Protein AF-0000000079572305 (afdb_homodimer)

Nearest PDB structures (foldseek):
  5vl9-assembly2_C  TM=5.908E-01  e=3.667E-05  [Enterobacter] lignolyticus
  3vib-assembly1_A  TM=6.394E-01  e=1.995E-04  Neisseria gonorrhoeae
  5f27-assembly1_A-2  TM=6.251E-01  e=5.250E-04  Mycobacterium tuberculosis CDC1551
  6ho0-assembly1_A-2  TM=5.437E-01  e=3.565E-04  Mycobacterium tuberculosis H37Rv
  3cwr-assembly3_B  TM=6.077E-01  e=1.254E-03  Rhodospirillum rubrum ATCC 11170

Secondary structure (DSSP, 8-state):
--------HHHHHHHHHHHHHHHHHHHHHHHH-GGG--HHHHHHHHT--HHHHHHH-SSHHHHHHHHHHTS----GGGSPPP-SHHHHHHHHHHHHHHHHHHHHHH-HHHHHHH--TT-GGG-TTT--S---HHHHHHHHHHHHHHTTSEEESS-HHHHHHHHHHHHHHHHHHHHHTTT-S-HHHHHHHHHHHHHHHHEEE-/--------HHHHHHHHHHHHHHHHHHHHHHHH-GGG--HHHHHHHHT--HHHHHHH-SSHHHHHHHHHHTS----GGGSPPP-SHHHHHHHHHHHHHHHHHHHHHH-HHHHHHH--TT-GGG-TTT--S---HHHHHHHHHHHHHHTTSEEESS-HHHHHHHHHHHHHHHHHHHHHTTT-S-HHHHHHHHHHHHHHHHEEE-

Structure (mmCIF, N/CA/C/O backbone):
data_AF-0000000079572305-model_v1
#
loop_
_entity.id
_entity.type
_entity.pdbx_description
1 polymer 'TetR family transcriptional regulator'
#
loop_
_atom_site.group_PDB
_atom_site.id
_atom_site.type_symbol
_atom_site.label_atom_id
_atom_site.label_alt_id
_atom_site.label_comp_id
_atom_site.label_asym_id
_atom_site.label_entity_id
_atom_site.label_seq_id
_atom_site.pdbx_PDB_ins_code
_atom_site.Cartn_x
_atom_site.Cartn_y
_atom_site.Cartn_z
_atom_site.occupancy
_atom_site.B_iso_or_equiv
_atom_site.auth_seq_id
_atom_site.auth_comp_id
_atom_site.auth_asym_id
_atom_site.auth_atom_id
_atom_site.pdbx_PDB_model_num
ATOM 1 N N . MET A 1 1 ? 7.75 41.25 11.867 1 34.12 1 MET A N 1
ATOM 2 C CA . MET A 1 1 ? 6.516 41.312 12.648 1 34.12 1 MET A CA 1
ATOM 3 C C . MET A 1 1 ? 5.484 40.344 12.07 1 34.12 1 MET A C 1
ATOM 5 O O . MET A 1 1 ? 5.008 40.531 10.953 1 34.12 1 MET A O 1
ATOM 9 N N . SER A 1 2 ? 5.598 38.969 12.195 1 39.78 2 SER A N 1
ATOM 10 C CA . SER A 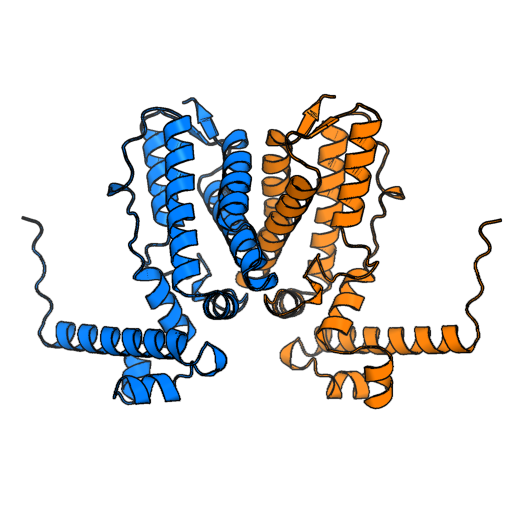1 2 ? 4.68 37.969 11.68 1 39.78 2 SER A CA 1
ATOM 11 C C . SER A 1 2 ? 3.242 38.281 12.086 1 39.78 2 SER A C 1
ATOM 13 O O . SER A 1 2 ? 2.914 38.281 13.273 1 39.78 2 SER A O 1
ATOM 15 N N . THR A 1 3 ? 2.549 39.281 11.523 1 35.22 3 THR A N 1
ATOM 16 C CA . THR A 1 3 ? 1.2 39.781 11.773 1 35.22 3 THR A CA 1
ATOM 17 C C . THR A 1 3 ? 0.208 38.625 11.867 1 35.22 3 THR A C 1
ATOM 19 O O . THR A 1 3 ? -0.036 37.938 10.875 1 35.22 3 THR A O 1
ATOM 22 N N . LYS A 1 4 ? 0.161 38.031 12.922 1 47.88 4 LYS A N 1
ATOM 23 C CA . LYS A 1 4 ? -0.902 37.094 13.289 1 47.88 4 LYS A CA 1
ATOM 24 C C . LYS A 1 4 ? -2.268 37.625 12.844 1 47.88 4 LYS A C 1
ATOM 26 O O . LYS A 1 4 ? -2.742 38.656 13.352 1 47.88 4 LYS A O 1
ATOM 31 N N . ILE A 1 5 ? -2.514 37.625 11.633 1 54.34 5 ILE A N 1
ATOM 32 C CA . ILE A 1 5 ? -3.848 38.062 11.219 1 54.34 5 ILE A CA 1
ATOM 33 C C . ILE A 1 5 ? -4.887 37.5 12.195 1 54.34 5 ILE A C 1
ATOM 35 O O . ILE A 1 5 ? -4.965 36.281 12.406 1 54.34 5 ILE A O 1
ATOM 39 N N . GLU A 1 6 ? -5.324 38.188 13.039 1 66.38 6 GLU A N 1
ATOM 40 C CA . GLU A 1 6 ? -6.379 37.906 14 1 66.38 6 GLU A CA 1
ATOM 41 C C . GLU A 1 6 ? -7.656 37.469 13.297 1 66.38 6 GLU A C 1
ATOM 43 O O . GLU A 1 6 ? -8.117 38.094 12.359 1 66.38 6 GLU A O 1
ATOM 48 N N . LEU A 1 7 ? -7.969 36.188 13.422 1 69.06 7 LEU A N 1
ATOM 49 C CA . LEU A 1 7 ? -9.18 35.656 12.805 1 69.06 7 LEU A CA 1
ATOM 50 C C . LEU A 1 7 ? -10.398 36.469 13.188 1 69.06 7 LEU A C 1
ATOM 52 O O . LEU A 1 7 ? -10.516 36.906 14.336 1 69.06 7 LEU A O 1
ATOM 56 N N . SER A 1 8 ? -11.172 36.938 12.297 1 77.19 8 SER A N 1
ATOM 57 C CA . SER A 1 8 ? -12.461 37.594 12.555 1 77.19 8 SER A CA 1
ATOM 58 C C . SER A 1 8 ? -13.344 36.719 13.445 1 77.19 8 SER A C 1
ATOM 60 O O . SER A 1 8 ? -13.062 35.531 13.641 1 77.19 8 SER A O 1
ATOM 62 N N . LYS A 1 9 ? -14.266 37.406 14.109 1 80.19 9 LYS A N 1
ATOM 63 C CA . LYS A 1 9 ? -15.195 36.656 14.969 1 80.19 9 LYS A CA 1
ATOM 64 C C . LYS A 1 9 ? -15.836 35.5 14.227 1 80.19 9 LYS A C 1
ATOM 66 O O . LYS A 1 9 ? -15.977 34.406 14.781 1 80.19 9 LYS A O 1
ATOM 71 N N . GLN A 1 10 ? -16.203 35.75 12.93 1 80 10 GLN A N 1
ATOM 72 C CA . GLN A 1 10 ? -16.844 34.719 12.109 1 80 10 GLN A CA 1
ATOM 73 C C . GLN A 1 10 ? -15.883 33.562 11.812 1 80 10 GLN A C 1
ATOM 75 O O . GLN A 1 10 ? -16.281 32.406 11.836 1 80 10 GLN A O 1
ATOM 80 N N . GLN A 1 11 ? -14.648 33.969 11.586 1 77 11 GLN A N 1
ATOM 81 C CA . GLN A 1 11 ? -13.633 32.938 11.297 1 77 11 GLN A CA 1
ATOM 82 C C . GLN A 1 11 ? -13.344 32.094 12.531 1 77 11 GLN A C 1
ATOM 84 O O . GLN A 1 11 ? -13.133 30.875 12.414 1 77 11 GLN A O 1
ATOM 89 N N . LYS A 1 12 ? -13.375 32.75 13.602 1 84.31 12 LYS A N 1
ATOM 90 C CA . LYS A 1 12 ? -13.133 32.031 14.852 1 84.31 12 LYS A CA 1
ATOM 91 C C . LYS A 1 12 ? -14.258 31.031 15.141 1 84.31 12 LYS A C 1
ATOM 93 O O . LYS A 1 12 ? -14 29.906 15.547 1 84.31 12 LYS A O 1
ATOM 98 N N . LYS A 1 13 ? -15.492 31.5 14.984 1 84.81 13 LYS A N 1
ATOM 99 C CA . LYS A 1 13 ? -16.641 30.625 15.203 1 84.81 13 LYS A CA 1
ATOM 100 C C . LYS A 1 13 ? -16.609 29.438 14.258 1 84.81 13 LYS A C 1
ATOM 102 O O . LYS A 1 13 ? -16.938 28.312 14.648 1 84.81 13 LYS A O 1
ATOM 107 N N . SER A 1 14 ? -16.25 29.656 13.031 1 85.44 14 SER A N 1
ATOM 108 C CA . SER A 1 14 ? -16.141 28.594 12.031 1 85.44 14 SER A CA 1
ATOM 109 C C . SER A 1 14 ? -15.094 27.562 12.445 1 85.44 14 SER A C 1
ATOM 111 O O . SER A 1 14 ? -15.336 26.359 12.352 1 85.44 14 SER A O 1
ATOM 113 N N . GLN A 1 15 ? -14.039 28.094 12.93 1 82.56 15 GLN A N 1
ATOM 114 C CA . GLN A 1 15 ? -12.977 27.203 13.367 1 82.56 15 GLN A CA 1
ATOM 115 C C . GLN A 1 15 ? -13.406 26.375 14.578 1 82.56 15 GLN A C 1
ATOM 117 O O . GLN A 1 15 ? -13.062 25.203 14.695 1 82.56 15 GLN A O 1
ATOM 122 N N . GLU A 1 16 ? -14.078 27.031 15.398 1 86.44 16 GLU A N 1
ATOM 123 C CA . GLU A 1 16 ? -14.562 26.344 16.594 1 86.44 16 GLU A CA 1
ATOM 124 C C . GLU A 1 16 ? -15.531 25.219 16.219 1 86.44 16 GLU A C 1
ATOM 126 O O . GLU A 1 16 ? -15.469 24.141 16.797 1 86.44 16 GLU A O 1
ATOM 131 N N . THR A 1 17 ? -16.406 25.562 15.312 1 88.75 17 THR A N 1
ATOM 132 C CA . THR A 1 17 ? -17.359 24.547 14.875 1 88.75 17 THR A CA 1
ATOM 133 C C . THR A 1 17 ? -16.641 23.375 14.211 1 88.75 17 THR A C 1
ATOM 135 O O . THR A 1 17 ? -16.984 22.219 14.453 1 88.75 17 THR A O 1
ATOM 138 N N . LYS A 1 18 ? -15.711 23.703 13.43 1 85.44 18 LYS A N 1
ATOM 139 C CA . LYS A 1 18 ? -14.914 22.672 12.758 1 85.44 18 LYS A CA 1
ATOM 140 C C . LYS A 1 18 ? -14.219 21.766 13.773 1 85.44 18 LYS A C 1
ATOM 142 O O . LYS A 1 18 ? -14.211 20.547 13.617 1 85.44 18 LYS A O 1
ATOM 147 N N . GLU A 1 19 ? -13.734 22.375 14.758 1 83.12 19 GLU A N 1
ATOM 148 C CA . GLU A 1 19 ? -13.055 21.625 15.812 1 83.12 19 GLU A CA 1
ATOM 149 C C . GLU A 1 19 ? -14.039 20.75 16.578 1 83.12 19 GLU A C 1
ATOM 151 O O . GLU A 1 19 ? -13.703 19.625 16.969 1 83.12 19 GLU A O 1
ATOM 156 N N . LYS A 1 20 ? -15.133 21.297 16.797 1 88.25 20 LYS A N 1
ATOM 157 C CA . LYS A 1 20 ? -16.156 20.531 17.5 1 88.25 20 LYS A CA 1
ATOM 158 C C . LYS A 1 20 ? -16.531 19.281 16.703 1 88.25 20 LYS A C 1
ATOM 160 O O . LYS A 1 20 ? -16.688 18.203 17.281 1 88.25 20 LYS A O 1
ATOM 165 N N . ILE A 1 21 ? -16.688 19.453 15.469 1 89.38 21 ILE A N 1
ATOM 166 C CA . ILE A 1 21 ? -17.031 18.344 14.594 1 89.38 21 ILE A CA 1
ATOM 167 C C . ILE A 1 21 ? -15.914 17.297 14.617 1 89.38 21 ILE A C 1
ATOM 169 O O . ILE A 1 21 ? -16.172 16.094 14.734 1 89.38 21 ILE A O 1
ATOM 173 N N . PHE A 1 22 ? -14.797 17.812 14.625 1 81.75 22 PHE A N 1
ATOM 174 C CA . PHE A 1 22 ? -13.625 16.953 14.641 1 81.75 22 PHE A CA 1
ATOM 175 C C . PHE A 1 22 ? -13.562 16.141 15.938 1 81.75 22 PHE A C 1
ATOM 177 O O . PHE A 1 22 ? -13.344 14.93 15.914 1 81.75 22 PHE A O 1
ATOM 184 N N . GLN A 1 23 ? -13.734 16.797 16.984 1 82.81 23 GLN A N 1
ATOM 185 C CA . GLN A 1 23 ? -13.664 16.141 18.297 1 82.81 23 GLN A CA 1
ATOM 186 C C . GLN A 1 23 ? -14.781 15.125 18.453 1 82.81 23 GLN A C 1
ATOM 188 O O . GLN A 1 23 ? -14.586 14.078 19.078 1 82.81 23 GLN A O 1
ATOM 193 N N . ALA A 1 24 ? -15.859 15.453 17.938 1 88.88 24 ALA A N 1
ATOM 194 C CA . ALA A 1 24 ? -16.969 14.516 17.984 1 88.88 24 ALA A CA 1
ATOM 195 C C . ALA A 1 24 ? -16.641 13.234 17.219 1 88.88 24 ALA A C 1
ATOM 197 O O . ALA A 1 24 ? -16.906 12.133 17.703 1 88.88 24 ALA A O 1
ATOM 198 N N . ALA A 1 25 ? -16.078 13.422 16 1 84 25 ALA A N 1
ATOM 199 C CA . ALA A 1 25 ? -15.68 12.273 15.195 1 84 25 ALA A CA 1
ATOM 200 C C . ALA A 1 25 ? -14.656 11.414 15.93 1 84 25 ALA A C 1
ATOM 202 O O . ALA A 1 25 ? -14.781 10.188 15.969 1 84 25 ALA A O 1
ATOM 203 N N . LYS A 1 26 ? -13.727 12.078 16.516 1 77.25 26 LYS A N 1
ATOM 204 C CA . LYS A 1 26 ? -12.695 11.391 17.281 1 77.25 26 LYS A CA 1
ATOM 205 C C . LYS A 1 26 ? -13.305 10.586 18.438 1 77.25 26 LYS A C 1
ATOM 207 O O . LYS A 1 26 ? -12.93 9.43 18.656 1 77.25 26 LYS A O 1
ATOM 212 N N . LYS A 1 27 ? -14.172 11.211 19.109 1 83.69 27 LYS A N 1
ATOM 213 C CA . LYS A 1 27 ? -14.852 10.57 20.234 1 83.69 27 LYS A CA 1
ATOM 214 C C . LYS A 1 27 ? -15.617 9.336 19.781 1 83.69 27 LYS A C 1
ATOM 216 O O . LYS A 1 27 ? -15.555 8.289 20.422 1 83.69 27 LYS A O 1
ATOM 221 N N . ILE A 1 28 ? -16.312 9.453 18.719 1 85.38 28 ILE A N 1
ATOM 222 C CA . ILE A 1 28 ? -17.094 8.336 18.203 1 85.38 28 ILE A CA 1
ATOM 223 C C . ILE A 1 28 ? -16.156 7.199 17.797 1 85.38 28 ILE A C 1
ATOM 225 O O . ILE A 1 28 ? -16.422 6.035 18.125 1 85.38 28 ILE A O 1
ATOM 229 N N . LEU A 1 29 ? -15.125 7.523 17.109 1 76.38 29 LEU A N 1
ATOM 230 C CA . LEU A 1 29 ? -14.156 6.527 16.656 1 76.38 29 LEU A CA 1
ATOM 231 C C . LEU A 1 29 ? -13.562 5.773 17.844 1 76.38 29 LEU A C 1
ATOM 233 O O . LEU A 1 29 ? -13.406 4.555 17.797 1 76.38 29 LEU A O 1
ATOM 237 N N . GLN A 1 30 ? -13.273 6.539 18.906 1 74.5 30 GLN A N 1
ATOM 238 C CA . GLN A 1 30 ? -12.625 5.969 20.094 1 74.5 30 GLN A CA 1
ATOM 239 C C . GLN A 1 30 ? -13.602 5.117 20.891 1 74.5 30 GLN A C 1
ATOM 241 O O . GLN A 1 30 ? -13.234 4.055 21.406 1 74.5 30 GLN A O 1
ATOM 246 N N . LYS A 1 31 ? -14.797 5.562 20.938 1 80.31 31 LYS A N 1
ATOM 247 C CA . LYS A 1 31 ? -15.758 4.922 21.828 1 80.31 31 LYS A CA 1
ATOM 248 C C . LYS A 1 31 ? -16.531 3.832 21.109 1 80.31 31 LYS A C 1
ATOM 250 O O . LYS A 1 31 ? -16.828 2.781 21.688 1 80.31 31 LYS A O 1
ATOM 255 N N . SER A 1 32 ? -16.938 4.098 19.828 1 79.31 32 SER A N 1
ATOM 256 C CA . SER A 1 32 ? -17.906 3.232 19.172 1 79.31 32 SER A CA 1
ATOM 257 C C . SER A 1 32 ? -17.328 2.594 17.922 1 79.31 32 SER A C 1
ATOM 259 O O . SER A 1 32 ? -17.938 1.704 17.328 1 79.31 32 SER A O 1
ATOM 261 N N . GLY A 1 33 ? -16.172 3.051 17.578 1 74 33 GLY A N 1
ATOM 262 C CA . GLY A 1 33 ? -15.523 2.439 16.422 1 74 33 GLY A CA 1
ATOM 263 C C . GLY A 1 33 ? -15.953 3.045 15.102 1 74 33 GLY A C 1
ATOM 264 O O . GLY A 1 33 ? -16.766 3.965 15.07 1 74 33 GLY A O 1
ATOM 265 N N . TYR A 1 34 ? -15.375 2.619 14.008 1 73.69 34 TYR A N 1
ATOM 266 C CA . TYR A 1 34 ? -15.531 3.199 12.68 1 73.69 34 TYR A CA 1
ATOM 267 C C . TYR A 1 34 ? -16.938 2.936 12.133 1 73.69 34 TYR A C 1
ATOM 269 O O . TYR A 1 34 ? -17.484 3.764 11.406 1 73.69 34 TYR A O 1
ATOM 277 N N . GLU A 1 35 ? -17.438 1.848 12.453 1 73.5 35 GLU A N 1
ATOM 278 C CA . GLU A 1 35 ? -18.75 1.459 11.938 1 73.5 35 GLU A CA 1
ATOM 279 C C . GLU A 1 35 ? -19.828 2.447 12.367 1 73.5 35 GLU A C 1
ATOM 281 O O . GLU A 1 35 ? -20.812 2.646 11.648 1 73.5 35 GLU A O 1
ATOM 286 N N . LYS A 1 36 ? -19.594 3.096 13.414 1 81.12 36 LYS A N 1
ATOM 287 C CA . LYS A 1 36 ? -20.594 4.023 13.945 1 81.12 36 LYS A CA 1
ATOM 288 C C . LYS A 1 36 ? -20.281 5.461 13.531 1 81.12 36 LYS A C 1
ATOM 290 O O . LYS A 1 36 ? -21.031 6.379 13.844 1 81.12 36 LYS A O 1
ATOM 295 N N . LEU A 1 37 ? -19.141 5.559 12.875 1 83.44 37 LEU A N 1
ATOM 296 C CA . LEU A 1 37 ? -18.766 6.891 12.414 1 83.44 37 LEU A CA 1
ATOM 297 C C . LEU A 1 37 ? -19.578 7.293 11.188 1 83.44 37 LEU A C 1
ATOM 299 O O . LEU A 1 37 ? -19.203 6.973 10.055 1 83.44 37 LEU A O 1
ATOM 303 N N . SER A 1 38 ? -20.688 7.918 11.406 1 86.25 38 SER A N 1
ATOM 304 C CA . SER A 1 38 ? -21.547 8.453 10.359 1 86.25 38 SER A CA 1
ATOM 305 C C . SER A 1 38 ? -21.781 9.945 10.539 1 86.25 38 SER A C 1
ATOM 307 O O . SER A 1 38 ? -21.609 10.484 11.633 1 86.25 38 SER A O 1
ATOM 309 N N . ILE A 1 39 ? -22.125 10.578 9.469 1 89.31 39 ILE A N 1
ATOM 310 C CA . ILE A 1 39 ? -22.375 12.008 9.523 1 89.31 39 ILE A CA 1
ATOM 311 C C . ILE A 1 39 ? -23.484 12.305 10.531 1 89.31 39 ILE A C 1
ATOM 313 O O . ILE A 1 39 ? -23.391 13.242 11.32 1 89.31 39 ILE A O 1
ATOM 317 N N . LYS A 1 40 ? -24.438 11.453 10.453 1 92.31 40 LYS A N 1
ATOM 318 C CA . LYS A 1 40 ? -25.547 11.602 11.391 1 92.31 40 LYS A CA 1
ATOM 319 C C . LYS A 1 40 ? -25.062 11.547 12.836 1 92.31 40 LYS A C 1
ATOM 321 O O . LYS A 1 40 ? -25.359 12.43 13.633 1 92.31 40 LYS A O 1
ATOM 326 N N . ASN A 1 41 ? -24.344 10.578 13.219 1 93.5 41 ASN A N 1
ATOM 327 C CA . ASN A 1 41 ? -23.844 10.398 14.578 1 93.5 41 ASN A CA 1
ATOM 328 C C . ASN A 1 41 ? -22.875 11.508 14.969 1 93.5 41 ASN A C 1
ATOM 330 O O . ASN A 1 41 ? -22.859 11.945 16.125 1 93.5 41 ASN A O 1
ATOM 334 N N . ILE A 1 42 ? -22.047 11.898 14.031 1 92.31 42 ILE A N 1
ATOM 335 C CA . ILE A 1 42 ? -21.078 12.977 14.281 1 92.31 42 ILE A CA 1
ATOM 336 C C . ILE A 1 42 ? -21.828 14.266 14.602 1 92.31 42 ILE A C 1
ATOM 338 O O . ILE A 1 42 ? -21.5 14.953 15.57 1 92.31 42 ILE A O 1
ATOM 342 N N . CYS A 1 43 ? -22.844 14.562 13.781 1 94.31 43 CYS A N 1
ATOM 343 C CA . CYS A 1 43 ? -23.625 15.773 13.992 1 94.31 43 CYS A CA 1
ATOM 344 C C . CYS A 1 43 ? -24.312 15.742 15.344 1 94.31 43 CYS A C 1
ATOM 346 O O . CYS A 1 43 ? -24.328 16.734 16.062 1 94.31 43 CYS A O 1
ATOM 348 N N . GLU A 1 44 ? -24.844 14.648 15.68 1 94.94 44 GLU A N 1
ATOM 349 C CA . GLU A 1 44 ? -25.5 14.484 16.969 1 94.94 44 GLU A CA 1
ATOM 350 C C . GLU A 1 44 ? -24.531 14.688 18.125 1 94.94 44 GLU A C 1
ATOM 352 O O . GLU A 1 44 ? -24.828 15.391 19.094 1 94.94 44 GLU A O 1
ATOM 357 N N . GLU A 1 45 ? -23.453 14.102 18.047 1 94 45 GLU A N 1
ATOM 358 C CA . GLU A 1 45 ? -22.438 14.195 19.094 1 94 45 GLU A CA 1
ATOM 359 C C . GLU A 1 45 ? -21.875 15.617 19.188 1 94 45 GLU A C 1
ATOM 361 O O . GLU A 1 45 ? -21.609 16.094 20.297 1 94 45 GLU A O 1
ATOM 366 N N . ALA A 1 46 ? -21.672 16.25 18.078 1 93.88 46 ALA A N 1
ATOM 367 C CA . ALA A 1 46 ? -21.094 17.594 18.016 1 93.88 46 ALA A CA 1
ATOM 368 C C . ALA A 1 46 ? -22.125 18.656 18.359 1 93.88 46 ALA A C 1
ATOM 370 O O . ALA A 1 46 ? -21.766 19.812 18.641 1 93.88 46 ALA A O 1
ATOM 371 N N . GLY A 1 47 ? -23.375 18.328 18.219 1 94.44 47 GLY A N 1
ATOM 372 C CA . GLY A 1 47 ? -24.438 19.281 18.453 1 94.44 47 GLY A CA 1
ATOM 373 C C . GLY A 1 47 ? -24.594 20.297 17.328 1 94.44 47 GLY A C 1
ATOM 374 O O . GLY A 1 47 ? -24.812 21.484 17.562 1 94.44 47 GLY A O 1
ATOM 375 N N . VAL A 1 48 ? -24.328 19.781 16.172 1 94.31 48 VAL A N 1
ATOM 376 C CA . VAL A 1 48 ? -24.453 20.656 15.008 1 94.31 48 VAL A CA 1
ATOM 377 C C . VAL A 1 48 ? -25.438 20.047 14.008 1 94.31 48 VAL A C 1
ATOM 379 O O . VAL A 1 48 ? -25.734 18.859 14.086 1 94.31 48 VAL A O 1
ATOM 382 N N . SER A 1 49 ? -25.969 20.922 13.102 1 92.69 49 SER A N 1
ATOM 383 C CA . SER A 1 49 ? -26.875 20.438 12.062 1 92.69 49 SER A CA 1
ATOM 384 C C . SER A 1 49 ? -26.109 19.797 10.914 1 92.69 49 SER A C 1
ATOM 386 O O . SER A 1 49 ? -24.906 20.031 10.758 1 92.69 49 SER A O 1
ATOM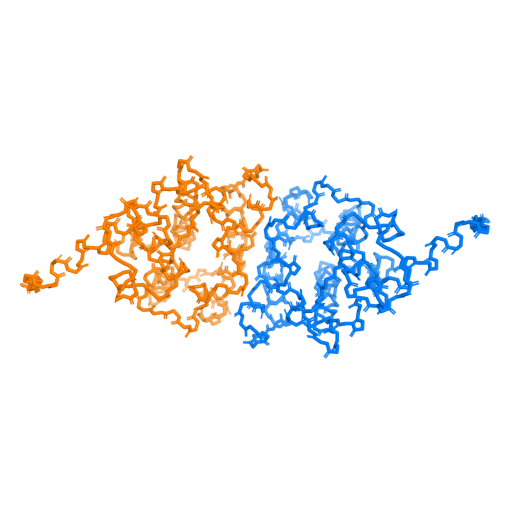 388 N N . ASN A 1 50 ? -26.828 19 10.078 1 91.12 50 ASN A N 1
ATOM 389 C CA . ASN A 1 50 ? -26.234 18.422 8.875 1 91.12 50 ASN A CA 1
ATOM 390 C C . ASN A 1 50 ? -25.734 19.516 7.93 1 91.12 50 ASN A C 1
ATOM 392 O O . ASN A 1 50 ? -24.672 19.359 7.328 1 91.12 50 ASN A O 1
ATOM 396 N N . GLY A 1 51 ? -26.547 20.562 7.863 1 91.06 51 GLY A N 1
ATOM 397 C CA . GLY A 1 51 ? -26.125 21.688 7.031 1 91.06 51 GLY A CA 1
ATOM 398 C C . GLY A 1 51 ? -24.812 22.297 7.473 1 91.06 51 GLY A C 1
ATOM 399 O O . GLY A 1 51 ? -23.969 22.609 6.645 1 91.06 51 GLY A O 1
ATOM 400 N N . SER A 1 52 ? -24.734 22.469 8.773 1 90.5 52 SER A N 1
ATOM 401 C CA . SER A 1 52 ? -23.484 23 9.336 1 90.5 52 SER A CA 1
ATOM 402 C C . SER A 1 52 ? -22.312 22.078 9.039 1 90.5 52 SER A C 1
ATOM 404 O O . SER A 1 52 ? -21.203 22.562 8.75 1 90.5 52 SER A O 1
ATOM 406 N N . PHE A 1 53 ? -22.453 20.75 9.156 1 91.88 53 PHE A N 1
ATOM 407 C CA . PHE A 1 53 ? -21.406 19.812 8.828 1 91.88 53 PHE A CA 1
ATOM 408 C C . PHE A 1 53 ? -20.891 20.031 7.406 1 91.88 53 PHE A C 1
ATOM 410 O O . PHE A 1 53 ? -19.688 20.172 7.191 1 91.88 53 PHE A O 1
ATOM 417 N N . TYR A 1 54 ? -21.828 20.203 6.453 1 89.25 54 TYR A N 1
ATOM 418 C CA . TYR A 1 54 ? -21.484 20.281 5.035 1 89.25 54 TYR A CA 1
ATOM 419 C C . TYR A 1 54 ? -20.875 21.625 4.691 1 89.25 54 TYR A C 1
ATOM 421 O O . TYR A 1 54 ? -20.25 21.781 3.639 1 89.25 54 TYR A O 1
ATOM 429 N N . HIS A 1 55 ? -21.141 22.531 5.527 1 88.56 55 HIS A N 1
ATOM 430 C CA . HIS A 1 55 ? -20.469 23.812 5.379 1 88.56 55 HIS A CA 1
ATOM 431 C C . HIS A 1 55 ? -18.969 23.672 5.621 1 88.56 55 HIS A C 1
ATOM 433 O O . HIS A 1 55 ? -18.156 24.375 5.004 1 88.56 55 HIS A O 1
ATOM 439 N N . HIS A 1 56 ? -18.594 22.75 6.5 1 86.5 56 HIS A N 1
ATOM 440 C CA . HIS A 1 56 ? -17.203 22.609 6.914 1 86.5 56 HIS A CA 1
ATOM 441 C C . HIS A 1 56 ? -16.547 21.422 6.215 1 86.5 56 HIS A C 1
ATOM 443 O O . HIS A 1 56 ? -15.352 21.469 5.914 1 86.5 56 HIS A O 1
ATOM 449 N N . PHE A 1 57 ? -17.328 20.344 6.082 1 86 57 PHE A N 1
ATOM 450 C CA . PHE A 1 57 ? -16.797 19.125 5.477 1 86 57 PHE A CA 1
ATOM 451 C C . PHE A 1 57 ? -17.734 18.609 4.395 1 86 57 PHE A C 1
ATOM 453 O O . PHE A 1 57 ? -18.953 18.547 4.59 1 86 57 PHE A O 1
ATOM 460 N N . LYS A 1 58 ? -17.094 18.234 3.32 1 79.25 58 LYS A N 1
ATOM 461 C CA . LYS A 1 58 ? -17.891 17.734 2.213 1 79.25 58 LYS A CA 1
ATOM 462 C C . LYS A 1 58 ? -18.281 16.266 2.428 1 79.25 58 LYS A C 1
ATOM 464 O O . LYS A 1 58 ? -19.375 15.844 2.057 1 79.25 58 LYS A O 1
ATOM 469 N N . THR A 1 59 ? -17.312 15.508 2.928 1 77 59 THR A N 1
ATOM 470 C CA . THR A 1 59 ? -17.531 14.086 3.158 1 77 59 THR A CA 1
ATOM 471 C C . THR A 1 59 ? -16.891 13.648 4.469 1 77 59 THR A C 1
ATOM 473 O O . THR A 1 59 ? -16.141 14.406 5.086 1 77 59 THR A O 1
ATOM 476 N N . LYS A 1 60 ? -17.25 12.453 4.871 1 75.56 60 LYS A N 1
ATOM 477 C CA . LYS A 1 60 ? -16.594 11.859 6.039 1 75.56 60 LYS A CA 1
ATOM 478 C C . LYS A 1 60 ? -15.094 11.734 5.82 1 75.56 60 LYS A C 1
ATOM 480 O O . LYS A 1 60 ? -14.305 11.891 6.758 1 75.56 60 LYS A O 1
ATOM 485 N N . ASP A 1 61 ? -14.773 11.594 4.578 1 73.94 61 ASP A N 1
ATOM 486 C CA . ASP A 1 61 ? -13.367 11.445 4.223 1 73.94 61 ASP A CA 1
ATOM 487 C C . ASP A 1 61 ? -12.617 12.766 4.402 1 73.94 61 ASP A C 1
ATOM 489 O O . ASP A 1 61 ? -11.469 12.781 4.852 1 73.94 61 ASP A O 1
ATOM 493 N N . ASP A 1 62 ? -13.344 13.758 4.082 1 75.31 62 ASP A N 1
ATOM 494 C CA . ASP A 1 62 ? -12.766 15.078 4.281 1 75.31 62 ASP A CA 1
ATOM 495 C C . ASP A 1 62 ? -12.492 15.352 5.758 1 75.31 62 ASP A C 1
ATOM 497 O O . ASP A 1 62 ? -11.453 15.914 6.113 1 75.31 62 ASP A O 1
ATOM 501 N N . LEU A 1 63 ? -13.469 15.023 6.48 1 77.44 63 LEU A N 1
ATOM 502 C CA . LEU A 1 63 ? -13.336 15.188 7.926 1 77.44 63 LEU A CA 1
ATOM 503 C C . LEU A 1 63 ? -12.156 14.375 8.453 1 77.44 63 LEU A C 1
ATOM 505 O O . LEU A 1 63 ? -11.375 14.867 9.266 1 77.44 63 LEU A O 1
ATOM 509 N N . LEU A 1 64 ? -12 13.133 7.934 1 73.75 64 LEU A N 1
ATOM 510 C CA . LEU A 1 64 ? -10.938 12.242 8.398 1 73.75 64 LEU A CA 1
ATOM 511 C C . LEU A 1 64 ? -9.57 12.758 7.977 1 73.75 64 LEU A C 1
ATOM 513 O O . LEU A 1 64 ? -8.594 12.633 8.727 1 73.75 64 LEU A O 1
ATOM 517 N N . SER A 1 65 ? -9.609 13.305 6.855 1 72.12 65 SER A N 1
ATOM 518 C CA . SER A 1 65 ? -8.375 13.914 6.383 1 72.12 65 SER A CA 1
ATOM 519 C C . SER A 1 65 ? -7.957 15.086 7.27 1 72.12 65 SER A C 1
ATOM 521 O O . SER A 1 65 ? -6.77 15.273 7.539 1 72.12 65 SER A O 1
ATOM 523 N N . TYR A 1 66 ? -9 15.828 7.57 1 69.38 66 TYR A N 1
ATOM 524 C CA . TYR A 1 66 ? -8.734 16.922 8.5 1 69.38 66 TYR A CA 1
ATOM 525 C C . TYR A 1 66 ? -8.133 16.391 9.797 1 69.38 66 TYR A C 1
ATOM 527 O O . TYR A 1 66 ? -7.223 17 10.359 1 69.38 66 TYR A O 1
ATOM 535 N N . TYR A 1 67 ? -8.586 15.297 10.18 1 66.12 67 TYR A N 1
ATOM 536 C CA . TYR A 1 67 ? -8.117 14.633 11.391 1 66.12 67 TYR A CA 1
ATOM 537 C C . TYR A 1 67 ? -6.652 14.234 11.258 1 66.12 67 TYR A C 1
ATOM 539 O O . TYR A 1 67 ? -5.863 14.422 12.188 1 66.12 67 TYR A O 1
ATOM 547 N N . ILE A 1 68 ? -6.305 13.742 10.219 1 64.69 68 ILE A N 1
ATOM 548 C CA . ILE A 1 68 ? -4.949 13.25 10.008 1 64.69 68 ILE A CA 1
ATOM 549 C C . ILE A 1 68 ? -3.99 14.43 9.859 1 64.69 68 ILE A C 1
ATOM 551 O O . ILE A 1 68 ? -2.832 14.352 10.273 1 64.69 68 ILE A O 1
ATOM 555 N N . GLU A 1 69 ? -4.547 15.438 9.383 1 60.38 69 GLU A N 1
ATOM 556 C CA . GLU A 1 69 ? -3.738 16.641 9.188 1 60.38 69 GLU A CA 1
ATOM 557 C C . GLU A 1 69 ? -3.436 17.328 10.516 1 60.38 69 GLU A C 1
ATOM 559 O O . GLU A 1 69 ? -2.441 18.047 10.633 1 60.38 69 GLU A O 1
ATOM 564 N N . ASP A 1 70 ? -4.434 17.297 11.352 1 56.22 70 ASP A N 1
ATOM 565 C CA . ASP A 1 70 ? -4.188 17.891 12.664 1 56.22 70 ASP A CA 1
ATOM 566 C C . ASP A 1 70 ? -3.127 17.094 13.43 1 56.22 70 ASP A C 1
ATOM 568 O O . ASP A 1 70 ? -3.031 17.203 14.648 1 56.22 70 ASP A O 1
ATOM 572 N N . GLN A 1 71 ? -2.416 16.312 12.656 1 55.75 71 GLN A N 1
ATOM 573 C CA . GLN A 1 71 ? -1.332 15.531 13.25 1 55.75 71 GLN A CA 1
ATOM 574 C C . GLN A 1 71 ? -0.176 16.438 13.672 1 55.75 71 GLN A C 1
ATOM 576 O O . GLN A 1 71 ? 0.048 17.484 13.07 1 55.75 71 GLN A O 1
ATOM 581 N N . PRO A 1 72 ? 0.238 16.25 14.906 1 52.25 72 PRO A N 1
ATOM 582 C CA . PRO A 1 72 ? 1.48 16.969 15.195 1 52.25 72 PRO A CA 1
ATOM 583 C C . PRO A 1 72 ? 2.486 16.906 14.047 1 52.25 72 PRO A C 1
ATOM 585 O O . PRO A 1 72 ? 2.908 15.805 13.656 1 52.25 72 PRO A O 1
ATOM 588 N N . THR A 1 73 ? 2.25 17.641 13.086 1 53.94 73 THR A N 1
ATOM 589 C CA . THR A 1 73 ? 3.123 17.75 11.922 1 53.94 73 THR A CA 1
ATOM 590 C C . THR A 1 73 ? 4.578 17.906 12.352 1 53.94 73 THR A C 1
ATOM 592 O O . THR A 1 73 ? 4.871 18.609 13.32 1 53.94 73 THR A O 1
ATOM 595 N N . MET A 1 74 ? 5.391 16.891 12.344 1 61.78 74 MET A N 1
ATOM 596 C CA . MET A 1 74 ? 6.801 17.25 12.383 1 61.78 74 MET A CA 1
ATOM 597 C C . MET A 1 74 ? 7.184 18.078 11.156 1 61.78 74 MET A C 1
ATOM 599 O O . MET A 1 74 ? 7.48 17.516 10.094 1 61.78 74 MET A O 1
ATOM 603 N N . GLY A 1 75 ? 6.898 19.359 11.266 1 64.62 75 GLY A N 1
ATOM 604 C CA . GLY A 1 75 ? 7.383 20.219 10.203 1 64.62 75 GLY A CA 1
ATOM 605 C C . GLY A 1 75 ? 8.883 20.109 9.984 1 64.62 75 GLY A C 1
ATOM 606 O O . GLY A 1 75 ? 9.609 19.609 10.844 1 64.62 75 GLY A O 1
ATOM 607 N N . PRO A 1 76 ? 9.297 20.328 8.727 1 67.69 76 PRO A N 1
ATOM 608 C CA . PRO A 1 76 ? 10.734 20.297 8.453 1 67.69 76 PRO A CA 1
ATOM 609 C C . PRO A 1 76 ? 11.547 21.062 9.492 1 67.69 76 PRO A C 1
ATOM 611 O O . PRO A 1 76 ? 12.703 20.719 9.758 1 67.69 76 PRO A O 1
ATOM 614 N N . ASP A 1 77 ? 10.805 22.016 10.016 1 71.25 77 ASP A N 1
ATOM 615 C CA . ASP A 1 77 ? 11.5 22.875 10.984 1 71.25 77 ASP A CA 1
ATOM 616 C C . ASP A 1 77 ? 11.742 22.125 12.289 1 71.25 77 ASP A C 1
ATOM 618 O O . ASP A 1 77 ? 12.594 22.516 13.094 1 71.25 77 ASP A O 1
ATOM 622 N N . LEU A 1 78 ? 11.055 21.047 12.359 1 75.56 78 LEU A N 1
ATOM 623 C CA . LEU A 1 78 ? 11.211 20.266 13.578 1 75.56 78 LEU A CA 1
ATOM 624 C C . LEU A 1 78 ? 12.281 19.188 13.406 1 75.56 78 LEU A C 1
ATOM 626 O O . LEU A 1 78 ? 12.742 18.594 14.391 1 75.56 78 LEU A O 1
ATOM 630 N N . LEU A 1 79 ? 12.695 19.047 12.18 1 86.44 79 LEU A N 1
ATOM 631 C CA . LEU A 1 79 ? 13.781 18.109 11.914 1 86.44 79 LEU A CA 1
ATOM 632 C C . LEU A 1 79 ? 15.141 18.797 12.086 1 86.44 79 LEU A C 1
ATOM 634 O O . LEU A 1 79 ? 15.305 19.969 11.703 1 86.44 79 LEU A O 1
ATOM 638 N N . GLU A 1 80 ? 16.016 18.203 12.742 1 86.88 80 GLU A N 1
ATOM 639 C CA . GLU A 1 80 ? 17.375 18.734 12.859 1 86.88 80 GLU A CA 1
ATOM 640 C C . GLU A 1 80 ? 18.031 18.891 11.492 1 86.88 80 GLU A C 1
ATOM 642 O O . GLU A 1 80 ? 17.781 18.094 10.586 1 86.88 80 GLU A O 1
ATOM 647 N N . THR A 1 81 ? 18.859 19.953 11.43 1 89.06 81 THR A N 1
ATOM 648 C CA . THR A 1 81 ? 19.625 20.141 10.203 1 89.06 81 THR A CA 1
ATOM 649 C C . THR A 1 81 ? 20.578 18.969 9.992 1 89.06 81 THR A C 1
ATOM 651 O O . THR A 1 81 ? 21.422 18.688 10.844 1 89.06 81 THR A O 1
ATOM 654 N N . PRO A 1 82 ? 20.344 18.328 8.883 1 92.88 82 PRO A N 1
ATOM 655 C CA . PRO A 1 82 ? 21.203 17.172 8.68 1 92.88 82 PRO A CA 1
ATOM 656 C C . PRO A 1 82 ? 22.656 17.562 8.375 1 92.88 82 PRO A C 1
ATOM 658 O O . PRO A 1 82 ? 22.891 18.578 7.707 1 92.88 82 PRO A O 1
ATOM 661 N N . LYS A 1 83 ? 23.547 16.812 8.922 1 93.94 83 LYS A N 1
ATOM 662 C CA . LYS A 1 83 ? 24.969 17.062 8.695 1 93.94 83 LYS A CA 1
ATOM 663 C C . LYS A 1 83 ? 25.594 15.93 7.879 1 93.94 83 LYS A C 1
ATOM 665 O O . LYS A 1 83 ? 26.766 16.016 7.488 1 93.94 83 LYS A O 1
ATOM 670 N N . SER A 1 84 ? 24.859 14.875 7.641 1 96.62 84 SER A N 1
ATOM 671 C CA . SER A 1 84 ? 25.344 13.711 6.906 1 96.62 84 SER A CA 1
ATOM 672 C C . SER A 1 84 ? 24.188 12.984 6.211 1 96.62 84 SER A C 1
ATOM 674 O O . SER A 1 84 ? 23.016 13.25 6.484 1 96.62 84 SER A O 1
ATOM 676 N N . LEU A 1 85 ? 24.562 12.109 5.297 1 97.44 85 LEU A N 1
ATOM 677 C CA . LEU A 1 85 ? 23.609 11.234 4.633 1 97.44 85 LEU A CA 1
ATOM 678 C C . LEU A 1 85 ? 22.797 10.445 5.652 1 97.44 85 LEU A C 1
ATOM 680 O O . LEU A 1 85 ? 21.578 10.32 5.523 1 97.44 85 LEU A O 1
ATOM 684 N N . GLU A 1 86 ? 23.469 9.984 6.656 1 97.25 86 GLU A N 1
ATOM 685 C CA . GLU A 1 86 ? 22.797 9.18 7.676 1 97.25 86 GLU A CA 1
ATOM 686 C C . GLU A 1 86 ? 21.797 10.023 8.461 1 97.25 86 GLU A C 1
ATOM 688 O O . GLU A 1 86 ? 20.734 9.539 8.836 1 97.25 86 GLU A O 1
ATOM 693 N N . ASP A 1 87 ? 22.156 11.258 8.672 1 96.75 87 ASP A N 1
ATOM 694 C CA . ASP A 1 87 ? 21.219 12.172 9.344 1 96.75 87 ASP A CA 1
ATOM 695 C C . ASP A 1 87 ? 19.953 12.344 8.531 1 96.75 87 ASP A C 1
ATOM 697 O O . ASP A 1 87 ? 18.844 12.414 9.086 1 96.75 87 ASP A O 1
ATOM 701 N N . VAL A 1 88 ? 20.125 12.445 7.23 1 97.19 88 VAL A N 1
ATOM 702 C CA . VAL A 1 88 ? 18.984 12.641 6.348 1 97.19 88 VAL A CA 1
ATOM 703 C C . VAL A 1 88 ? 18.078 11.414 6.406 1 97.19 88 VAL A C 1
ATOM 705 O O . VAL A 1 88 ? 16.859 11.539 6.578 1 97.19 88 VAL A O 1
ATOM 708 N N . LYS A 1 89 ? 18.641 10.266 6.301 1 97.94 89 LYS A N 1
ATOM 709 C CA . LYS A 1 89 ? 17.875 9.023 6.355 1 97.94 89 LYS A CA 1
ATOM 710 C C . LYS A 1 89 ? 17.141 8.891 7.688 1 97.94 89 LYS A C 1
ATOM 712 O O . LYS A 1 89 ? 15.945 8.57 7.715 1 97.94 89 LYS A O 1
ATOM 717 N N . ASP A 1 90 ? 17.859 9.211 8.781 1 96.94 90 ASP A N 1
ATOM 718 C CA . ASP A 1 90 ? 17.266 9.133 10.117 1 96.94 90 ASP A CA 1
ATOM 719 C C . ASP A 1 90 ? 16.094 10.094 10.25 1 96.94 90 ASP A C 1
ATOM 721 O O . ASP A 1 90 ? 15.078 9.766 10.875 1 96.94 90 ASP A O 1
ATOM 725 N N . GLY A 1 91 ? 16.297 11.266 9.75 1 95.5 91 GLY A N 1
ATOM 726 C CA . GLY A 1 91 ? 15.219 12.25 9.789 1 95.5 91 GLY A CA 1
ATOM 727 C C . GLY A 1 91 ? 13.961 11.789 9.086 1 95.5 91 GLY A C 1
ATOM 728 O O . GLY A 1 91 ? 12.859 11.938 9.617 1 95.5 91 GLY A O 1
ATOM 729 N N . ILE A 1 92 ? 14.086 11.234 7.906 1 96.56 92 ILE A N 1
ATOM 730 C CA . ILE A 1 92 ? 12.945 10.758 7.133 1 96.56 92 ILE A CA 1
ATOM 731 C C . ILE A 1 92 ? 12.242 9.633 7.891 1 96.56 92 ILE A C 1
ATOM 733 O O . ILE A 1 92 ? 11.016 9.641 8.031 1 96.56 92 ILE A O 1
ATOM 737 N N . VAL A 1 93 ? 13.008 8.703 8.398 1 97.12 93 VAL A N 1
ATOM 738 C CA . VAL A 1 93 ? 12.453 7.578 9.141 1 97.12 93 VAL A CA 1
ATOM 739 C C . VAL A 1 93 ? 11.719 8.086 10.383 1 97.12 93 VAL A C 1
ATOM 741 O O . VAL A 1 93 ? 10.641 7.598 10.719 1 97.12 93 VAL A O 1
ATOM 744 N N . ARG A 1 94 ? 12.281 9.07 11.023 1 94.88 94 ARG A N 1
ATOM 745 C CA . ARG A 1 94 ? 11.672 9.641 12.219 1 94.88 94 ARG A CA 1
ATOM 746 C C . ARG A 1 94 ? 10.305 10.234 11.898 1 94.88 94 ARG A C 1
ATOM 748 O O . ARG A 1 94 ? 9.359 10.078 12.672 1 94.88 94 ARG A O 1
ATOM 755 N N . VAL A 1 95 ? 10.188 10.945 10.812 1 92.94 95 VAL A N 1
ATOM 756 C CA . VAL A 1 95 ? 8.922 11.539 10.391 1 92.94 95 VAL A CA 1
ATOM 757 C C . VAL A 1 95 ? 7.855 10.445 10.289 1 92.94 95 VAL A C 1
ATOM 759 O O . VAL A 1 95 ? 6.746 10.602 10.805 1 92.94 95 VAL A O 1
ATOM 762 N N . TYR A 1 96 ? 8.156 9.336 9.734 1 94.81 96 TYR A N 1
ATOM 763 C CA . TYR A 1 96 ? 7.133 8.336 9.453 1 94.81 96 TYR A CA 1
ATOM 764 C C . TYR A 1 96 ? 6.93 7.418 10.656 1 94.81 96 TYR A C 1
ATOM 766 O O . TYR A 1 96 ? 5.883 6.781 10.781 1 94.81 96 TYR A O 1
ATOM 774 N N . LEU A 1 97 ? 7.949 7.324 11.539 1 94.81 97 LEU A N 1
ATOM 775 C CA . LEU A 1 97 ? 7.684 6.633 12.797 1 94.81 97 LEU A CA 1
ATOM 776 C C . LEU A 1 97 ? 6.715 7.434 13.664 1 94.81 97 LEU A C 1
ATOM 778 O O . LEU A 1 97 ? 5.906 6.859 14.391 1 94.81 97 LEU A O 1
ATOM 782 N N . ASN A 1 98 ? 6.848 8.703 13.57 1 91 98 ASN A N 1
ATOM 783 C CA . ASN A 1 98 ? 5.828 9.531 14.203 1 91 98 ASN A CA 1
ATOM 784 C C . ASN A 1 98 ? 4.453 9.305 13.586 1 91 98 ASN A C 1
ATOM 786 O O . ASN A 1 98 ? 3.443 9.281 14.297 1 91 98 ASN A O 1
ATOM 790 N N . TYR A 1 99 ? 4.43 9.203 12.312 1 90.06 99 TYR A N 1
ATOM 791 C CA . TYR A 1 99 ? 3.176 8.906 11.625 1 90.06 99 TYR A CA 1
ATOM 792 C C . TYR A 1 99 ? 2.621 7.555 12.062 1 90.06 99 TYR A C 1
ATOM 794 O O . TYR A 1 99 ? 1.409 7.398 12.234 1 90.06 99 TYR A O 1
ATOM 802 N N . VAL A 1 100 ? 3.465 6.582 12.227 1 93.88 100 VAL A N 1
ATOM 803 C CA . VAL A 1 100 ? 3.068 5.27 12.719 1 93.88 100 VAL A CA 1
ATOM 804 C C . VAL A 1 100 ? 2.416 5.406 14.094 1 93.88 100 VAL A C 1
ATOM 806 O O . VAL A 1 100 ? 1.355 4.828 14.344 1 93.88 100 VAL A O 1
ATOM 809 N N . ALA A 1 101 ? 3.086 6.125 14.938 1 90.44 101 ALA A N 1
ATOM 810 C CA . ALA A 1 101 ? 2.541 6.352 16.266 1 90.44 101 ALA A CA 1
ATOM 811 C C . ALA A 1 101 ? 1.163 7.004 16.203 1 90.44 101 ALA A C 1
ATOM 813 O O . ALA A 1 101 ? 0.261 6.648 16.969 1 90.44 101 ALA A O 1
ATOM 814 N N . TYR A 1 102 ? 1.085 7.848 15.359 1 85.19 102 TYR A N 1
ATOM 815 C CA . TYR A 1 102 ? -0.191 8.531 15.164 1 85.19 102 TYR A CA 1
ATOM 816 C C . TYR A 1 102 ? -1.261 7.559 14.68 1 85.19 102 TYR A C 1
ATOM 818 O O . TYR A 1 102 ? -2.4 7.594 15.156 1 85.19 102 TYR A O 1
ATOM 826 N N . CYS A 1 103 ? -0.988 6.816 13.656 1 87.69 103 CYS A N 1
ATOM 827 C CA . CYS A 1 103 ? -1.912 5.801 13.164 1 87.69 103 CYS A CA 1
ATOM 828 C C . CYS A 1 103 ? -2.381 4.895 14.297 1 87.69 103 CYS A C 1
ATOM 830 O O . CYS A 1 103 ? -3.566 4.57 14.383 1 87.69 103 CYS A O 1
ATOM 832 N N . ARG A 1 104 ? -1.479 4.531 15.125 1 89.19 104 ARG A N 1
ATOM 833 C CA . ARG A 1 104 ? -1.814 3.668 16.25 1 89.19 104 ARG A CA 1
ATOM 834 C C . ARG A 1 104 ? -2.779 4.363 17.203 1 89.19 104 ARG A C 1
ATOM 836 O O . ARG A 1 104 ? -3.688 3.732 17.75 1 89.19 104 ARG A O 1
ATOM 843 N N . GLU A 1 105 ? -2.447 5.555 17.438 1 82.56 105 GLU A N 1
ATOM 844 C CA . GLU A 1 105 ? -3.324 6.328 18.297 1 82.56 105 GLU A CA 1
ATOM 845 C C . GLU A 1 105 ? -4.746 6.383 17.75 1 82.56 105 GLU A C 1
ATOM 847 O O . GLU A 1 105 ? -5.715 6.27 18.5 1 82.56 105 GLU A O 1
ATOM 852 N N . LEU A 1 106 ? -4.859 6.613 16.469 1 79.62 106 LEU A N 1
ATOM 853 C CA . LEU A 1 106 ? -6.168 6.695 15.836 1 79.62 106 LEU A CA 1
ATOM 854 C C . LEU A 1 106 ? -6.852 5.332 15.828 1 79.62 106 LEU A C 1
ATOM 856 O O . LEU A 1 106 ? -8.078 5.246 15.883 1 79.62 106 LEU A O 1
ATOM 860 N N . GLY A 1 107 ? -6.023 4.285 15.734 1 84.19 107 GLY A N 1
ATOM 861 C CA . GLY A 1 107 ? -6.559 2.934 15.797 1 84.19 107 GLY A CA 1
ATOM 862 C C . GLY A 1 107 ? -6.66 2.268 14.438 1 84.19 107 GLY A C 1
ATOM 863 O O . GLY A 1 107 ? -6.879 2.939 13.43 1 84.19 107 GLY A O 1
ATOM 864 N N . VAL A 1 108 ? -6.617 0.979 14.43 1 89.94 108 VAL A N 1
ATOM 865 C CA . VAL A 1 108 ? -6.531 0.177 13.211 1 89.94 108 VAL A CA 1
ATOM 866 C C . VAL A 1 108 ? -7.844 0.264 12.438 1 89.94 108 VAL A C 1
ATOM 868 O O . VAL A 1 108 ? -7.848 0.342 11.211 1 89.94 108 VAL A O 1
ATOM 871 N N . GLU A 1 109 ? -8.93 0.253 13.125 1 84.44 109 GLU A N 1
ATOM 872 C CA . GLU A 1 109 ? -10.234 0.308 12.461 1 84.44 109 GLU A CA 1
ATOM 873 C C . GLU A 1 109 ? -10.422 1.628 11.719 1 84.44 109 GLU A C 1
ATOM 875 O O . GLU A 1 109 ? -10.938 1.649 10.602 1 84.44 109 GLU A O 1
ATOM 880 N N . PHE A 1 110 ? -9.992 2.592 12.391 1 82.44 110 PHE A N 1
ATOM 881 C CA . PHE A 1 110 ? -10.07 3.904 11.758 1 82.44 110 PHE A CA 1
ATOM 882 C C . PHE A 1 110 ? -9.219 3.951 10.492 1 82.44 110 PHE A C 1
ATOM 884 O O . PHE A 1 110 ? -9.695 4.352 9.43 1 82.44 110 PHE A O 1
ATOM 891 N N . MET A 1 111 ? -8.008 3.584 10.656 1 89 111 MET A N 1
ATOM 892 C CA . MET A 1 111 ? -7.074 3.654 9.531 1 89 111 MET A CA 1
ATOM 893 C C . MET A 1 111 ? -7.527 2.752 8.391 1 89 111 MET A C 1
ATOM 895 O O . MET A 1 111 ? -7.336 3.084 7.219 1 89 111 MET A O 1
ATOM 899 N N . ALA A 1 112 ? -8.109 1.623 8.742 1 88.5 112 ALA A N 1
ATOM 900 C CA . ALA A 1 112 ? -8.633 0.707 7.73 1 88.5 112 ALA A CA 1
ATOM 901 C C . ALA A 1 112 ? -9.719 1.375 6.891 1 88.5 112 ALA A C 1
ATOM 903 O O . ALA A 1 112 ? -9.828 1.123 5.688 1 88.5 112 ALA A O 1
ATOM 904 N N . GLY A 1 113 ? -10.492 2.184 7.523 1 82.56 113 GLY A N 1
ATOM 905 C CA . GLY A 1 113 ? -11.531 2.916 6.812 1 82.56 113 GLY A CA 1
ATOM 906 C C . GLY A 1 113 ? -10.992 4.09 6.016 1 82.56 113 GLY A C 1
ATOM 907 O O . GLY A 1 113 ? -11.555 4.457 4.984 1 82.56 113 GLY A O 1
ATOM 908 N N . TYR A 1 114 ? -9.938 4.617 6.516 1 85.25 114 TYR A N 1
ATOM 909 C CA . TYR A 1 114 ? -9.344 5.793 5.895 1 85.25 114 TYR A CA 1
ATOM 910 C C . TYR A 1 114 ? -8.555 5.41 4.648 1 85.25 114 TYR A C 1
ATOM 912 O O . TYR A 1 114 ? -8.594 6.117 3.639 1 85.25 114 TYR A O 1
ATOM 920 N N . TYR A 1 115 ? -7.812 4.328 4.77 1 90.38 115 TYR A N 1
ATOM 921 C CA . TYR A 1 115 ? -6.996 3.871 3.652 1 90.38 115 TYR A CA 1
ATOM 922 C C . TYR A 1 115 ? -7.824 3.055 2.668 1 90.38 115 TYR A C 1
ATOM 924 O O . TYR A 1 115 ? -7.691 1.83 2.604 1 90.38 115 TYR A O 1
ATOM 932 N N . ASP A 1 116 ? -8.555 3.795 2.023 1 87.25 116 ASP A N 1
ATOM 933 C CA . ASP A 1 116 ? -9.461 3.338 0.974 1 87.25 116 ASP A CA 1
ATOM 934 C C . ASP A 1 116 ? -9.078 3.932 -0.379 1 87.25 116 ASP A C 1
ATOM 936 O O . ASP A 1 116 ? -8.758 5.117 -0.474 1 87.25 116 ASP A O 1
ATOM 940 N N . THR A 1 117 ? -9 3.062 -1.398 1 89.88 117 THR A N 1
ATOM 941 C CA . THR A 1 117 ? -8.547 3.502 -2.713 1 89.88 117 THR A CA 1
ATOM 942 C C . THR A 1 117 ? -9.5 4.543 -3.295 1 89.88 117 THR A C 1
ATOM 944 O O . THR A 1 117 ? -9.164 5.227 -4.262 1 89.88 117 THR A O 1
ATOM 947 N N . LYS A 1 118 ? -10.617 4.684 -2.734 1 83.25 118 LYS A N 1
ATOM 948 C CA . LYS A 1 118 ? -11.602 5.648 -3.215 1 83.25 118 LYS A CA 1
ATOM 949 C C . LYS A 1 118 ? -11.562 6.934 -2.393 1 83.25 118 LYS A C 1
ATOM 951 O O . LYS A 1 118 ? -12.242 7.91 -2.723 1 83.25 118 LYS A O 1
ATOM 956 N N . ASN A 1 119 ? -10.844 6.93 -1.353 1 84 119 ASN A N 1
ATOM 957 C CA . ASN A 1 119 ? -10.695 8.125 -0.532 1 84 119 ASN A CA 1
ATOM 958 C C . ASN A 1 119 ? -9.758 9.141 -1.177 1 84 119 ASN A C 1
ATOM 960 O O . ASN A 1 119 ? -8.539 9.039 -1.031 1 84 119 ASN A O 1
ATOM 964 N N . GLN A 1 120 ? -10.25 10.141 -1.695 1 81.56 120 GLN A N 1
ATOM 965 C CA . GLN A 1 120 ? -9.461 11.078 -2.482 1 81.56 120 GLN A CA 1
ATOM 966 C C . GLN A 1 120 ? -8.656 12.008 -1.58 1 81.56 120 GLN A C 1
ATOM 968 O O . GLN A 1 120 ? -7.75 12.711 -2.049 1 81.56 120 GLN A O 1
ATOM 973 N N . ALA A 1 121 ? -8.953 11.992 -0.345 1 78.44 121 ALA A N 1
ATOM 974 C CA . ALA A 1 121 ? -8.109 12.734 0.585 1 78.44 121 ALA A CA 1
ATOM 975 C C . ALA A 1 121 ? -6.676 12.211 0.571 1 78.44 121 ALA A C 1
ATOM 977 O O . ALA A 1 121 ? -5.738 12.93 0.919 1 78.44 121 ALA A O 1
ATOM 978 N N . LEU A 1 122 ? -6.473 10.984 0.12 1 84.31 122 LEU A N 1
ATOM 979 C CA . LEU A 1 122 ? -5.16 10.359 0.043 1 84.31 122 LEU A CA 1
ATOM 980 C C . LEU A 1 122 ? -4.484 10.672 -1.288 1 84.31 122 LEU A C 1
ATOM 982 O O . LEU A 1 122 ? -3.291 10.414 -1.459 1 84.31 122 LEU A O 1
ATOM 986 N N . ASN A 1 123 ? -5.254 11.273 -2.174 1 83.62 123 ASN A N 1
ATOM 987 C CA . ASN A 1 123 ? -4.738 11.57 -3.506 1 83.62 123 ASN A CA 1
ATOM 988 C C . ASN A 1 123 ? -3.838 12.805 -3.496 1 83.62 123 ASN A C 1
ATOM 990 O O . ASN A 1 123 ? -4.301 13.914 -3.232 1 83.62 123 ASN A O 1
ATOM 994 N N . PRO A 1 124 ? -2.582 12.602 -3.77 1 75.75 124 PRO A N 1
ATOM 995 C CA . PRO A 1 124 ? -1.654 13.734 -3.699 1 75.75 124 PRO A CA 1
ATOM 996 C C . PRO A 1 124 ? -1.959 14.812 -4.734 1 75.75 124 PRO A C 1
ATOM 998 O O . PRO A 1 124 ? -1.542 15.961 -4.578 1 75.75 124 PRO A O 1
ATOM 1001 N N . ALA A 1 125 ? -2.564 14.445 -5.77 1 74.94 125 ALA A N 1
ATOM 1002 C CA . ALA A 1 125 ? -2.846 15.406 -6.84 1 74.94 125 ALA A CA 1
ATOM 1003 C C . ALA A 1 125 ? -3.914 16.406 -6.414 1 74.94 125 ALA A C 1
ATOM 1005 O O . ALA A 1 125 ? -4.055 17.469 -7.023 1 74.94 125 ALA A O 1
ATOM 1006 N N . ILE A 1 126 ? -4.758 15.992 -5.594 1 69.25 126 ILE A N 1
ATOM 1007 C CA . ILE A 1 126 ? -5.871 16.859 -5.203 1 69.25 126 ILE A CA 1
ATOM 1008 C C . ILE A 1 126 ? -5.586 17.469 -3.84 1 69.25 126 ILE A C 1
ATOM 1010 O O . ILE A 1 126 ? -6.148 18.516 -3.498 1 69.25 126 ILE A O 1
ATOM 1014 N N . ARG A 1 127 ? -4.547 16.953 -3.303 1 54.53 127 ARG A N 1
ATOM 1015 C CA . ARG A 1 127 ? -4.348 17.344 -1.908 1 54.53 127 ARG A CA 1
ATOM 1016 C C . ARG A 1 127 ? -4.109 18.844 -1.779 1 54.53 127 ARG A C 1
ATOM 1018 O O . ARG A 1 127 ? -3.383 19.438 -2.58 1 54.53 127 ARG A O 1
ATOM 1025 N N . THR A 1 128 ? -4.973 19.328 -1.146 1 53.34 128 THR A N 1
ATOM 1026 C CA . THR A 1 128 ? -4.977 20.703 -0.654 1 53.34 128 THR A CA 1
ATOM 1027 C C . THR A 1 128 ? -3.689 21.016 0.104 1 53.34 128 THR A C 1
ATOM 1029 O O . THR A 1 128 ? -2.859 20.125 0.315 1 53.34 128 THR A O 1
ATOM 1032 N N . GLU A 1 129 ? -3.395 22.234 0.564 1 51.97 129 GLU A N 1
ATOM 1033 C CA . GLU A 1 129 ? -2.318 22.828 1.35 1 51.97 129 GLU A CA 1
ATOM 1034 C C . GLU A 1 129 ? -1.996 21.984 2.576 1 51.97 129 GLU A C 1
ATOM 1036 O O . GLU A 1 129 ? -1.255 22.422 3.461 1 51.97 129 GLU A O 1
ATOM 1041 N N . ARG A 1 130 ? -2.328 20.672 2.525 1 53.22 130 ARG A N 1
ATOM 1042 C CA . ARG A 1 130 ? -2.307 19.938 3.789 1 53.22 130 ARG A CA 1
ATOM 1043 C C . ARG A 1 130 ? -0.911 19.406 4.086 1 53.22 130 ARG A C 1
ATOM 1045 O O . ARG A 1 130 ? -0.215 18.938 3.182 1 53.22 130 ARG A O 1
ATOM 1052 N N . PRO A 1 131 ? -0.574 19.625 5.297 1 60 131 PRO A N 1
ATOM 1053 C CA . PRO A 1 131 ? 0.782 19.203 5.648 1 60 131 PRO A CA 1
ATOM 1054 C C . PRO A 1 131 ? 0.917 17.688 5.746 1 60 131 PRO A C 1
ATOM 1056 O O . PRO A 1 131 ? 0.859 17.125 6.844 1 60 131 PRO A O 1
ATOM 1059 N N . TYR A 1 132 ? 1.068 16.984 4.754 1 74 132 TYR A N 1
ATOM 1060 C CA . TYR A 1 132 ? 1.353 15.555 4.727 1 74 132 TYR A CA 1
ATOM 1061 C C . TYR A 1 132 ? 2.826 15.281 5.012 1 74 132 TYR A C 1
ATOM 1063 O O . TYR A 1 132 ? 3.686 16.109 4.699 1 74 132 TYR A O 1
ATOM 1071 N N . PRO A 1 133 ? 3.004 14.172 5.82 1 85.19 133 PRO A N 1
ATOM 1072 C CA . PRO A 1 133 ? 4.398 13.836 6.113 1 85.19 133 PRO A CA 1
ATOM 1073 C C . PRO A 1 133 ? 5.297 13.922 4.879 1 85.19 133 PRO A C 1
ATOM 1075 O O . PRO A 1 133 ? 6.465 14.305 4.984 1 85.19 133 PRO A O 1
ATOM 1078 N N . ILE A 1 134 ? 4.742 13.727 3.775 1 89.19 134 ILE A N 1
ATOM 1079 C CA . ILE A 1 134 ? 5.547 13.68 2.561 1 89.19 134 ILE A CA 1
ATOM 1080 C C . ILE A 1 134 ? 6.02 15.086 2.199 1 89.19 134 ILE A C 1
ATOM 1082 O O . ILE A 1 134 ? 7.102 15.258 1.63 1 89.19 134 ILE A O 1
ATOM 1086 N N . VAL A 1 135 ? 5.23 16.094 2.545 1 85.69 135 VAL A N 1
ATOM 1087 C CA . VAL A 1 135 ? 5.621 17.484 2.285 1 85.69 135 VAL A CA 1
ATOM 1088 C C . VAL A 1 135 ? 6.836 17.844 3.139 1 85.69 135 VAL A C 1
ATOM 1090 O O . VAL A 1 135 ? 7.773 18.484 2.656 1 85.69 135 VAL A O 1
ATOM 1093 N N . THR A 1 136 ? 6.754 17.406 4.355 1 87.25 136 THR A N 1
ATOM 1094 C CA . THR A 1 136 ? 7.875 17.625 5.262 1 87.25 136 THR A CA 1
ATOM 1095 C C . THR A 1 136 ? 9.125 16.922 4.742 1 87.25 136 THR A C 1
ATOM 1097 O O . THR A 1 136 ? 10.211 17.5 4.723 1 87.25 136 THR A O 1
ATOM 1100 N N . VAL A 1 137 ? 8.977 15.711 4.34 1 93 137 VAL A N 1
ATOM 1101 C CA . VAL A 1 137 ? 10.102 14.914 3.84 1 93 137 VAL A CA 1
ATOM 1102 C C . VAL A 1 137 ? 10.648 15.547 2.564 1 93 137 VAL A C 1
ATOM 1104 O O . VAL A 1 137 ? 11.867 15.648 2.393 1 93 137 VAL A O 1
ATOM 1107 N N . GLN A 1 138 ? 9.75 15.953 1.702 1 92.62 138 GLN A N 1
ATOM 1108 C CA . GLN A 1 138 ? 10.18 16.578 0.453 1 92.62 138 GLN A CA 1
ATOM 1109 C C . GLN A 1 138 ? 11.016 17.828 0.719 1 92.62 138 GLN A C 1
ATOM 1111 O O . GLN A 1 138 ? 12.102 17.984 0.156 1 92.62 138 GLN A O 1
ATOM 1116 N N . ALA A 1 139 ? 10.531 18.688 1.561 1 90.56 139 ALA A N 1
ATOM 1117 C CA . ALA A 1 139 ? 11.25 19.922 1.895 1 90.56 139 ALA A CA 1
ATOM 1118 C C . ALA A 1 139 ? 12.594 19.609 2.543 1 90.56 139 ALA A C 1
ATOM 1120 O O . ALA A 1 139 ? 13.602 20.25 2.236 1 90.56 139 ALA A O 1
ATOM 1121 N N . TYR A 1 140 ? 12.562 18.656 3.371 1 93.69 140 TYR A N 1
ATOM 1122 C CA . TYR A 1 140 ? 13.75 18.234 4.113 1 93.69 140 TYR A CA 1
ATOM 1123 C C . TYR A 1 140 ? 14.828 17.719 3.17 1 93.69 140 TYR A C 1
ATOM 1125 O O . TYR A 1 140 ? 15.992 18.125 3.271 1 93.69 140 TYR A O 1
ATOM 1133 N N . VAL A 1 141 ? 14.477 16.906 2.215 1 96 141 VAL A N 1
ATOM 1134 C CA . VAL A 1 141 ? 15.438 16.297 1.31 1 96 141 VAL A CA 1
ATOM 1135 C C . VAL A 1 141 ? 15.906 17.312 0.274 1 96 141 VAL A C 1
ATOM 1137 O O . VAL A 1 141 ? 17.078 17.297 -0.129 1 96 141 VAL A O 1
ATOM 1140 N N . GLU A 1 142 ? 15.008 18.156 -0.172 1 95.12 142 GLU A N 1
ATOM 1141 C CA . GLU A 1 142 ? 15.383 19.203 -1.117 1 95.12 142 GLU A CA 1
ATOM 1142 C C . GLU A 1 142 ? 16.406 20.141 -0.507 1 95.12 142 GLU A C 1
ATOM 1144 O O . GLU A 1 142 ? 17.375 20.547 -1.172 1 95.12 142 GLU A O 1
ATOM 1149 N N . GLN A 1 143 ? 16.188 20.516 0.746 1 94.38 143 GLN A N 1
ATOM 1150 C CA . GLN A 1 143 ? 17.141 21.375 1.437 1 94.38 143 GLN A CA 1
ATOM 1151 C C . GLN A 1 143 ? 18.484 20.688 1.6 1 94.38 143 GLN A C 1
ATOM 1153 O O . GLN A 1 143 ? 19.531 21.297 1.378 1 94.38 143 GLN A O 1
ATOM 1158 N N . ALA A 1 144 ? 18.469 19.422 1.986 1 96.56 144 ALA A N 1
ATOM 1159 C CA . ALA A 1 144 ? 19.703 18.656 2.152 1 96.56 144 ALA A CA 1
ATOM 1160 C C . ALA A 1 144 ? 20.469 18.562 0.836 1 96.56 144 ALA A C 1
ATOM 1162 O O . ALA A 1 144 ? 21.703 18.625 0.824 1 96.56 144 ALA A O 1
ATOM 1163 N N . ALA A 1 145 ? 19.75 18.406 -0.247 1 96.69 145 ALA A N 1
ATOM 1164 C CA . ALA A 1 145 ? 20.375 18.359 -1.57 1 96.69 145 ALA A CA 1
ATOM 1165 C C . ALA A 1 145 ? 20.969 19.719 -1.948 1 96.69 145 ALA A C 1
ATOM 1167 O O . ALA A 1 145 ? 22.094 19.781 -2.457 1 96.69 145 ALA A O 1
ATOM 1168 N N . LYS A 1 146 ? 20.219 20.719 -1.7 1 95.81 146 LYS A N 1
ATOM 1169 C CA . LYS A 1 146 ? 20.688 22.078 -1.982 1 95.81 146 LYS A CA 1
ATOM 1170 C C . LYS A 1 146 ? 21.953 22.406 -1.208 1 95.81 146 LYS A C 1
ATOM 1172 O O . LYS A 1 146 ? 22.859 23.078 -1.728 1 95.81 146 LYS A O 1
ATOM 1177 N N . ASP A 1 147 ? 22.047 21.953 0.018 1 96.06 147 ASP A N 1
ATOM 1178 C CA . ASP A 1 147 ? 23.188 22.188 0.895 1 96.06 147 ASP A CA 1
ATOM 1179 C C . ASP A 1 147 ? 24.359 21.281 0.535 1 96.06 147 ASP A C 1
ATOM 1181 O O . ASP A 1 147 ? 25.422 21.359 1.149 1 96.06 147 ASP A O 1
ATOM 1185 N N . GLY A 1 148 ? 24.141 20.344 -0.357 1 96.44 148 GLY A N 1
ATOM 1186 C CA . GLY A 1 148 ? 25.203 19.469 -0.834 1 96.44 148 GLY A CA 1
ATOM 1187 C C . GLY A 1 148 ? 25.484 18.297 0.085 1 96.44 148 GLY A C 1
ATOM 1188 O O . GLY A 1 148 ? 26.547 17.672 0.01 1 96.44 148 GLY A O 1
ATOM 1189 N N . ILE A 1 149 ? 24.594 18.047 0.919 1 97.19 149 ILE A N 1
ATOM 1190 C CA . ILE A 1 149 ? 24.766 16.953 1.871 1 97.19 149 ILE A CA 1
ATOM 1191 C C . ILE A 1 149 ? 24.469 15.625 1.185 1 97.19 149 ILE A C 1
ATOM 1193 O O . ILE A 1 149 ? 25.156 14.625 1.433 1 97.19 149 ILE A O 1
ATOM 1197 N N . ILE A 1 150 ? 23.453 15.633 0.33 1 97.88 150 ILE A N 1
ATOM 1198 C CA . ILE A 1 150 ? 23.078 14.391 -0.343 1 97.88 150 ILE A CA 1
ATOM 1199 C C . ILE A 1 150 ? 22.828 14.664 -1.823 1 97.88 150 ILE A C 1
ATOM 1201 O O . ILE A 1 150 ? 22.672 15.82 -2.23 1 97.88 150 ILE A O 1
ATOM 1205 N N . ASN A 1 151 ? 22.859 13.664 -2.59 1 97.5 151 ASN A N 1
ATOM 1206 C CA . ASN A 1 151 ? 22.312 13.578 -3.943 1 97.5 151 ASN A CA 1
ATOM 1207 C C . ASN A 1 151 ? 21.219 12.516 -4.043 1 97.5 151 ASN A C 1
ATOM 1209 O O . ASN A 1 151 ? 21.328 11.453 -3.43 1 97.5 151 ASN A O 1
ATOM 1213 N N . ILE A 1 152 ? 20.234 12.836 -4.773 1 95.94 152 ILE A N 1
ATOM 1214 C CA . ILE A 1 152 ? 19.141 11.891 -4.988 1 95.94 152 ILE A CA 1
ATOM 1215 C C . ILE A 1 152 ? 19.266 11.273 -6.383 1 95.94 152 ILE A C 1
ATOM 1217 O O . ILE A 1 152 ? 19.375 11.992 -7.375 1 95.94 152 ILE A O 1
ATOM 1221 N N . ARG A 1 153 ? 19.141 9.992 -6.445 1 93 153 ARG A N 1
ATOM 1222 C CA . ARG A 1 153 ? 19.328 9.273 -7.703 1 93 153 ARG A CA 1
ATOM 1223 C C . ARG A 1 153 ? 18.141 9.477 -8.641 1 93 153 ARG A C 1
ATOM 1225 O O . ARG A 1 153 ? 18.266 9.328 -9.852 1 93 153 ARG A O 1
ATOM 1232 N N . GLU A 1 154 ? 17.031 9.812 -8.094 1 93.81 154 GLU A N 1
ATOM 1233 C CA . GLU A 1 154 ? 15.805 9.984 -8.867 1 93.81 154 GLU A CA 1
ATOM 1234 C C . GLU A 1 154 ? 15.289 11.414 -8.766 1 93.81 154 GLU A C 1
ATOM 1236 O O . GLU A 1 154 ? 15.828 12.227 -8.008 1 93.81 154 GLU A O 1
ATOM 1241 N N . SER A 1 155 ? 14.336 11.75 -9.648 1 96.19 155 SER A N 1
ATOM 1242 C CA . SER A 1 155 ? 13.672 13.047 -9.492 1 96.19 155 SER A CA 1
ATOM 1243 C C . SER A 1 155 ? 12.961 13.141 -8.148 1 96.19 155 SER A C 1
ATOM 1245 O O . SER A 1 155 ? 12.594 12.125 -7.559 1 96.19 155 SER A O 1
ATOM 1247 N N . ILE A 1 156 ? 12.812 14.328 -7.691 1 95.81 156 ILE A N 1
ATOM 1248 C CA . ILE A 1 156 ? 12.133 14.555 -6.414 1 95.81 156 ILE A CA 1
ATOM 1249 C C . ILE A 1 156 ? 10.719 14 -6.477 1 95.81 156 ILE A C 1
ATOM 1251 O O . ILE A 1 156 ? 10.219 13.445 -5.492 1 95.81 156 ILE A O 1
ATOM 1255 N N . ASP A 1 157 ? 10.07 14.047 -7.621 1 94.62 157 ASP A N 1
ATOM 1256 C CA . ASP A 1 157 ? 8.719 13.531 -7.801 1 94.62 157 ASP A CA 1
ATOM 1257 C C . ASP A 1 157 ? 8.695 12.008 -7.676 1 94.62 157 ASP A C 1
ATOM 1259 O O . ASP A 1 157 ? 7.82 11.453 -7.008 1 94.62 157 ASP A O 1
ATOM 1263 N N . GLU A 1 158 ? 9.617 11.375 -8.312 1 96.31 158 GLU A N 1
ATOM 1264 C CA . GLU A 1 158 ? 9.727 9.922 -8.211 1 96.31 158 GLU A CA 1
ATOM 1265 C C . GLU A 1 158 ? 10.039 9.492 -6.785 1 96.31 158 GLU A C 1
ATOM 1267 O O . GLU A 1 158 ? 9.461 8.523 -6.281 1 96.31 158 GLU A O 1
ATOM 1272 N N . PHE A 1 159 ? 10.938 10.273 -6.203 1 96.94 159 PHE A N 1
ATOM 1273 C CA . PHE A 1 159 ? 11.352 9.984 -4.836 1 96.94 159 PHE A CA 1
ATOM 1274 C C . PHE A 1 159 ? 10.172 10.07 -3.877 1 96.94 159 PHE A C 1
ATOM 1276 O O . PHE A 1 159 ? 9.922 9.148 -3.102 1 96.94 159 PHE A O 1
ATOM 1283 N N . THR A 1 160 ? 9.398 11.102 -3.924 1 94.31 160 THR A N 1
ATOM 1284 C CA . THR A 1 160 ? 8.281 11.312 -3.012 1 94.31 160 THR A CA 1
ATOM 1285 C C . THR A 1 160 ? 7.16 10.32 -3.299 1 94.31 160 THR A C 1
ATOM 1287 O O . THR A 1 160 ? 6.492 9.844 -2.377 1 94.31 160 THR A O 1
ATOM 1290 N N . THR A 1 161 ? 6.949 10.023 -4.551 1 95.31 161 THR A N 1
ATOM 1291 C CA . THR A 1 161 ? 5.945 9.023 -4.926 1 95.31 161 THR A CA 1
ATOM 1292 C C . THR A 1 161 ? 6.297 7.66 -4.348 1 95.31 161 THR A C 1
ATOM 1294 O O . THR A 1 161 ? 5.445 6.988 -3.764 1 95.31 161 THR A O 1
ATOM 1297 N N . ASP A 1 162 ? 7.551 7.281 -4.504 1 97.75 162 ASP A N 1
ATOM 1298 C CA . ASP A 1 162 ? 7.992 5.992 -3.977 1 97.75 162 ASP A CA 1
ATOM 1299 C C . ASP A 1 162 ? 7.82 5.93 -2.461 1 97.75 162 ASP A C 1
ATOM 1301 O O . ASP A 1 162 ? 7.34 4.926 -1.927 1 97.75 162 ASP A O 1
ATOM 1305 N N . ILE A 1 163 ? 8.242 6.988 -1.77 1 97.25 163 ILE A N 1
ATOM 1306 C CA . ILE A 1 163 ? 8.102 7.039 -0.318 1 97.25 163 ILE A CA 1
ATOM 1307 C C . ILE A 1 163 ? 6.633 6.898 0.07 1 97.25 163 ILE A C 1
ATOM 1309 O O . ILE A 1 163 ? 6.297 6.125 0.967 1 97.25 163 ILE A O 1
ATOM 1313 N N . ARG A 1 164 ? 5.797 7.602 -0.573 1 94.5 164 ARG A N 1
ATOM 1314 C CA . ARG A 1 164 ? 4.367 7.531 -0.287 1 94.5 164 ARG A CA 1
ATOM 1315 C C . ARG A 1 164 ? 3.834 6.117 -0.5 1 94.5 164 ARG A C 1
ATOM 1317 O O . ARG A 1 164 ? 3.072 5.605 0.323 1 94.5 164 ARG A O 1
ATOM 1324 N N . MET A 1 165 ? 4.227 5.492 -1.584 1 97.06 165 MET A N 1
ATOM 1325 C CA . MET A 1 165 ? 3.758 4.145 -1.894 1 97.06 165 MET A CA 1
ATOM 1326 C C . MET A 1 165 ? 4.246 3.146 -0.849 1 97.06 165 MET A C 1
ATOM 1328 O O . MET A 1 165 ? 3.504 2.246 -0.452 1 97.06 165 MET A O 1
ATOM 1332 N N . ILE A 1 166 ? 5.453 3.301 -0.43 1 98.38 166 ILE A N 1
ATOM 1333 C CA . ILE A 1 166 ? 5.992 2.434 0.612 1 98.38 166 ILE A CA 1
ATOM 1334 C C . ILE A 1 166 ? 5.184 2.604 1.895 1 98.38 166 ILE A C 1
ATOM 1336 O O . ILE A 1 166 ? 4.797 1.616 2.525 1 98.38 166 ILE A O 1
ATOM 1340 N N . VAL A 1 167 ? 4.93 3.818 2.256 1 96.81 167 VAL A N 1
ATOM 1341 C CA . VAL A 1 167 ? 4.188 4.113 3.479 1 96.81 167 VAL A CA 1
ATOM 1342 C C . VAL A 1 167 ? 2.775 3.549 3.375 1 96.81 167 VAL A C 1
ATOM 1344 O O . VAL A 1 167 ? 2.279 2.92 4.312 1 96.81 167 VAL A O 1
ATOM 1347 N N . ILE A 1 168 ? 2.215 3.771 2.24 1 96.62 168 ILE A N 1
ATOM 1348 C CA . ILE A 1 168 ? 0.875 3.246 2.008 1 96.62 168 ILE A CA 1
ATOM 1349 C C . ILE A 1 168 ? 0.869 1.733 2.215 1 96.62 168 ILE A C 1
ATOM 1351 O O . ILE A 1 168 ? 0.001 1.198 2.908 1 96.62 168 ILE A O 1
ATOM 1355 N N . GLY A 1 169 ? 1.777 1.05 1.63 1 97.88 169 GLY A N 1
ATOM 1356 C CA . GLY A 1 169 ? 1.857 -0.393 1.788 1 97.88 169 GLY A CA 1
ATOM 1357 C C . GLY A 1 169 ? 1.994 -0.828 3.234 1 97.88 169 GLY A C 1
ATOM 1358 O O . GLY A 1 169 ? 1.426 -1.844 3.639 1 97.88 169 GLY A O 1
ATOM 1359 N N . ASN A 1 170 ? 2.73 -0.094 4.035 1 98.38 170 ASN A N 1
ATOM 1360 C CA . ASN A 1 170 ? 2.922 -0.401 5.449 1 98.38 170 ASN A CA 1
ATOM 1361 C C . ASN A 1 170 ? 1.629 -0.232 6.238 1 98.38 170 ASN A C 1
ATOM 1363 O O . ASN A 1 170 ? 1.272 -1.093 7.047 1 98.38 170 ASN A O 1
ATOM 1367 N N . VAL A 1 171 ? 0.959 0.883 5.988 1 96.69 171 VAL A N 1
ATOM 1368 C CA . VAL A 1 171 ? -0.287 1.129 6.707 1 96.69 171 VAL A CA 1
ATOM 1369 C C . VAL A 1 171 ? -1.329 0.087 6.305 1 96.69 171 VAL A C 1
ATOM 1371 O O . VAL A 1 171 ? -2.031 -0.458 7.16 1 96.69 171 VAL A O 1
ATOM 1374 N N . PHE A 1 172 ? -1.377 -0.167 5.031 1 96.94 172 PHE A N 1
ATOM 1375 C CA . PHE A 1 172 ? -2.32 -1.152 4.52 1 96.94 172 PHE A CA 1
ATOM 1376 C C . PHE A 1 172 ? -2.086 -2.514 5.164 1 96.94 172 PHE A C 1
ATOM 1378 O O . PHE A 1 172 ? -3.027 -3.148 5.645 1 96.94 172 PHE A O 1
ATOM 1385 N N . GLU A 1 173 ? -0.865 -2.941 5.188 1 96.38 173 GLU A N 1
ATOM 1386 C CA . GLU A 1 173 ? -0.503 -4.215 5.801 1 96.38 173 GLU A CA 1
ATOM 1387 C C . GLU A 1 173 ? -0.908 -4.254 7.273 1 96.38 173 GLU A C 1
ATOM 1389 O O . GLU A 1 173 ? -1.43 -5.262 7.754 1 96.38 173 GLU A O 1
ATOM 1394 N N . TRP A 1 174 ? -0.623 -3.219 7.938 1 96.94 174 TRP A N 1
ATOM 1395 C CA . TRP A 1 174 ? -0.975 -3.115 9.352 1 96.94 174 TRP A CA 1
ATOM 1396 C C . TRP A 1 174 ? -2.48 -3.252 9.547 1 96.94 174 TRP A C 1
ATOM 1398 O O . TRP A 1 174 ? -2.934 -3.947 10.461 1 96.94 174 TRP A O 1
ATOM 1408 N N . CYS A 1 175 ? -3.223 -2.633 8.703 1 94.75 175 CYS A N 1
ATOM 1409 C CA . CYS A 1 175 ? -4.68 -2.713 8.766 1 94.75 175 CYS A CA 1
ATOM 1410 C C . CYS A 1 175 ? -5.164 -4.109 8.391 1 94.75 175 CYS A C 1
ATOM 1412 O O . CYS A 1 175 ? -6.059 -4.656 9.039 1 94.75 175 CYS A O 1
ATOM 1414 N N . LEU A 1 176 ? -4.602 -4.613 7.332 1 92.5 176 LEU A N 1
ATOM 1415 C CA . LEU A 1 176 ? -4.965 -5.945 6.859 1 92.5 176 LEU A CA 1
ATOM 1416 C C . LEU A 1 176 ? -4.797 -6.98 7.969 1 92.5 176 LEU A C 1
ATOM 1418 O O . LEU A 1 176 ? -5.605 -7.902 8.094 1 92.5 176 LEU A O 1
ATOM 1422 N N . ARG A 1 177 ? -3.764 -6.758 8.742 1 94.5 177 ARG A N 1
ATOM 1423 C CA . ARG A 1 177 ? -3.447 -7.688 9.82 1 94.5 177 ARG A CA 1
ATOM 1424 C C . ARG A 1 177 ? -4.16 -7.297 11.109 1 94.5 177 ARG A C 1
ATOM 1426 O O . ARG A 1 177 ? -3.807 -7.777 12.188 1 94.5 177 ARG A O 1
ATOM 1433 N N . GLU A 1 178 ? -5.004 -6.387 11.016 1 92.25 178 GLU A N 1
ATOM 1434 C CA . GLU A 1 178 ? -5.824 -5.941 12.141 1 92.25 178 GLU A CA 1
ATOM 1435 C C . GLU A 1 178 ? -4.957 -5.48 13.305 1 92.25 178 GLU A C 1
ATOM 1437 O O . GLU A 1 178 ? -5.246 -5.785 14.469 1 92.25 178 GLU A O 1
ATOM 1442 N N . GLY A 1 179 ? -3.879 -4.91 12.922 1 94.38 179 GLY A N 1
ATOM 1443 C CA . GLY A 1 179 ? -2.994 -4.332 13.93 1 94.38 179 GLY A CA 1
ATOM 1444 C C . GLY A 1 179 ? -1.937 -5.305 14.422 1 94.38 179 GLY A C 1
ATOM 1445 O O . GLY A 1 179 ? -1.063 -4.93 15.203 1 94.38 179 GLY A O 1
ATOM 1446 N N . ASN A 1 180 ? -1.998 -6.531 13.938 1 94 180 ASN A N 1
ATOM 1447 C CA . ASN A 1 180 ? -1.058 -7.559 14.375 1 94 180 ASN A CA 1
ATOM 1448 C C . ASN A 1 180 ? 0.132 -7.668 13.422 1 94 180 ASN A C 1
ATOM 1450 O O . ASN A 1 180 ? 0.367 -8.727 12.836 1 94 180 ASN A O 1
ATOM 1454 N N . ALA A 1 181 ? 0.863 -6.68 13.273 1 94.62 181 ALA A N 1
ATOM 1455 C CA . ALA A 1 181 ? 2.078 -6.598 12.469 1 94.62 181 ALA A CA 1
ATOM 1456 C C . ALA A 1 181 ? 3.131 -5.727 13.141 1 94.62 181 ALA A C 1
ATOM 1458 O O . ALA A 1 181 ? 2.805 -4.902 14 1 94.62 181 ALA A O 1
ATOM 1459 N N . ASP A 1 182 ? 4.348 -5.988 12.898 1 96.81 182 ASP A N 1
ATOM 1460 C CA . ASP A 1 182 ? 5.414 -5.102 13.344 1 96.81 182 ASP A CA 1
ATOM 1461 C C . ASP A 1 182 ? 5.434 -3.812 12.523 1 96.81 182 ASP A C 1
ATOM 1463 O O . ASP A 1 182 ? 6.32 -3.615 11.695 1 96.81 182 ASP A O 1
ATOM 1467 N N . PHE A 1 183 ? 4.512 -2.949 12.906 1 97.88 183 PHE A N 1
ATOM 1468 C CA . PHE A 1 183 ? 4.258 -1.743 12.125 1 97.88 183 PHE A CA 1
ATOM 1469 C C . PHE A 1 183 ? 5.496 -0.854 12.086 1 97.88 183 PHE A C 1
ATOM 1471 O O . PHE A 1 183 ? 5.957 -0.47 11.016 1 97.88 183 PHE A O 1
ATOM 1478 N N . GLU A 1 184 ? 6.109 -0.55 13.227 1 97.88 184 GLU A N 1
ATOM 1479 C CA . GLU A 1 184 ? 7.289 0.303 13.328 1 97.88 184 GLU A CA 1
ATOM 1480 C C . GLU A 1 184 ? 8.492 -0.329 12.633 1 97.88 184 GLU A C 1
ATOM 1482 O O . GLU A 1 184 ? 9.203 0.339 11.875 1 97.88 184 GLU A O 1
ATOM 1487 N N . GLY A 1 185 ? 8.734 -1.579 12.938 1 97.88 185 GLY A N 1
ATOM 1488 C CA . GLY A 1 185 ? 9.852 -2.287 12.336 1 97.88 185 GLY A CA 1
ATOM 1489 C C . GLY A 1 185 ? 9.766 -2.371 10.82 1 97.88 185 GLY A C 1
ATOM 1490 O O . GLY A 1 185 ? 10.758 -2.137 10.125 1 97.88 185 GLY A O 1
ATOM 1491 N N . ASN A 1 186 ? 8.594 -2.697 10.336 1 98.19 186 ASN A N 1
ATOM 1492 C CA . ASN A 1 186 ? 8.391 -2.783 8.891 1 98.19 186 ASN A CA 1
ATOM 1493 C C . ASN A 1 186 ? 8.617 -1.435 8.211 1 98.19 186 ASN A C 1
ATOM 1495 O O . ASN A 1 186 ? 9.305 -1.356 7.191 1 98.19 186 ASN A O 1
ATOM 1499 N N . MET A 1 187 ? 8.016 -0.361 8.828 1 98.31 187 MET A N 1
ATOM 1500 C CA . MET A 1 187 ? 8.141 0.984 8.273 1 98.31 187 MET A CA 1
ATOM 1501 C C . MET A 1 187 ? 9.594 1.423 8.227 1 98.31 187 MET A C 1
ATOM 1503 O O . MET A 1 187 ? 10.086 1.854 7.184 1 98.31 187 MET A O 1
ATOM 1507 N N . SER A 1 188 ? 10.258 1.253 9.289 1 98.31 188 SER A N 1
ATOM 1508 C CA . SER A 1 188 ? 11.656 1.662 9.391 1 98.31 188 SER A CA 1
ATOM 1509 C C . SER A 1 188 ? 12.523 0.885 8.406 1 98.31 188 SER A C 1
ATOM 1511 O O . SER A 1 188 ? 13.32 1.476 7.672 1 98.31 188 SER A O 1
ATOM 1513 N N . ARG A 1 189 ? 12.367 -0.398 8.406 1 97.81 189 ARG A N 1
ATOM 1514 C CA . ARG A 1 189 ? 13.195 -1.263 7.566 1 97.81 189 ARG A CA 1
ATOM 1515 C C . ARG A 1 189 ? 12.984 -0.958 6.086 1 97.81 189 ARG A C 1
ATOM 1517 O O . ARG A 1 189 ? 13.945 -0.73 5.352 1 97.81 189 ARG A O 1
ATOM 1524 N N . SER A 1 190 ? 11.742 -0.971 5.629 1 98 190 SER A N 1
ATOM 1525 C CA . SER A 1 190 ? 11.445 -0.787 4.211 1 98 190 SER A CA 1
ATOM 1526 C C . SER A 1 190 ? 11.883 0.593 3.73 1 98 190 SER A C 1
ATOM 1528 O O . SER A 1 190 ? 12.445 0.728 2.641 1 98 190 SER A O 1
ATOM 1530 N N . LEU A 1 191 ? 11.68 1.66 4.539 1 98.38 191 LEU A N 1
ATOM 1531 C CA . LEU A 1 191 ? 12.125 3 4.172 1 98.38 191 LEU A CA 1
ATOM 1532 C C . LEU A 1 191 ? 13.648 3.068 4.105 1 98.38 191 LEU A C 1
ATOM 1534 O O . LEU A 1 191 ? 14.211 3.621 3.158 1 98.38 191 LEU A O 1
ATOM 1538 N N . ARG A 1 192 ? 14.289 2.508 5.055 1 97.94 192 ARG A N 1
ATOM 1539 C CA . ARG A 1 192 ? 15.742 2.574 5.098 1 97.94 192 ARG A CA 1
ATOM 1540 C C . ARG A 1 192 ? 16.359 1.88 3.887 1 97.94 192 ARG A C 1
ATOM 1542 O O . ARG A 1 192 ? 17.312 2.385 3.293 1 97.94 192 ARG A O 1
ATOM 1549 N N . ARG A 1 193 ? 15.836 0.725 3.574 1 97.62 193 ARG A N 1
ATOM 1550 C CA . ARG A 1 193 ? 16.344 0.004 2.414 1 97.62 193 ARG A CA 1
ATOM 1551 C C . ARG A 1 193 ? 16.172 0.816 1.138 1 97.62 193 ARG A C 1
ATOM 1553 O O . ARG A 1 193 ? 17.062 0.88 0.3 1 97.62 193 ARG A O 1
ATOM 1560 N N . TYR A 1 194 ? 15.016 1.409 0.997 1 98.06 194 TYR A N 1
ATOM 1561 C CA . TYR A 1 194 ? 14.789 2.27 -0.158 1 98.06 194 TYR A CA 1
ATOM 1562 C C . TYR A 1 194 ? 15.766 3.439 -0.168 1 98.06 194 TYR A C 1
ATOM 1564 O O . TYR A 1 194 ? 16.359 3.746 -1.2 1 98.06 194 TYR A O 1
ATOM 1572 N N . LEU A 1 195 ? 15.938 4.086 0.982 1 98.38 195 LEU A N 1
ATOM 1573 C CA . LEU A 1 195 ? 16.781 5.27 1.091 1 98.38 195 LEU A CA 1
ATOM 1574 C C . LEU A 1 195 ? 18.25 4.91 0.843 1 98.38 195 LEU A C 1
ATOM 1576 O O . LEU A 1 195 ? 19 5.699 0.259 1 98.38 195 LEU A O 1
ATOM 1580 N N . ASP A 1 196 ? 18.672 3.695 1.242 1 97.12 196 ASP A N 1
ATOM 1581 C CA . ASP A 1 196 ? 20.047 3.234 1.06 1 97.12 196 ASP A CA 1
ATOM 1582 C C . ASP A 1 196 ? 20.406 3.164 -0.422 1 97.12 196 ASP A C 1
ATOM 1584 O O . ASP A 1 196 ? 21.562 3.348 -0.792 1 97.12 196 ASP A O 1
ATOM 1588 N N . SER A 1 197 ? 19.422 2.936 -1.191 1 96.69 197 SER A N 1
ATOM 1589 C CA . SER A 1 197 ? 19.688 2.754 -2.613 1 96.69 197 SER A CA 1
ATOM 1590 C C . SER A 1 197 ? 19.422 4.035 -3.396 1 96.69 197 SER A C 1
ATOM 1592 O O . SER A 1 197 ? 19.844 4.168 -4.547 1 96.69 197 SER A O 1
ATOM 1594 N N . THR A 1 198 ? 18.719 5 -2.84 1 97.38 198 THR A N 1
ATOM 1595 C CA . THR A 1 198 ? 18.25 6.145 -3.609 1 97.38 198 THR A CA 1
ATOM 1596 C C . THR A 1 198 ? 19.016 7.41 -3.232 1 97.38 198 THR A C 1
ATOM 1598 O O . THR A 1 198 ? 19.141 8.328 -4.043 1 97.38 198 THR A O 1
ATOM 1601 N N . LEU A 1 199 ? 19.516 7.461 -1.987 1 97.38 199 LEU A N 1
ATOM 1602 C CA . LEU A 1 199 ? 20.266 8.617 -1.525 1 97.38 199 LEU A CA 1
ATOM 1603 C C . LEU A 1 199 ? 21.766 8.32 -1.497 1 97.38 199 LEU A C 1
ATOM 1605 O O . LEU A 1 199 ? 22.172 7.211 -1.133 1 97.38 199 LEU A O 1
ATOM 1609 N N . GLU A 1 200 ? 22.516 9.289 -1.881 1 96.88 200 GLU A N 1
ATOM 1610 C CA . GLU A 1 200 ? 23.969 9.188 -1.868 1 96.88 200 GLU A CA 1
ATOM 1611 C C . GLU A 1 200 ? 24.609 10.414 -1.209 1 96.88 200 GLU A C 1
ATOM 1613 O O . GLU A 1 200 ? 23.984 11.469 -1.12 1 96.88 200 GLU A O 1
ATOM 1618 N N . GLU A 1 201 ? 25.812 10.195 -0.758 1 95.56 201 GLU A N 1
ATOM 1619 C CA . GLU A 1 201 ? 26.531 11.32 -0.183 1 95.56 201 GLU A CA 1
ATOM 1620 C C . GLU A 1 201 ? 26.75 12.422 -1.22 1 95.56 201 GLU A C 1
ATOM 1622 O O . GLU A 1 201 ? 27.047 12.133 -2.381 1 95.56 201 GLU A O 1
ATOM 1627 N N . GLY A 1 202 ? 26.5 13.617 -0.718 1 89.88 202 GLY A N 1
ATOM 1628 C CA . GLY A 1 202 ? 26.672 14.758 -1.6 1 89.88 202 GLY A CA 1
ATOM 1629 C C . GLY A 1 202 ? 28.125 15.039 -1.922 1 89.88 202 GLY A C 1
ATOM 1630 O O . GLY A 1 202 ? 29.031 14.578 -1.218 1 89.88 202 GLY A O 1
ATOM 1631 N N . MET B 1 1 ? 5.758 -40.688 -14.609 1 33.62 1 MET B N 1
ATOM 1632 C CA . MET B 1 1 ? 4.312 -40.75 -14.812 1 33.62 1 MET B CA 1
ATOM 1633 C C . MET B 1 1 ? 3.578 -39.812 -13.867 1 33.62 1 MET B C 1
ATOM 1635 O O . MET B 1 1 ? 3.486 -40.094 -12.664 1 33.62 1 MET B O 1
ATOM 1639 N N . SER B 1 2 ? 3.748 -38.5 -13.906 1 39.59 2 SER B N 1
ATOM 1640 C CA . SER B 1 2 ? 2.973 -37.5 -13.18 1 39.59 2 SER B CA 1
ATOM 1641 C C . SER B 1 2 ? 1.476 -37.75 -13.336 1 39.59 2 SER B C 1
ATOM 1643 O O . SER B 1 2 ? 0.938 -37.688 -14.438 1 39.59 2 SER B O 1
ATOM 1645 N N . THR B 1 3 ? 0.896 -38.812 -12.688 1 33.94 3 THR B N 1
ATOM 1646 C CA . THR B 1 3 ? -0.483 -39.281 -12.711 1 33.94 3 THR B CA 1
ATOM 1647 C C . THR B 1 3 ? -1.46 -38.125 -12.594 1 33.94 3 THR B C 1
ATOM 1649 O O . THR B 1 3 ? -1.522 -37.469 -11.562 1 33.94 3 THR B O 1
ATOM 1652 N N . LYS B 1 4 ? -1.655 -37.469 -13.578 1 48.25 4 LYS B N 1
ATOM 1653 C CA . LYS B 1 4 ? -2.76 -36.531 -13.742 1 48.25 4 LYS B CA 1
ATOM 1654 C C . LYS B 1 4 ? -4.035 -37.062 -13.094 1 48.25 4 LYS B C 1
ATOM 1656 O O . LYS B 1 4 ? -4.609 -38.062 -13.555 1 48.25 4 LYS B O 1
ATOM 1661 N N . ILE B 1 5 ? -4.066 -37.094 -11.828 1 54.09 5 ILE B N 1
ATOM 1662 C CA . ILE B 1 5 ? -5.305 -37.562 -11.203 1 54.09 5 ILE B CA 1
ATOM 1663 C C . ILE B 1 5 ? -6.504 -37 -11.977 1 54.09 5 ILE B C 1
ATOM 1665 O O . ILE B 1 5 ? -6.633 -35.781 -12.148 1 54.09 5 ILE B O 1
ATOM 1669 N N . GLU B 1 6 ? -7.066 -37.688 -12.734 1 65.88 6 GLU B N 1
ATOM 1670 C CA . GLU B 1 6 ? -8.281 -37.406 -13.492 1 65.88 6 GLU B CA 1
ATOM 1671 C C . GLU B 1 6 ? -9.43 -37 -12.57 1 65.88 6 GLU B C 1
ATOM 1673 O O . GLU B 1 6 ? -9.695 -37.688 -11.578 1 65.88 6 GLU B O 1
ATOM 1678 N N . LEU B 1 7 ? -9.766 -35.719 -12.594 1 69.06 7 LEU B N 1
ATOM 1679 C CA . LEU B 1 7 ? -10.859 -35.25 -11.758 1 69.06 7 LEU B CA 1
ATOM 1680 C C . LEU B 1 7 ? -12.109 -36.094 -11.961 1 69.06 7 LEU B C 1
ATOM 1682 O O . LEU B 1 7 ? -12.406 -36.531 -13.086 1 69.06 7 LEU B O 1
ATOM 1686 N N . SER B 1 8 ? -12.68 -36.625 -10.961 1 77.12 8 SER B N 1
ATOM 1687 C CA . SER B 1 8 ? -13.977 -37.281 -11.016 1 77.12 8 SER B CA 1
ATOM 1688 C C . SER B 1 8 ? -15.023 -36.438 -11.711 1 77.12 8 SER B C 1
ATOM 1690 O O . SER B 1 8 ? -14.805 -35.219 -11.914 1 77.12 8 SER B O 1
ATOM 1692 N N . LYS B 1 9 ? -16.031 -37.094 -12.234 1 80.38 9 LYS B N 1
ATOM 1693 C CA . LYS B 1 9 ? -17.109 -36.375 -12.891 1 80.38 9 LYS B CA 1
ATOM 1694 C C . LYS B 1 9 ? -17.641 -35.25 -12 1 80.38 9 LYS B C 1
ATOM 1696 O O . LYS B 1 9 ? -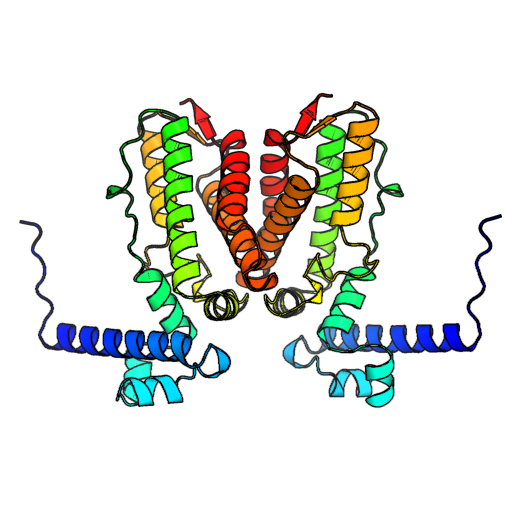17.906 -34.156 -12.477 1 80.38 9 LYS B O 1
ATOM 1701 N N . GLN B 1 10 ? -17.766 -35.531 -10.664 1 79.88 10 GLN B N 1
ATOM 1702 C CA . GLN B 1 10 ? -18.266 -34.562 -9.703 1 79.88 10 GLN B CA 1
ATOM 1703 C C . GLN B 1 10 ? -17.297 -33.406 -9.539 1 79.88 10 GLN B C 1
ATOM 1705 O O . GLN B 1 10 ? -17.719 -32.25 -9.445 1 79.88 10 GLN B O 1
ATOM 1710 N N . GLN B 1 11 ? -16.031 -33.75 -9.562 1 76.75 11 GLN B N 1
ATOM 1711 C CA . GLN B 1 11 ? -15.016 -32.719 -9.414 1 76.75 11 GLN B CA 1
ATOM 1712 C C . GLN B 1 11 ? -14.969 -31.828 -10.641 1 76.75 11 GLN B C 1
ATOM 1714 O O . GLN B 1 11 ? -14.766 -30.625 -10.523 1 76.75 11 GLN B O 1
ATOM 1719 N N . LYS B 1 12 ? -15.156 -32.469 -11.719 1 84.38 12 LYS B N 1
ATOM 1720 C CA . LYS B 1 12 ? -15.164 -31.703 -12.961 1 84.38 12 LYS B CA 1
ATOM 1721 C C . LYS B 1 12 ? -16.344 -30.734 -13.008 1 84.38 12 LYS B C 1
ATOM 1723 O O . LYS B 1 12 ? -16.188 -29.578 -13.414 1 84.38 12 LYS B O 1
ATOM 1728 N N . LYS B 1 13 ? -17.516 -31.234 -12.641 1 84.75 13 LYS B N 1
ATOM 1729 C CA . LYS B 1 13 ? -18.703 -30.391 -12.617 1 84.75 13 LYS B CA 1
ATOM 1730 C C . LYS B 1 13 ? -18.531 -29.219 -11.648 1 84.75 13 LYS B C 1
ATOM 1732 O O . LYS B 1 13 ? -18.953 -28.094 -11.938 1 84.75 13 LYS B O 1
ATOM 1737 N N . SER B 1 14 ? -17.953 -29.469 -10.516 1 85.12 14 SER B N 1
ATOM 1738 C CA . SER B 1 14 ? -17.688 -28.438 -9.523 1 85.12 14 SER B CA 1
ATOM 1739 C C . SER B 1 14 ? -16.75 -27.359 -10.07 1 85.12 14 SER B C 1
ATOM 1741 O O . SER B 1 14 ? -17 -26.172 -9.891 1 85.12 14 SER B O 1
ATOM 1743 N N . GLN B 1 15 ? -15.797 -27.859 -10.758 1 81.88 15 GLN B N 1
ATOM 1744 C CA . GLN B 1 15 ? -14.844 -26.922 -11.352 1 81.88 15 GLN B CA 1
ATOM 1745 C C . GLN B 1 15 ? -15.508 -26.078 -12.438 1 81.88 15 GLN B C 1
ATOM 1747 O O . GLN B 1 15 ? -15.219 -24.891 -12.57 1 81.88 15 GLN B O 1
ATOM 1752 N N . GLU B 1 16 ? -16.297 -26.734 -13.148 1 86 16 GLU B N 1
ATOM 1753 C CA . GLU B 1 16 ? -17.016 -26.016 -14.203 1 86 16 GLU B CA 1
A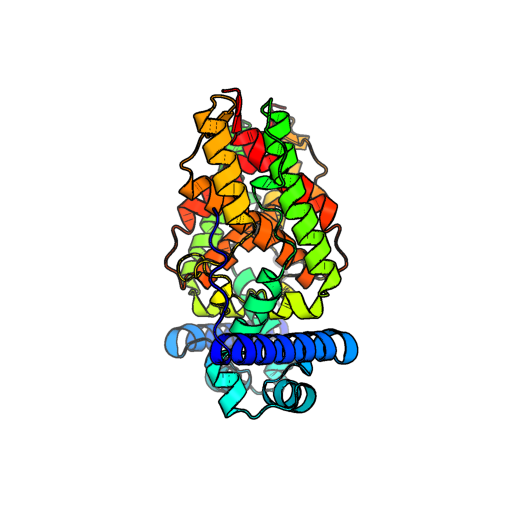TOM 1754 C C . GLU B 1 16 ? -17.922 -24.938 -13.625 1 86 16 GLU B C 1
ATOM 1756 O O . GLU B 1 16 ? -17.984 -23.828 -14.164 1 86 16 GLU B O 1
ATOM 1761 N N . THR B 1 17 ? -18.609 -25.297 -12.578 1 88.44 17 THR B N 1
ATOM 1762 C CA . THR B 1 17 ? -19.484 -24.328 -11.945 1 88.44 17 THR B CA 1
ATOM 1763 C C . THR B 1 17 ? -18.688 -23.172 -11.375 1 88.44 17 THR B C 1
ATOM 1765 O O . THR B 1 17 ? -19.078 -22 -11.508 1 88.44 17 THR B O 1
ATOM 1768 N N . LYS B 1 18 ? -17.625 -23.5 -10.789 1 84.88 18 LYS B N 1
ATOM 1769 C CA . LYS B 1 18 ? -16.734 -22.469 -10.234 1 84.88 18 LYS B CA 1
ATOM 1770 C C . LYS B 1 18 ? -16.266 -21.516 -11.328 1 84.88 18 LYS B C 1
ATOM 1772 O O . LYS B 1 18 ? -16.25 -20.297 -11.133 1 84.88 18 LYS B O 1
ATOM 1777 N N . GLU B 1 19 ? -15.938 -22.094 -12.398 1 82.38 19 GLU B N 1
ATOM 1778 C CA . GLU B 1 19 ? -15.477 -21.281 -13.531 1 82.38 19 GLU B CA 1
ATOM 1779 C C . GLU B 1 19 ? -16.594 -20.406 -14.078 1 82.38 19 GLU B C 1
ATOM 1781 O O . GLU B 1 19 ? -16.359 -19.266 -14.477 1 82.38 19 GLU B O 1
ATOM 1786 N N . LYS B 1 20 ? -17.703 -20.984 -14.125 1 87.56 20 LYS B N 1
ATOM 1787 C CA . LYS B 1 20 ? -18.859 -20.219 -14.594 1 87.56 20 LYS B CA 1
ATOM 1788 C C . LYS B 1 20 ? -19.109 -19 -13.711 1 87.56 20 LYS B C 1
ATOM 1790 O O . LYS B 1 20 ? -19.391 -17.906 -14.219 1 87.56 20 LYS B O 1
ATOM 1795 N N . ILE B 1 21 ? -19.031 -19.219 -12.477 1 88.69 21 ILE B N 1
ATOM 1796 C CA . ILE B 1 21 ? -19.234 -18.141 -11.516 1 88.69 21 ILE B CA 1
ATOM 1797 C C . ILE B 1 21 ? -18.156 -17.062 -11.703 1 88.69 21 ILE B C 1
ATOM 1799 O O . ILE B 1 21 ? -18.469 -15.875 -11.727 1 88.69 21 ILE B O 1
ATOM 1803 N N . PHE B 1 22 ? -17.062 -17.547 -11.945 1 81.19 22 PHE B N 1
ATOM 1804 C CA . PHE B 1 22 ? -15.93 -16.656 -12.141 1 81.19 22 PHE B CA 1
ATOM 1805 C C . PHE B 1 22 ? -16.109 -15.812 -13.398 1 81.19 22 PHE B C 1
ATOM 1807 O O . PHE B 1 22 ? -15.922 -14.594 -13.375 1 81.19 22 PHE B O 1
ATOM 1814 N N . GLN B 1 23 ? -16.453 -16.453 -14.43 1 81.94 23 GLN B N 1
ATOM 1815 C CA . GLN B 1 23 ? -16.641 -15.758 -15.703 1 81.94 23 GLN B CA 1
ATOM 1816 C C . GLN B 1 23 ? -17.781 -14.758 -15.625 1 81.94 23 GLN B C 1
ATOM 1818 O O . GLN B 1 23 ? -17.734 -13.688 -16.234 1 81.94 23 GLN B O 1
ATOM 1823 N N . ALA B 1 24 ? -18.75 -15.141 -14.93 1 88.06 24 ALA B N 1
ATOM 1824 C CA . ALA B 1 24 ? -19.875 -14.227 -14.734 1 88.06 24 ALA B CA 1
ATOM 1825 C C . ALA B 1 24 ? -19.438 -12.961 -14 1 88.06 24 ALA B C 1
ATOM 1827 O O . ALA B 1 24 ? -19.797 -11.852 -14.383 1 88.06 24 ALA B O 1
ATOM 1828 N N . ALA B 1 25 ? -18.656 -13.156 -12.906 1 83.06 25 ALA B N 1
ATOM 1829 C CA . ALA B 1 25 ? -18.141 -12.023 -12.141 1 83.06 25 ALA B CA 1
ATOM 1830 C C . ALA B 1 25 ? -17.281 -11.109 -13.023 1 83.06 25 ALA B C 1
ATOM 1832 O O . ALA B 1 25 ? -17.438 -9.891 -12.992 1 83.06 25 ALA B O 1
ATOM 1833 N N . LYS B 1 26 ? -16.469 -11.727 -13.789 1 76.44 26 LYS B N 1
ATOM 1834 C CA . LYS B 1 26 ? -15.602 -10.984 -14.703 1 76.44 26 LYS B CA 1
ATOM 1835 C C . LYS B 1 26 ? -16.422 -10.164 -15.688 1 76.44 26 LYS B C 1
ATOM 1837 O O . LYS B 1 26 ? -16.141 -8.992 -15.938 1 76.44 26 LYS B O 1
ATOM 1842 N N . LYS B 1 27 ? -17.391 -10.82 -16.219 1 82.5 27 LYS B N 1
ATOM 1843 C CA . LYS B 1 27 ? -18.281 -10.172 -17.188 1 82.5 27 LYS B CA 1
ATOM 1844 C C . LYS B 1 27 ? -18.984 -8.969 -16.562 1 82.5 27 LYS B C 1
ATOM 1846 O O . LYS B 1 27 ? -19.062 -7.902 -17.172 1 82.5 27 LYS B O 1
ATOM 1851 N N . ILE B 1 28 ? -19.453 -9.133 -15.406 1 84.69 28 ILE B N 1
ATOM 1852 C CA . ILE B 1 28 ? -20.156 -8.062 -14.727 1 84.69 28 ILE B CA 1
ATOM 1853 C C . ILE B 1 28 ? -19.203 -6.902 -14.453 1 84.69 28 ILE B C 1
ATOM 1855 O O . ILE B 1 28 ? -19.547 -5.738 -14.672 1 84.69 28 ILE B O 1
ATOM 1859 N N . LEU B 1 29 ? -18.062 -7.207 -13.969 1 75.44 29 LEU B N 1
ATOM 1860 C CA . LEU B 1 29 ? -17.062 -6.188 -13.664 1 75.44 29 LEU B CA 1
ATOM 1861 C C . LEU B 1 29 ? -16.703 -5.383 -14.914 1 75.44 29 LEU B C 1
ATOM 1863 O O . LEU B 1 29 ? -16.578 -4.156 -14.852 1 75.44 29 LEU B O 1
ATOM 1867 N N . GLN B 1 30 ? -16.578 -6.098 -16.031 1 73.88 30 GLN B N 1
ATOM 1868 C CA . GLN B 1 30 ? -16.156 -5.473 -17.297 1 73.88 30 GLN B CA 1
ATOM 1869 C C . GLN B 1 30 ? -17.297 -4.633 -17.875 1 73.88 30 GLN B C 1
ATOM 1871 O O . GLN B 1 30 ? -17.047 -3.545 -18.406 1 73.88 30 GLN B O 1
ATOM 1876 N N . LYS B 1 31 ? -18.453 -5.129 -17.734 1 79.88 31 LYS B N 1
ATOM 1877 C CA . LYS B 1 31 ? -19.578 -4.496 -18.422 1 79.88 31 LYS B CA 1
ATOM 1878 C C . LYS B 1 31 ? -20.25 -3.453 -17.531 1 79.88 31 LYS B C 1
ATOM 1880 O O . LYS B 1 31 ? -20.672 -2.395 -18 1 79.88 31 LYS B O 1
ATOM 1885 N N . SER B 1 32 ? -20.406 -3.775 -16.203 1 78.81 32 SER B N 1
ATOM 1886 C CA . SER B 1 32 ? -21.266 -2.957 -15.352 1 78.81 32 SER B CA 1
ATOM 1887 C C . SER B 1 32 ? -20.469 -2.334 -14.203 1 78.81 32 SER B C 1
ATOM 1889 O O . SER B 1 32 ? -21 -1.487 -13.477 1 78.81 32 SER B O 1
ATOM 1891 N N . GLY B 1 33 ? -19.25 -2.756 -14.086 1 73.19 33 GLY B N 1
ATOM 1892 C CA . GLY B 1 33 ? -18.422 -2.152 -13.062 1 73.19 33 GLY B CA 1
ATOM 1893 C C . GLY B 1 33 ? -18.578 -2.812 -11.703 1 73.19 33 GLY B C 1
ATOM 1894 O O . GLY B 1 33 ? -19.359 -3.758 -11.555 1 73.19 33 GLY B O 1
ATOM 1895 N N . TYR B 1 34 ? -17.797 -2.412 -10.727 1 72.25 34 TYR B N 1
ATOM 1896 C CA . TYR B 1 34 ? -17.688 -3.037 -9.414 1 72.25 34 TYR B CA 1
ATOM 1897 C C . TYR B 1 34 ? -18.969 -2.83 -8.602 1 72.25 34 TYR B C 1
ATOM 1899 O O . TYR B 1 34 ? -19.359 -3.699 -7.816 1 72.25 34 TYR B O 1
ATOM 1907 N N . GLU B 1 35 ? -19.547 -1.751 -8.797 1 72.62 35 GLU B N 1
ATOM 1908 C CA . GLU B 1 35 ? -20.734 -1.414 -8.023 1 72.62 35 GLU B CA 1
ATOM 1909 C C . GLU B 1 35 ? -21.859 -2.412 -8.281 1 72.62 35 GLU B C 1
ATOM 1911 O O . GLU B 1 35 ? -22.688 -2.656 -7.402 1 72.62 35 GLU B O 1
ATOM 1916 N N . LYS B 1 36 ? -21.828 -3.029 -9.375 1 80.56 36 LYS B N 1
ATOM 1917 C CA . LYS B 1 36 ? -22.875 -3.965 -9.75 1 80.56 36 LYS B CA 1
ATOM 1918 C C . LYS B 1 36 ? -22.469 -5.402 -9.438 1 80.56 36 LYS B C 1
ATOM 1920 O O . LYS B 1 36 ? -23.266 -6.332 -9.633 1 80.56 36 LYS B O 1
ATOM 1925 N N . LEU B 1 37 ? -21.234 -5.5 -9.016 1 82.5 37 LEU B N 1
ATOM 1926 C CA . LEU B 1 37 ? -20.75 -6.836 -8.68 1 82.5 37 LEU B CA 1
ATOM 1927 C C . LEU B 1 37 ? -21.312 -7.293 -7.336 1 82.5 37 LEU B C 1
ATOM 1929 O O . LEU B 1 37 ? -20.75 -6.984 -6.285 1 82.5 37 LEU B O 1
ATOM 1933 N N . SER B 1 38 ? -22.438 -7.949 -7.371 1 85.75 38 SER B N 1
ATOM 1934 C CA . SER B 1 38 ? -23.094 -8.531 -6.203 1 85.75 38 SER B CA 1
ATOM 1935 C C . SER B 1 38 ? -23.312 -10.031 -6.383 1 85.75 38 SER B C 1
ATOM 1937 O O . SER B 1 38 ? -23.328 -10.531 -7.512 1 85.75 38 SER B O 1
ATOM 1939 N N . ILE B 1 39 ? -23.453 -10.68 -5.297 1 88.81 39 ILE B N 1
ATOM 1940 C CA . ILE B 1 39 ? -23.688 -12.125 -5.352 1 88.81 39 ILE B CA 1
ATOM 1941 C C . ILE B 1 39 ? -24.953 -12.406 -6.145 1 88.81 39 ILE B C 1
ATOM 1943 O O . ILE B 1 39 ? -24.984 -13.328 -6.969 1 88.81 39 ILE B O 1
ATOM 1947 N N . LYS B 1 40 ? -25.875 -11.586 -5.871 1 91.94 40 LYS B N 1
ATOM 1948 C CA . LYS B 1 40 ? -27.141 -11.734 -6.59 1 91.94 40 LYS B CA 1
ATOM 1949 C C . LYS B 1 40 ? -26.922 -11.625 -8.102 1 91.94 40 LYS B C 1
ATOM 1951 O O . LYS B 1 40 ? -27.359 -12.492 -8.859 1 91.94 40 LYS B O 1
ATOM 1956 N N . ASN B 1 41 ? -26.312 -10.633 -8.578 1 93.31 41 ASN B N 1
ATOM 1957 C CA . ASN B 1 41 ? -26.078 -10.398 -10 1 93.31 41 ASN B CA 1
ATOM 1958 C C . ASN B 1 41 ? -25.172 -11.477 -10.602 1 93.31 41 ASN B C 1
ATOM 1960 O O . ASN B 1 41 ? -25.375 -11.883 -11.75 1 93.31 41 ASN B O 1
ATOM 1964 N N . ILE B 1 42 ? -24.156 -11.875 -9.836 1 91.88 42 ILE B N 1
ATOM 1965 C CA . ILE B 1 42 ? -23.25 -12.922 -10.297 1 91.88 42 ILE B CA 1
ATOM 1966 C C . ILE B 1 42 ? -24.016 -14.219 -10.523 1 91.88 42 ILE B C 1
ATOM 1968 O O . ILE B 1 42 ? -23.859 -14.867 -11.555 1 91.88 42 ILE B O 1
ATOM 1972 N N . CYS B 1 43 ? -24.859 -14.547 -9.539 1 94 43 CYS B N 1
ATOM 1973 C CA . CYS B 1 43 ? -25.641 -15.773 -9.641 1 94 43 CYS B CA 1
ATOM 1974 C C . CYS B 1 43 ? -26.578 -15.719 -10.844 1 94 43 CYS B C 1
ATOM 1976 O O . CYS B 1 43 ? -26.703 -16.703 -11.586 1 94 43 CYS B O 1
ATOM 1978 N N . GLU B 1 44 ? -27.172 -14.641 -11.039 1 94.75 44 GLU B N 1
ATOM 1979 C CA . GLU B 1 44 ? -28.062 -14.453 -12.18 1 94.75 44 GLU B CA 1
ATOM 1980 C C . GLU B 1 44 ? -27.312 -14.594 -13.5 1 94.75 44 GLU B C 1
ATOM 1982 O O . GLU B 1 44 ? -27.781 -15.281 -14.406 1 94.75 44 GLU B O 1
ATOM 1987 N N . GLU B 1 45 ? -26.25 -14 -13.594 1 93.75 45 GLU B N 1
ATOM 1988 C CA . GLU B 1 45 ? -25.438 -14.039 -14.805 1 93.75 45 GLU B CA 1
ATOM 1989 C C . GLU B 1 45 ? -24.891 -15.438 -15.062 1 93.75 45 GLU B C 1
ATOM 1991 O O . GLU B 1 45 ? -24.812 -15.883 -16.203 1 93.75 45 GLU B O 1
ATOM 1996 N N . ALA B 1 46 ? -24.453 -16.094 -14.031 1 93.5 46 ALA B N 1
ATOM 1997 C CA . ALA B 1 46 ? -23.844 -17.406 -14.125 1 93.5 46 ALA B CA 1
ATOM 1998 C C . ALA B 1 46 ? -24.906 -18.5 -14.305 1 93.5 46 ALA B C 1
ATOM 2000 O O . ALA B 1 46 ? -24.594 -19.625 -14.68 1 93.5 46 ALA B O 1
ATOM 2001 N N . GLY B 1 47 ? -26.125 -18.188 -13.938 1 94.38 47 GLY B N 1
ATOM 2002 C CA . GLY B 1 47 ? -27.203 -19.156 -13.992 1 94.38 47 GLY B CA 1
ATOM 2003 C C . GLY B 1 47 ? -27.125 -20.203 -12.891 1 94.38 47 GLY B C 1
ATOM 2004 O O . GLY B 1 47 ? -27.344 -21.391 -13.133 1 94.38 47 GLY B O 1
ATOM 2005 N N . VAL B 1 48 ? -26.656 -19.734 -11.789 1 94.12 48 VAL B N 1
ATOM 2006 C CA . VAL B 1 48 ? -26.547 -20.641 -10.648 1 94.12 48 VAL B CA 1
ATOM 2007 C C . VAL B 1 48 ? -27.328 -20.078 -9.461 1 94.12 48 VAL B C 1
ATOM 2009 O O . VAL B 1 48 ? -27.672 -18.891 -9.445 1 94.12 48 VAL B O 1
ATOM 2012 N N . SER B 1 49 ? -27.688 -21 -8.508 1 92.38 49 SER B N 1
ATOM 2013 C CA . SER B 1 49 ? -28.391 -20.578 -7.305 1 92.38 49 SER B CA 1
ATOM 2014 C C . SER B 1 49 ? -27.438 -19.938 -6.297 1 92.38 49 SER B C 1
ATOM 2016 O O . SER B 1 49 ? -26.234 -20.141 -6.371 1 92.38 49 SER B O 1
ATOM 2018 N N . ASN B 1 50 ? -28.016 -19.188 -5.324 1 90.62 50 ASN B N 1
ATOM 2019 C CA . ASN B 1 50 ? -27.219 -18.641 -4.23 1 90.62 50 ASN B CA 1
ATOM 2020 C C . ASN B 1 50 ? -26.531 -19.734 -3.428 1 90.62 50 ASN B C 1
ATOM 2022 O O . ASN B 1 50 ? -25.375 -19.578 -3.02 1 90.62 50 ASN B O 1
ATOM 2026 N N . GLY B 1 51 ? -27.297 -20.797 -3.25 1 90.75 51 GLY B N 1
ATOM 2027 C CA . GLY B 1 51 ? -26.703 -21.938 -2.547 1 90.75 51 GLY B CA 1
ATOM 2028 C C . GLY B 1 51 ? -25.484 -22.5 -3.24 1 90.75 51 GLY B C 1
ATOM 2029 O O . GLY B 1 51 ? -24.484 -22.828 -2.59 1 90.75 51 GLY B O 1
ATOM 2030 N N . SER B 1 52 ? -25.625 -22.625 -4.547 1 89.88 52 SER B N 1
ATOM 2031 C CA . SER B 1 52 ? -24.5 -23.109 -5.344 1 89.88 52 SER B CA 1
ATOM 2032 C C . SER B 1 52 ? -23.297 -22.188 -5.23 1 89.88 52 SER B C 1
ATOM 2034 O O . SER B 1 52 ? -22.156 -22.641 -5.164 1 89.88 52 SER B O 1
ATOM 2036 N N . PHE B 1 53 ? -23.516 -20.859 -5.27 1 91.19 53 PHE B N 1
ATOM 2037 C CA . PHE B 1 53 ? -22.438 -19.891 -5.098 1 91.19 53 PHE B CA 1
ATOM 2038 C C . PHE B 1 53 ? -21.672 -20.156 -3.807 1 91.19 53 PHE B C 1
ATOM 2040 O O . PHE B 1 53 ? -20.438 -20.266 -3.814 1 91.19 53 PHE B O 1
ATOM 2047 N N . TYR B 1 54 ? -22.422 -20.375 -2.705 1 88.88 54 TYR B N 1
ATOM 2048 C CA . TYR B 1 54 ? -21.828 -20.484 -1.376 1 88.88 54 TYR B CA 1
ATOM 2049 C C . TYR B 1 54 ? -21.141 -21.828 -1.194 1 88.88 54 TYR B C 1
ATOM 2051 O O . TYR B 1 54 ? -20.328 -22 -0.283 1 88.88 54 TYR B O 1
ATOM 2059 N N . HIS B 1 55 ? -21.531 -22.703 -2.008 1 88.12 55 HIS B N 1
ATOM 2060 C CA . HIS B 1 55 ? -20.812 -23.984 -2.027 1 88.12 55 HIS B CA 1
ATOM 2061 C C . HIS B 1 55 ? -19.391 -23.797 -2.529 1 88.12 55 HIS B C 1
ATOM 2063 O O . HIS B 1 55 ? -18.469 -24.5 -2.094 1 88.12 55 HIS B O 1
ATOM 2069 N N . HIS B 1 56 ? -19.203 -22.844 -3.434 1 86.25 56 HIS B N 1
ATOM 2070 C CA . HIS B 1 56 ? -17.922 -22.656 -4.086 1 86.25 56 HIS B CA 1
ATOM 2071 C C . HIS B 1 56 ? -17.156 -21.484 -3.475 1 86.25 56 HIS B C 1
ATOM 2073 O O . HIS B 1 56 ? -15.93 -21.5 -3.404 1 86.25 56 HIS B O 1
ATOM 2079 N N . PHE B 1 57 ? -17.922 -20.406 -3.158 1 85.56 57 PHE B N 1
ATOM 2080 C CA . PHE B 1 57 ? -17.312 -19.203 -2.625 1 85.56 57 PHE B CA 1
ATOM 2081 C C . PHE B 1 57 ? -18.047 -18.734 -1.371 1 85.56 57 PHE B C 1
ATOM 2083 O O . PHE B 1 57 ? -19.281 -18.703 -1.335 1 85.56 57 PHE B O 1
ATOM 2090 N N . LYS B 1 58 ? -17.219 -18.375 -0.409 1 78.75 58 LYS B N 1
ATOM 2091 C CA . LYS B 1 58 ? -17.812 -17.922 0.843 1 78.75 58 LYS B CA 1
ATOM 2092 C C . LYS B 1 58 ? -18.25 -16.453 0.749 1 78.75 58 LYS B C 1
ATOM 2094 O O . LYS B 1 58 ? -19.266 -16.062 1.321 1 78.75 58 LYS B O 1
ATOM 2099 N N . THR B 1 59 ? -17.406 -15.664 0.109 1 76.75 59 THR B N 1
ATOM 2100 C CA . THR B 1 59 ? -17.688 -14.242 -0.03 1 76.75 59 THR B CA 1
ATOM 2101 C C . THR B 1 59 ? -17.297 -13.75 -1.423 1 76.75 59 THR B C 1
ATOM 2103 O O . THR B 1 59 ? -16.672 -14.477 -2.191 1 76.75 59 THR B O 1
ATOM 2106 N N . LYS B 1 60 ? -17.75 -12.555 -1.72 1 75.12 60 LYS B N 1
ATOM 2107 C CA . LYS B 1 60 ? -17.344 -11.914 -2.967 1 75.12 60 LYS B CA 1
ATOM 2108 C C . LYS B 1 60 ? -15.82 -11.758 -3.029 1 75.12 60 LYS B C 1
ATOM 2110 O O . LYS B 1 60 ? -15.227 -11.867 -4.102 1 75.12 60 LYS B O 1
ATOM 2115 N N . ASP B 1 61 ? -15.273 -11.656 -1.85 1 73.75 61 ASP B N 1
ATOM 2116 C CA . ASP B 1 61 ? -13.82 -11.492 -1.763 1 73.75 61 ASP B CA 1
ATOM 2117 C C . ASP B 1 61 ? -13.109 -12.797 -2.117 1 73.75 61 ASP B C 1
ATOM 2119 O O . ASP B 1 61 ? -12.062 -12.773 -2.771 1 73.75 61 ASP B O 1
ATOM 2123 N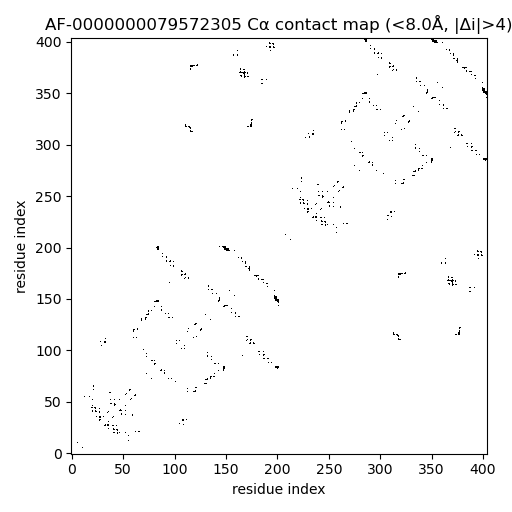 N . ASP B 1 62 ? -13.742 -13.805 -1.702 1 75.06 62 ASP B N 1
ATOM 2124 C CA . ASP B 1 62 ? -13.195 -15.109 -2.037 1 75.06 62 ASP B CA 1
ATOM 2125 C C . ASP B 1 62 ? -13.203 -15.344 -3.547 1 75.06 62 ASP B C 1
ATOM 2127 O O . ASP B 1 62 ? -12.242 -15.875 -4.105 1 75.06 62 ASP B O 1
ATOM 2131 N N . LEU B 1 63 ? -14.305 -15.008 -4.07 1 77.06 63 LEU B N 1
ATOM 2132 C CA . LEU B 1 63 ? -14.438 -15.133 -5.52 1 77.06 63 LEU B CA 1
ATOM 2133 C C . LEU B 1 63 ? -13.391 -14.289 -6.234 1 77.06 63 LEU B C 1
ATOM 2135 O O . LEU B 1 63 ? -12.758 -14.758 -7.191 1 77.06 63 LEU B O 1
ATOM 2139 N N . LEU B 1 64 ? -13.141 -13.062 -5.723 1 73.31 64 LEU B N 1
ATOM 2140 C CA . LEU B 1 64 ? -12.188 -12.148 -6.344 1 73.31 64 LEU B CA 1
ATOM 2141 C C . LEU B 1 64 ? -10.758 -12.664 -6.195 1 73.31 64 LEU B C 1
ATOM 2143 O O . LEU B 1 64 ? -9.945 -12.516 -7.105 1 73.31 64 LEU B O 1
ATOM 2147 N N . SER B 1 65 ? -10.594 -13.234 -5.102 1 72 65 SER B N 1
ATOM 2148 C CA . SER B 1 65 ? -9.281 -13.836 -4.871 1 72 65 SER B CA 1
ATOM 2149 C C . SER B 1 65 ? -9.023 -14.984 -5.84 1 72 65 SER B C 1
ATOM 2151 O O . SER B 1 65 ? -7.906 -15.148 -6.332 1 72 65 SER B O 1
ATOM 2153 N N . TYR B 1 66 ? -10.094 -15.742 -5.961 1 68.94 66 TYR B N 1
ATOM 2154 C CA . TYR B 1 66 ? -9.984 -16.828 -6.938 1 68.94 66 TYR B CA 1
ATOM 2155 C C . TYR B 1 66 ? -9.633 -16.266 -8.32 1 68.94 66 TYR B C 1
ATOM 2157 O O . TYR B 1 66 ? -8.828 -16.859 -9.039 1 68.94 66 TYR B O 1
ATOM 2165 N N . TYR B 1 67 ? -10.164 -15.188 -8.602 1 65.19 67 TYR B N 1
ATOM 2166 C CA . TYR B 1 67 ? -9.938 -14.516 -9.875 1 65.19 67 TYR B CA 1
ATOM 2167 C C . TYR B 1 67 ? -8.477 -14.086 -10.016 1 65.19 67 TYR B C 1
ATOM 2169 O O . TYR B 1 67 ? -7.875 -14.266 -11.078 1 65.19 67 TYR B O 1
ATOM 2177 N N . ILE B 1 68 ? -7.961 -13.578 -9.062 1 63.88 68 ILE B N 1
ATOM 2178 C CA . ILE B 1 68 ? -6.598 -13.062 -9.109 1 63.88 68 ILE B CA 1
ATOM 2179 C C . ILE B 1 68 ? -5.602 -14.219 -9.133 1 63.88 68 ILE B C 1
ATOM 2181 O O . ILE B 1 68 ? -4.547 -14.125 -9.766 1 63.88 68 ILE B O 1
ATOM 2185 N N . GLU B 1 69 ? -6.039 -15.195 -8.555 1 60.19 69 GLU B N 1
ATOM 2186 C CA . GLU B 1 69 ? -5.164 -16.359 -8.477 1 60.19 69 GLU B CA 1
ATOM 2187 C C . GLU B 1 69 ? -5.129 -17.109 -9.805 1 60.19 69 GLU B C 1
ATOM 2189 O O . GLU B 1 69 ? -4.164 -17.828 -10.094 1 60.19 69 GLU B O 1
ATOM 2194 N N . ASP B 1 70 ? -6.305 -17.172 -10.422 1 55.84 70 ASP B N 1
ATOM 2195 C CA . ASP B 1 70 ? -6.309 -17.812 -11.734 1 55.84 70 ASP B CA 1
ATOM 2196 C C . ASP B 1 70 ? -5.434 -17.062 -12.719 1 55.84 70 ASP B C 1
ATOM 2198 O O . ASP B 1 70 ? -5.586 -17.203 -13.938 1 55.84 70 ASP B O 1
ATOM 2202 N N . GLN B 1 71 ? -4.59 -16.25 -12.156 1 54.91 71 GLN B N 1
ATOM 2203 C CA . GLN B 1 71 ? -3.662 -15.477 -12.977 1 54.91 71 GLN B CA 1
ATOM 2204 C C . GLN B 1 71 ? -2.6 -16.375 -13.602 1 54.91 71 GLN B C 1
ATOM 2206 O O . GLN B 1 71 ? -2.248 -17.422 -13.039 1 54.91 71 GLN B O 1
ATOM 2211 N N . PRO B 1 72 ? -2.414 -16.203 -14.867 1 52.28 72 PRO B N 1
ATOM 2212 C CA . PRO B 1 72 ? -1.249 -16.906 -15.406 1 52.28 72 PRO B CA 1
ATOM 2213 C C . PRO B 1 72 ? -0.043 -16.859 -14.469 1 52.28 72 PRO B C 1
ATOM 2215 O O . PRO B 1 72 ? 0.42 -15.766 -14.109 1 52.28 72 PRO B O 1
ATOM 2218 N N . THR B 1 73 ? -0.08 -17.609 -13.5 1 53.09 73 THR B N 1
ATOM 2219 C CA . THR B 1 73 ? 0.994 -17.766 -12.523 1 53.09 73 THR B CA 1
ATOM 2220 C C . THR B 1 73 ? 2.346 -17.875 -13.227 1 53.09 73 THR B C 1
ATOM 2222 O O . THR B 1 73 ? 2.455 -18.516 -14.281 1 53.09 73 THR B O 1
ATOM 2225 N N . MET B 1 74 ? 3.158 -16.828 -13.312 1 60.28 74 MET B N 1
ATOM 2226 C CA . MET B 1 74 ? 4.547 -17.188 -13.586 1 60.28 74 MET B CA 1
ATOM 2227 C C . MET B 1 74 ? 5.137 -18.016 -12.453 1 60.28 74 MET B C 1
ATOM 2229 O O . MET B 1 74 ? 5.566 -17.453 -11.438 1 60.28 74 MET B O 1
ATOM 2233 N N . GLY B 1 75 ? 4.852 -19.312 -12.531 1 63.22 75 GLY B N 1
ATOM 2234 C CA . GLY B 1 75 ? 5.527 -20.172 -11.578 1 63.22 75 GLY B CA 1
ATOM 2235 C C . GLY B 1 75 ? 7.035 -20.031 -11.609 1 63.22 75 GLY B C 1
ATOM 2236 O O . GLY B 1 75 ? 7.598 -19.531 -12.586 1 63.22 75 GLY B O 1
ATOM 2237 N N . PRO B 1 76 ? 7.641 -20.219 -10.445 1 65.88 76 PRO B N 1
ATOM 2238 C CA . PRO B 1 76 ? 9.102 -20.156 -10.43 1 65.88 76 PRO B CA 1
ATOM 2239 C C . PRO B 1 76 ? 9.742 -20.906 -11.602 1 65.88 76 PRO B C 1
ATOM 2241 O O . PRO B 1 76 ? 10.82 -20.531 -12.062 1 65.88 76 PRO B O 1
ATOM 2244 N N . ASP B 1 77 ? 8.938 -21.875 -11.984 1 69.56 77 ASP B N 1
ATOM 2245 C CA . ASP B 1 77 ? 9.469 -22.703 -13.062 1 69.56 77 ASP B CA 1
ATOM 2246 C C . ASP B 1 77 ? 9.469 -21.953 -14.391 1 69.56 77 ASP B C 1
ATOM 2248 O O . ASP B 1 77 ? 10.164 -22.328 -15.328 1 69.56 77 ASP B O 1
ATOM 2252 N N . LEU B 1 78 ? 8.773 -20.875 -14.312 1 73.75 78 LEU B N 1
ATOM 2253 C CA . LEU B 1 78 ? 8.695 -20.094 -15.539 1 73.75 78 LEU B CA 1
ATOM 2254 C C . LEU B 1 78 ? 9.773 -19.016 -15.57 1 73.75 78 LEU B C 1
ATOM 2256 O O . LEU B 1 78 ? 10.039 -18.422 -16.609 1 73.75 78 LEU B O 1
ATOM 2260 N N . LEU B 1 79 ? 10.406 -18.859 -14.438 1 85.62 79 LEU B N 1
ATOM 2261 C CA . LEU B 1 79 ? 11.516 -17.922 -14.383 1 85.62 79 LEU B CA 1
ATOM 2262 C C . LEU B 1 79 ? 12.82 -18.594 -14.797 1 85.62 79 LEU B C 1
ATOM 2264 O O . LEU B 1 79 ? 13.062 -19.75 -14.453 1 85.62 79 LEU B O 1
ATOM 2268 N N . GLU B 1 80 ? 13.539 -17.984 -15.625 1 86.31 80 GLU B N 1
ATOM 2269 C CA . GLU B 1 80 ? 14.852 -18.516 -15.992 1 86.31 80 GLU B CA 1
ATOM 2270 C C . GLU B 1 80 ? 15.75 -18.656 -14.766 1 86.31 80 GLU B C 1
ATOM 2272 O O . GLU B 1 80 ? 15.664 -17.875 -13.828 1 86.31 80 GLU B O 1
ATOM 2277 N N . THR B 1 81 ? 16.578 -19.719 -14.859 1 88.81 81 THR B N 1
ATOM 2278 C CA . THR B 1 81 ? 17.578 -19.875 -13.805 1 88.81 81 THR B CA 1
ATOM 2279 C C . THR B 1 81 ? 18.531 -18.703 -13.773 1 88.81 81 THR B C 1
ATOM 2281 O O . THR B 1 81 ? 19.203 -18.406 -14.773 1 88.81 81 THR B O 1
ATOM 2284 N N . PRO B 1 82 ? 18.516 -18.062 -12.641 1 92.62 82 PRO B N 1
ATOM 2285 C CA . PRO B 1 82 ? 19.391 -16.891 -12.602 1 92.62 82 PRO B CA 1
ATOM 2286 C C . PRO B 1 82 ? 20.875 -17.266 -12.57 1 92.62 82 PRO B C 1
ATOM 2288 O O . PRO B 1 82 ? 21.234 -18.266 -11.953 1 92.62 82 PRO B O 1
ATOM 2291 N N . LYS B 1 83 ? 21.641 -16.516 -13.266 1 93.81 83 LYS B N 1
ATOM 2292 C CA . LYS B 1 83 ? 23.078 -16.734 -13.32 1 93.81 83 LYS B CA 1
ATOM 2293 C C . LYS B 1 83 ? 23.844 -15.609 -12.617 1 93.81 83 LYS B C 1
ATOM 2295 O O . LYS B 1 83 ? 25.062 -15.68 -12.445 1 93.81 83 LYS B O 1
ATOM 2300 N N . SER B 1 84 ? 23.141 -14.562 -12.25 1 96.62 84 SER B N 1
ATOM 2301 C CA . SER B 1 84 ? 23.734 -13.391 -11.617 1 96.62 84 SER B CA 1
ATOM 2302 C C . SER B 1 84 ? 22.734 -12.672 -10.727 1 96.62 84 SER B C 1
ATOM 2304 O O . SER B 1 84 ? 21.531 -12.953 -10.773 1 96.62 84 SER B O 1
ATOM 2306 N N . LEU B 1 85 ? 23.266 -11.789 -9.891 1 97.38 85 LEU B N 1
ATOM 2307 C CA . LEU B 1 85 ? 22.438 -10.93 -9.062 1 97.38 85 LEU B CA 1
ATOM 2308 C C . LEU B 1 85 ? 21.438 -10.141 -9.922 1 97.38 85 LEU B C 1
ATOM 2310 O O . LEU B 1 85 ? 20.266 -10.031 -9.57 1 97.38 85 LEU B O 1
ATOM 2314 N N . GLU B 1 86 ? 21.922 -9.688 -11.031 1 97.25 86 GLU B N 1
ATOM 2315 C CA . GLU B 1 86 ? 21.062 -8.898 -11.914 1 97.25 86 GLU B CA 1
ATOM 2316 C C . GLU B 1 86 ? 19.938 -9.75 -12.5 1 97.25 86 GLU B C 1
ATOM 2318 O O . GLU B 1 86 ? 18.812 -9.281 -12.672 1 97.25 86 GLU B O 1
ATOM 2323 N N . ASP B 1 87 ? 20.266 -10.984 -12.773 1 96.62 87 ASP B N 1
ATOM 2324 C CA . ASP B 1 87 ? 19.234 -11.906 -13.258 1 96.62 87 ASP B CA 1
ATOM 2325 C C . ASP B 1 87 ? 18.125 -12.094 -12.219 1 96.62 87 ASP B C 1
ATOM 2327 O O . ASP B 1 87 ? 16.953 -12.164 -12.57 1 96.62 87 ASP B O 1
ATOM 2331 N N . VAL B 1 88 ? 18.547 -12.188 -10.984 1 97.12 88 VAL B N 1
ATOM 2332 C CA . VAL B 1 88 ? 17.594 -12.391 -9.898 1 97.12 88 VAL B CA 1
ATOM 2333 C C . VAL B 1 88 ? 16.672 -11.172 -9.789 1 97.12 88 VAL B C 1
ATOM 2335 O O . VAL B 1 88 ? 15.453 -11.312 -9.734 1 97.12 88 VAL B O 1
ATOM 2338 N N . LYS B 1 89 ? 17.25 -10.016 -9.797 1 97.88 89 LYS B N 1
ATOM 2339 C CA . LYS B 1 89 ? 16.469 -8.781 -9.711 1 97.88 89 LYS B CA 1
ATOM 2340 C C . LYS B 1 89 ? 15.5 -8.656 -10.883 1 97.88 89 LYS B C 1
ATOM 2342 O O . LYS B 1 89 ? 14.32 -8.352 -10.688 1 97.88 89 LYS B O 1
ATOM 2347 N N . ASP B 1 90 ? 16 -8.977 -12.086 1 96.88 90 ASP B N 1
ATOM 2348 C CA . ASP B 1 90 ? 15.18 -8.906 -13.289 1 96.88 90 ASP B CA 1
ATOM 2349 C C . ASP B 1 90 ? 14.008 -9.883 -13.203 1 96.88 90 ASP B C 1
ATOM 2351 O O . ASP B 1 90 ? 12.898 -9.562 -13.633 1 96.88 90 ASP B O 1
ATOM 2355 N N . GLY B 1 91 ? 14.305 -11.047 -12.742 1 95.31 91 GLY B N 1
ATOM 2356 C CA . GLY B 1 91 ? 13.258 -12.039 -12.586 1 95.31 91 GLY B CA 1
ATOM 2357 C C . GLY B 1 91 ? 12.141 -11.594 -11.656 1 95.31 91 GLY B C 1
ATOM 2358 O O . GLY B 1 91 ? 10.961 -11.75 -11.977 1 95.31 91 GLY B O 1
ATOM 2359 N N . ILE B 1 92 ? 12.469 -11.031 -10.531 1 96.44 92 ILE B N 1
ATOM 2360 C CA . ILE B 1 92 ? 11.484 -10.562 -9.562 1 96.44 92 ILE B CA 1
ATOM 2361 C C . ILE B 1 92 ? 10.641 -9.445 -10.172 1 96.44 92 ILE B C 1
ATOM 2363 O O . ILE B 1 92 ? 9.414 -9.469 -10.086 1 96.44 92 ILE B O 1
ATOM 2367 N N . VAL B 1 93 ? 11.305 -8.516 -10.82 1 97.06 93 VAL B N 1
ATOM 2368 C CA . VAL B 1 93 ? 10.609 -7.395 -11.445 1 97.06 93 VAL B CA 1
ATOM 2369 C C . VAL B 1 93 ? 9.664 -7.91 -12.523 1 97.06 93 VAL B C 1
ATOM 2371 O O . VAL B 1 93 ? 8.531 -7.434 -12.656 1 97.06 93 VAL B O 1
ATOM 2374 N N . ARG B 1 94 ? 10.109 -8.891 -13.258 1 94.75 94 ARG B N 1
ATOM 2375 C CA . ARG B 1 94 ? 9.297 -9.469 -14.32 1 94.75 94 ARG B CA 1
ATOM 2376 C C . ARG B 1 94 ? 8.016 -10.086 -13.758 1 94.75 94 ARG B C 1
ATOM 2378 O O . ARG B 1 94 ? 6.941 -9.938 -14.344 1 94.75 94 ARG B O 1
ATOM 2385 N N . VAL B 1 95 ? 8.102 -10.789 -12.664 1 92.81 95 VAL B N 1
ATOM 2386 C CA . VAL B 1 95 ? 6.938 -11.391 -12.016 1 92.81 95 VAL B CA 1
ATOM 2387 C C . VAL B 1 95 ? 5.902 -10.312 -11.719 1 92.81 95 VAL B C 1
ATOM 2389 O O . VAL B 1 95 ? 4.719 -10.477 -12.023 1 92.81 95 VAL B O 1
ATOM 2392 N N . TYR B 1 96 ? 6.297 -9.195 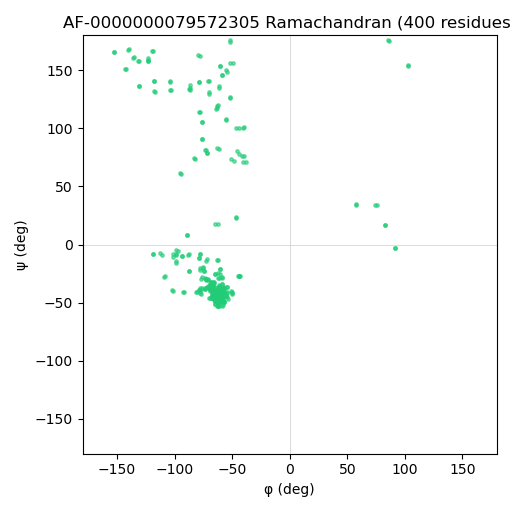-11.234 1 94.62 96 TYR B N 1
ATOM 2393 C CA . TYR B 1 96 ? 5.332 -8.203 -10.773 1 94.62 96 TYR B CA 1
ATOM 2394 C C . TYR B 1 96 ? 4.898 -7.289 -11.914 1 94.62 96 TYR B C 1
ATOM 2396 O O . TYR B 1 96 ? 3.838 -6.664 -11.844 1 94.62 96 TYR B O 1
ATOM 2404 N N . LEU B 1 97 ? 5.738 -7.18 -12.977 1 94.62 97 LEU B N 1
ATOM 2405 C CA . LEU B 1 97 ? 5.234 -6.496 -14.156 1 94.62 97 LEU B CA 1
ATOM 2406 C C . LEU B 1 97 ? 4.129 -7.305 -14.828 1 94.62 97 LEU B C 1
ATOM 2408 O O . LEU B 1 97 ? 3.193 -6.734 -15.398 1 94.62 97 LEU B O 1
ATOM 2412 N N . ASN B 1 98 ? 4.289 -8.578 -14.758 1 90.69 98 ASN B N 1
ATOM 2413 C CA . ASN B 1 98 ? 3.18 -9.422 -15.195 1 90.69 98 ASN B CA 1
ATOM 2414 C C . ASN B 1 98 ? 1.938 -9.203 -14.336 1 90.69 98 ASN B C 1
ATOM 2416 O O . ASN B 1 98 ? 0.817 -9.195 -14.844 1 90.69 98 ASN B O 1
ATOM 2420 N N . TYR B 1 99 ? 2.146 -9.086 -13.086 1 89.94 99 TYR B N 1
ATOM 2421 C CA . TYR B 1 99 ? 1.04 -8.805 -12.18 1 89.94 99 TYR B CA 1
ATOM 2422 C C . TYR B 1 99 ? 0.403 -7.457 -12.508 1 89.94 99 TYR B C 1
ATOM 2424 O O . TYR B 1 99 ? -0.821 -7.312 -12.453 1 89.94 99 TYR B O 1
ATOM 2432 N N . VAL B 1 100 ? 1.192 -6.477 -12.812 1 93.75 100 VAL B N 1
ATOM 2433 C CA . VAL B 1 100 ? 0.702 -5.168 -13.227 1 93.75 100 VAL B CA 1
ATOM 2434 C C . VAL B 1 100 ? -0.192 -5.312 -14.453 1 93.75 100 VAL B C 1
ATOM 2436 O O . VAL B 1 100 ? -1.285 -4.742 -14.508 1 93.75 100 VAL B O 1
ATOM 2439 N N . ALA B 1 101 ? 0.322 -6.023 -15.406 1 90.38 101 ALA B N 1
ATOM 2440 C CA . ALA B 1 101 ? -0.456 -6.25 -16.625 1 90.38 101 ALA B CA 1
ATOM 2441 C C . ALA B 1 101 ? -1.793 -6.914 -16.297 1 90.38 101 ALA B C 1
ATOM 2443 O O . ALA B 1 101 ? -2.822 -6.566 -16.891 1 90.38 101 ALA B O 1
ATOM 2444 N N . TYR B 1 102 ? -1.707 -7.758 -15.453 1 85.06 102 TYR B N 1
ATOM 2445 C CA . TYR B 1 102 ? -2.92 -8.453 -15.039 1 85.06 102 TYR B CA 1
ATOM 2446 C C . TYR B 1 102 ? -3.891 -7.492 -14.359 1 85.06 102 TYR B C 1
ATOM 2448 O O . TYR B 1 102 ? -5.098 -7.539 -14.609 1 85.06 102 TYR B O 1
ATOM 2456 N N . CYS B 1 103 ? -3.445 -6.75 -13.398 1 87.56 103 CYS B N 1
ATOM 2457 C CA . CYS B 1 103 ? -4.27 -5.746 -12.734 1 87.56 103 CYS B CA 1
ATOM 2458 C C . CYS B 1 103 ? -4.949 -4.84 -13.758 1 87.56 103 CYS B C 1
ATOM 2460 O O . CYS B 1 103 ? -6.133 -4.527 -13.625 1 87.56 103 CYS B O 1
ATOM 2462 N N . ARG B 1 104 ? -4.211 -4.473 -14.742 1 89.06 104 ARG B N 1
ATOM 2463 C CA . ARG B 1 104 ? -4.758 -3.609 -15.789 1 89.06 104 ARG B CA 1
ATOM 2464 C C . ARG B 1 104 ? -5.875 -4.312 -16.547 1 89.06 104 ARG B C 1
ATOM 2466 O O . ARG B 1 104 ? -6.871 -3.686 -16.922 1 89.06 104 ARG B O 1
ATOM 2473 N N . GLU B 1 105 ? -5.582 -5.5 -16.844 1 82.06 105 GLU B N 1
ATOM 2474 C CA . GLU B 1 105 ? -6.598 -6.281 -17.547 1 82.06 105 GLU B CA 1
ATOM 2475 C C . GLU B 1 105 ? -7.891 -6.348 -16.734 1 82.06 105 GLU B C 1
ATOM 2477 O O . GLU B 1 105 ? -8.984 -6.242 -17.297 1 82.06 105 GLU B O 1
ATOM 2482 N N . LEU B 1 106 ? -7.773 -6.59 -15.453 1 79.31 106 LEU B N 1
ATOM 2483 C CA . LEU B 1 106 ? -8.945 -6.688 -14.586 1 79.31 106 LEU B CA 1
ATOM 2484 C C . LEU B 1 106 ? -9.625 -5.328 -14.445 1 79.31 106 LEU B C 1
ATOM 2486 O O . LEU B 1 106 ? -10.844 -5.258 -14.273 1 79.31 106 LEU B O 1
ATOM 2490 N N . GLY B 1 107 ? -8.812 -4.273 -14.5 1 83.81 107 GLY B N 1
ATOM 2491 C CA . GLY B 1 107 ? -9.359 -2.928 -14.461 1 83.81 107 GLY B CA 1
ATOM 2492 C C . GLY B 1 107 ? -9.219 -2.262 -13.109 1 83.81 107 GLY B C 1
ATOM 2493 O O . GLY B 1 107 ? -9.242 -2.936 -12.078 1 83.81 107 GLY B O 1
ATOM 2494 N N . VAL B 1 108 ? -9.18 -0.985 -13.094 1 89.44 108 VAL B N 1
ATOM 2495 C CA . VAL B 1 108 ? -8.883 -0.181 -11.914 1 89.44 108 VAL B CA 1
ATOM 2496 C C . VAL B 1 108 ? -10.031 -0.284 -10.906 1 89.44 108 VAL B C 1
ATOM 2498 O O . VAL B 1 108 ? -9.805 -0.363 -9.703 1 89.44 108 VAL B O 1
ATOM 2501 N N . GLU B 1 109 ? -11.219 -0.273 -11.383 1 84.12 109 GLU B N 1
ATOM 2502 C CA . GLU B 1 109 ? -12.375 -0.341 -10.492 1 84.12 109 GLU B CA 1
ATOM 2503 C C . GLU B 1 109 ? -12.406 -1.662 -9.727 1 84.12 109 GLU B C 1
ATOM 2505 O O . GLU B 1 109 ? -12.703 -1.688 -8.531 1 84.12 109 GLU B O 1
ATOM 2510 N N . PHE B 1 110 ? -12.117 -2.621 -10.469 1 82 110 PHE B N 1
ATOM 2511 C CA . PHE B 1 110 ? -12.062 -3.934 -9.836 1 82 110 PHE B CA 1
ATOM 2512 C C . PHE B 1 110 ? -10.992 -3.973 -8.758 1 82 110 PHE B C 1
ATOM 2514 O O . PHE B 1 110 ? -11.258 -4.375 -7.621 1 82 110 PHE B O 1
ATOM 2521 N N . MET B 1 111 ? -9.828 -3.6 -9.133 1 88.75 111 MET B N 1
ATOM 2522 C CA . MET B 1 111 ? -8.695 -3.658 -8.211 1 88.75 111 MET B CA 1
ATOM 2523 C C . MET B 1 111 ? -8.93 -2.76 -7.004 1 88.75 111 MET B C 1
ATOM 2525 O O . MET B 1 111 ? -8.516 -3.09 -5.891 1 88.75 111 MET B O 1
ATOM 2529 N N . ALA B 1 112 ? -9.586 -1.64 -7.246 1 88.31 112 ALA B N 1
ATOM 2530 C CA . ALA B 1 112 ? -9.914 -0.729 -6.152 1 88.31 112 ALA B CA 1
ATOM 2531 C C . ALA B 1 112 ? -10.82 -1.406 -5.129 1 88.31 112 ALA B C 1
ATOM 2533 O O . ALA B 1 112 ? -10.703 -1.155 -3.928 1 88.31 112 ALA B O 1
ATOM 2534 N N . GLY B 1 113 ? -11.695 -2.215 -5.613 1 82.44 113 GLY B N 1
ATOM 2535 C CA . GLY B 1 113 ? -12.578 -2.957 -4.723 1 82.44 113 GLY B CA 1
ATOM 2536 C C . GLY B 1 113 ? -11.891 -4.129 -4.047 1 82.44 113 GLY B C 1
ATOM 2537 O O . GLY B 1 113 ? -12.25 -4.508 -2.932 1 82.44 113 GLY B O 1
ATOM 2538 N N . TYR B 1 114 ? -10.922 -4.641 -4.715 1 85.06 114 TYR B N 1
ATOM 2539 C CA . TYR B 1 114 ? -10.203 -5.805 -4.211 1 85.06 114 TYR B CA 1
ATOM 2540 C C . TYR B 1 114 ? -9.203 -5.41 -3.131 1 85.06 114 TYR B C 1
ATOM 2542 O O . TYR B 1 114 ? -9.055 -6.113 -2.129 1 85.06 114 TYR B O 1
ATOM 2550 N N . TYR B 1 115 ? -8.539 -4.324 -3.398 1 90.31 115 TYR B N 1
ATOM 2551 C CA . TYR B 1 115 ? -7.539 -3.855 -2.449 1 90.31 115 TYR B CA 1
ATOM 2552 C C . TYR B 1 115 ? -8.18 -3.049 -1.327 1 90.31 115 TYR B C 1
ATOM 2554 O O . TYR B 1 115 ? -8.055 -1.823 -1.285 1 90.31 115 TYR B O 1
ATOM 2562 N N . ASP B 1 116 ? -8.758 -3.803 -0.557 1 87.25 116 ASP B N 1
ATOM 2563 C CA . ASP B 1 116 ? -9.461 -3.359 0.642 1 87.25 116 ASP B CA 1
ATOM 2564 C C . ASP B 1 116 ? -8.828 -3.951 1.9 1 87.25 116 ASP B C 1
ATOM 2566 O O . ASP B 1 116 ? -8.492 -5.133 1.932 1 87.25 116 ASP B O 1
ATOM 2570 N N . THR B 1 117 ? -8.578 -3.088 2.898 1 89.75 117 THR B N 1
ATOM 2571 C CA . THR B 1 117 ? -7.887 -3.525 4.105 1 89.75 117 THR B CA 1
ATOM 2572 C C . THR B 1 117 ? -8.711 -4.574 4.852 1 89.75 117 THR B C 1
ATOM 2574 O O . THR B 1 117 ? -8.195 -5.254 5.738 1 89.75 117 THR B O 1
ATOM 2577 N N . LYS B 1 118 ? -9.906 -4.727 4.508 1 83.19 118 LYS B N 1
ATOM 2578 C CA . LYS B 1 118 ? -10.781 -5.699 5.156 1 83.19 118 LYS B CA 1
ATOM 2579 C C . LYS B 1 118 ? -10.883 -6.984 4.336 1 83.19 118 LYS B C 1
ATOM 2581 O O . LYS B 1 118 ? -11.469 -7.973 4.785 1 83.19 118 LYS B O 1
ATOM 2586 N N . ASN B 1 119 ? -10.375 -6.977 3.189 1 83.94 119 ASN B N 1
ATOM 2587 C CA . ASN B 1 119 ? -10.367 -8.172 2.355 1 83.94 119 ASN B CA 1
ATOM 2588 C C . ASN B 1 119 ? -9.305 -9.172 2.816 1 83.94 119 ASN B C 1
ATOM 2590 O O . ASN B 1 119 ? -8.141 -9.055 2.455 1 83.94 119 ASN B O 1
ATOM 2594 N N . GLN B 1 120 ? -9.68 -10.172 3.416 1 81.31 120 GLN B N 1
ATOM 2595 C CA . GLN B 1 120 ? -8.742 -11.102 4.047 1 81.31 120 GLN B CA 1
ATOM 2596 C C . GLN B 1 120 ? -8.109 -12.023 3.012 1 81.31 120 GLN B C 1
ATOM 2598 O O . GLN B 1 120 ? -7.125 -12.711 3.307 1 81.31 120 GLN B O 1
ATOM 2603 N N . ALA B 1 121 ? -8.633 -12.016 1.848 1 78.44 121 ALA B N 1
ATOM 2604 C CA . ALA B 1 121 ? -7.965 -12.75 0.78 1 78.44 121 ALA B CA 1
ATOM 2605 C C . ALA B 1 121 ? -6.559 -12.211 0.53 1 78.44 121 ALA B C 1
ATOM 2607 O O . ALA B 1 121 ? -5.695 -12.922 0.018 1 78.44 121 ALA B O 1
ATOM 2608 N N . LEU B 1 122 ? -6.293 -10.977 0.929 1 84.12 122 LEU B N 1
ATOM 2609 C CA . LEU B 1 122 ? -4.996 -10.336 0.763 1 84.12 122 LEU B CA 1
ATOM 2610 C C . LEU B 1 122 ? -4.082 -10.641 1.944 1 84.12 122 LEU B C 1
ATOM 2612 O O . LEU B 1 122 ? -2.879 -10.375 1.891 1 84.12 122 LEU B O 1
ATOM 2616 N N . ASN B 1 123 ? -4.664 -11.258 2.955 1 83.38 123 ASN B N 1
ATOM 2617 C CA . ASN B 1 123 ? -3.908 -11.547 4.168 1 83.38 123 ASN B CA 1
ATOM 2618 C C . ASN B 1 123 ? -3.018 -12.773 3.994 1 83.38 123 ASN B C 1
ATOM 2620 O O . ASN B 1 123 ? -3.516 -13.891 3.824 1 83.38 123 ASN B O 1
ATOM 2624 N N . PRO B 1 124 ? -1.733 -12.562 4.031 1 75.5 124 PRO B N 1
ATOM 2625 C CA . PRO B 1 124 ? -0.827 -13.688 3.791 1 75.5 124 PRO B CA 1
ATOM 2626 C C . PRO B 1 124 ? -0.929 -14.766 4.867 1 75.5 124 PRO B C 1
ATOM 2628 O O . PRO B 1 124 ? -0.547 -15.914 4.633 1 75.5 124 PRO B O 1
ATOM 2631 N N . ALA B 1 125 ? -1.331 -14.414 6.004 1 74.56 125 ALA B N 1
ATOM 2632 C CA . ALA B 1 125 ? -1.406 -15.375 7.105 1 74.56 125 ALA B CA 1
ATOM 2633 C C . ALA B 1 125 ? -2.529 -16.375 6.883 1 74.56 125 ALA B C 1
ATOM 2635 O O . ALA B 1 125 ? -2.545 -17.453 7.5 1 74.56 125 ALA B O 1
ATOM 2636 N N . ILE B 1 126 ? -3.523 -15.977 6.242 1 69.44 126 ILE B N 1
ATOM 2637 C CA . ILE B 1 126 ? -4.684 -16.844 6.066 1 69.44 126 ILE B CA 1
ATOM 2638 C C . ILE B 1 126 ? -4.668 -17.453 4.664 1 69.44 126 ILE B C 1
ATOM 2640 O O . ILE B 1 126 ? -5.258 -18.5 4.43 1 69.44 126 ILE B O 1
ATOM 2644 N N . ARG B 1 127 ? -3.791 -16.891 3.93 1 54.59 127 ARG B N 1
ATOM 2645 C CA . ARG B 1 127 ? -3.869 -17.281 2.523 1 54.59 127 ARG B CA 1
ATOM 2646 C C . ARG B 1 127 ? -3.572 -18.766 2.34 1 54.59 127 ARG B C 1
ATOM 2648 O O . ARG B 1 127 ? -2.656 -19.297 2.965 1 54.59 127 ARG B O 1
ATOM 2655 N N . THR B 1 128 ? -4.543 -19.281 1.904 1 53.06 128 THR B N 1
ATOM 2656 C CA . THR B 1 128 ? -4.562 -20.672 1.456 1 53.06 128 THR B CA 1
ATOM 2657 C C . THR B 1 128 ? -3.432 -20.938 0.468 1 53.06 128 THR B C 1
ATOM 2659 O O . THR B 1 128 ? -2.717 -20.016 0.071 1 53.06 128 THR B O 1
ATOM 2662 N N . GLU B 1 129 ? -3.186 -22.172 -0.023 1 52.06 129 GLU B N 1
ATOM 2663 C CA . GLU B 1 129 ? -2.25 -22.75 -0.986 1 52.06 129 GLU B CA 1
ATOM 2664 C C . GLU B 1 129 ? -2.188 -21.906 -2.26 1 52.06 129 GLU B C 1
ATOM 2666 O O . GLU B 1 129 ? -1.613 -22.344 -3.264 1 52.06 129 GLU B O 1
ATOM 2671 N N . ARG B 1 130 ? -2.551 -20.625 -2.158 1 53.41 130 ARG B N 1
ATOM 2672 C CA . ARG B 1 130 ? -2.773 -19.938 -3.426 1 53.41 130 ARG B CA 1
ATOM 2673 C C . ARG B 1 130 ? -1.471 -19.359 -3.973 1 53.41 130 ARG B C 1
ATOM 2675 O O . ARG B 1 130 ? -0.632 -18.875 -3.209 1 53.41 130 ARG B O 1
ATOM 2682 N N . PRO B 1 131 ? -1.36 -19.562 -5.215 1 60.03 131 PRO B N 1
ATOM 2683 C CA . PRO B 1 131 ? -0.102 -19.141 -5.824 1 60.03 131 PRO B CA 1
ATOM 2684 C C . PRO B 1 131 ? -0.004 -17.625 -5.965 1 60.03 131 PRO B C 1
ATOM 2686 O O . PRO B 1 131 ? -0.245 -17.078 -7.047 1 60.03 131 PRO B O 1
ATOM 2689 N N . TYR B 1 132 ? 0.323 -16.906 -5.016 1 73.88 132 TYR B N 1
ATOM 2690 C CA . TYR B 1 132 ? 0.593 -15.469 -5.051 1 73.88 132 TYR B CA 1
ATOM 2691 C C . TYR B 1 132 ? 1.984 -15.188 -5.609 1 73.88 132 TYR B C 1
ATOM 2693 O O . TYR B 1 132 ? 2.893 -16.016 -5.469 1 73.88 132 TYR B O 1
ATOM 2701 N N . PRO B 1 133 ? 1.997 -14.086 -6.449 1 85.06 133 PRO B N 1
ATOM 2702 C CA . PRO B 1 133 ? 3.314 -13.742 -6.992 1 85.06 133 PRO B CA 1
ATOM 2703 C C . PRO B 1 133 ? 4.422 -13.812 -5.945 1 85.06 133 PRO B C 1
ATOM 2705 O O . PRO B 1 133 ? 5.555 -14.188 -6.262 1 85.06 133 PRO B O 1
ATOM 2708 N N . ILE B 1 134 ? 4.078 -13.625 -4.754 1 89 134 ILE B N 1
ATOM 2709 C CA . ILE B 1 134 ? 5.09 -13.57 -3.705 1 89 134 ILE B CA 1
ATOM 2710 C C . ILE B 1 134 ? 5.637 -14.969 -3.436 1 89 134 ILE B C 1
ATOM 2712 O O . ILE B 1 134 ? 6.801 -15.125 -3.07 1 89 134 ILE B O 1
ATOM 2716 N N . VAL B 1 135 ? 4.809 -15.984 -3.643 1 85.5 135 VAL B N 1
ATOM 2717 C CA . VAL B 1 135 ? 5.254 -17.359 -3.457 1 85.5 135 VAL B CA 1
ATOM 2718 C C . VAL B 1 135 ? 6.293 -17.719 -4.52 1 85.5 135 VAL B C 1
ATOM 2720 O O . VAL B 1 135 ? 7.309 -18.344 -4.215 1 85.5 135 VAL B O 1
ATOM 2723 N N . THR B 1 136 ? 5.984 -17.281 -5.703 1 87.06 136 THR B N 1
ATOM 2724 C CA . THR B 1 136 ? 6.922 -17.484 -6.801 1 87.06 136 THR B CA 1
ATOM 2725 C C . THR B 1 136 ? 8.242 -16.766 -6.52 1 87.06 136 THR B C 1
ATOM 2727 O O . THR B 1 136 ? 9.32 -17.344 -6.695 1 87.06 136 THR B O 1
ATOM 2730 N N . VAL B 1 137 ? 8.164 -15.555 -6.086 1 92.75 137 VAL B N 1
ATOM 2731 C CA . VAL B 1 137 ? 9.344 -14.75 -5.797 1 92.75 137 VAL B CA 1
ATOM 2732 C C . VAL B 1 137 ? 10.125 -15.375 -4.648 1 92.75 137 VAL B C 1
ATOM 2734 O O . VAL B 1 137 ? 11.359 -15.469 -4.699 1 92.75 137 VAL B O 1
ATOM 2737 N N . GLN B 1 138 ? 9.406 -15.797 -3.631 1 92.38 138 GLN B N 1
ATOM 2738 C CA . GLN B 1 138 ? 10.062 -16.406 -2.484 1 92.38 138 GLN B CA 1
ATOM 2739 C C . GLN B 1 138 ? 10.852 -17.641 -2.902 1 92.38 138 GLN B C 1
ATOM 2741 O O . GLN B 1 138 ? 12.023 -17.797 -2.551 1 92.38 138 GLN B O 1
ATOM 2746 N N . ALA B 1 139 ? 10.234 -18.516 -3.645 1 90.25 139 ALA B N 1
ATOM 2747 C CA . ALA B 1 139 ? 10.891 -19.734 -4.105 1 90.25 139 ALA B CA 1
ATOM 2748 C C . ALA B 1 139 ? 12.094 -19.406 -4.992 1 90.25 139 ALA B C 1
ATOM 2750 O O . ALA B 1 139 ? 13.148 -20.047 -4.879 1 90.25 139 ALA B O 1
ATOM 2751 N N . TYR B 1 140 ? 11.891 -18.469 -5.801 1 93.38 140 TYR B N 1
ATOM 2752 C CA . TYR B 1 140 ? 12.914 -18.031 -6.75 1 93.38 140 TYR B CA 1
ATOM 2753 C C . TYR B 1 140 ? 14.141 -17.5 -6.023 1 93.38 140 TYR B C 1
ATOM 2755 O O . TYR B 1 140 ? 15.273 -17.891 -6.34 1 93.38 140 TYR B O 1
ATOM 2763 N N . VAL B 1 141 ? 13.969 -16.703 -5.008 1 95.88 141 VAL B N 1
ATOM 2764 C CA . VAL B 1 141 ? 15.078 -16.062 -4.297 1 95.88 141 VAL B CA 1
ATOM 2765 C C . VAL B 1 141 ? 15.734 -17.078 -3.365 1 95.88 141 VAL B C 1
ATOM 2767 O O . VAL B 1 141 ? 16.953 -17.062 -3.186 1 95.88 141 VAL B O 1
ATOM 2770 N N . GLU B 1 142 ? 14.945 -17.922 -2.762 1 95.06 142 GLU B N 1
ATOM 2771 C CA . GLU B 1 142 ? 15.508 -18.969 -1.902 1 95.06 142 GLU B CA 1
ATOM 2772 C C . GLU B 1 142 ? 16.406 -19.906 -2.691 1 95.06 142 GLU B C 1
ATOM 2774 O O . GLU B 1 142 ? 17.484 -20.281 -2.215 1 95.06 142 GLU B O 1
ATOM 2779 N N . GLN B 1 143 ? 15.953 -20.281 -3.879 1 94.31 143 GLN B N 1
ATOM 2780 C CA . GLN B 1 143 ? 16.766 -21.141 -4.734 1 94.31 143 GLN B CA 1
ATOM 2781 C C . GLN B 1 143 ? 18.062 -20.438 -5.145 1 94.31 143 GLN B C 1
ATOM 2783 O O . GLN B 1 143 ? 19.141 -21.031 -5.121 1 94.31 143 GLN B O 1
ATOM 2788 N N . ALA B 1 144 ? 17.953 -19.172 -5.523 1 96.44 144 ALA B N 1
ATOM 2789 C CA . ALA B 1 144 ? 19.125 -18.406 -5.914 1 96.44 144 ALA B CA 1
ATOM 2790 C C . ALA B 1 144 ? 20.125 -18.297 -4.766 1 96.44 144 ALA B C 1
ATOM 2792 O O . ALA B 1 144 ? 21.344 -18.344 -4.98 1 96.44 144 ALA B O 1
ATOM 2793 N N . ALA B 1 145 ? 19.625 -18.141 -3.566 1 96.69 145 ALA B N 1
ATOM 2794 C CA . ALA B 1 145 ? 20.484 -18.078 -2.381 1 96.69 145 ALA B CA 1
ATOM 2795 C C . ALA B 1 145 ? 21.156 -19.422 -2.115 1 96.69 145 ALA B C 1
ATOM 2797 O O . ALA B 1 145 ? 22.344 -19.469 -1.823 1 96.69 145 ALA B O 1
ATOM 2798 N N . LYS B 1 146 ? 20.391 -20.438 -2.229 1 95.88 146 LYS B N 1
ATOM 2799 C CA . LYS B 1 146 ? 20.906 -21.797 -2.033 1 95.88 146 LYS B CA 1
ATOM 2800 C C . LYS B 1 146 ? 22.016 -22.109 -3.033 1 95.88 146 LYS B C 1
ATOM 2802 O O . LYS B 1 146 ? 23 -22.766 -2.689 1 95.88 146 LYS B O 1
ATOM 2807 N N . ASP B 1 147 ? 21.859 -21.656 -4.242 1 96.12 147 ASP B N 1
ATOM 2808 C CA . ASP B 1 147 ? 22.812 -21.891 -5.316 1 96.12 147 ASP B CA 1
ATOM 2809 C C . ASP B 1 147 ? 24.031 -20.969 -5.184 1 96.12 147 ASP B C 1
ATOM 2811 O O . ASP B 1 147 ? 24.953 -21.031 -5.988 1 96.12 147 ASP B O 1
ATOM 2815 N N . GLY B 1 148 ? 23.984 -20.016 -4.258 1 96.38 148 GLY B N 1
ATOM 2816 C CA . GLY B 1 148 ? 25.109 -19.141 -3.988 1 96.38 148 GLY B CA 1
ATOM 2817 C C . GLY B 1 148 ? 25.203 -17.969 -4.941 1 96.38 148 GLY B C 1
ATOM 2818 O O . GLY B 1 148 ? 26.25 -17.328 -5.059 1 96.38 148 GLY B O 1
ATOM 2819 N N . ILE B 1 149 ? 24.156 -17.719 -5.602 1 97.06 149 ILE B N 1
ATOM 2820 C CA . ILE B 1 149 ? 24.141 -16.625 -6.57 1 97.06 149 ILE B CA 1
ATOM 2821 C C . ILE B 1 149 ? 23.969 -15.297 -5.84 1 97.06 149 ILE B C 1
ATOM 2823 O O . ILE B 1 149 ? 24.594 -14.297 -6.211 1 97.06 149 ILE B O 1
ATOM 2827 N N . ILE B 1 150 ? 23.125 -15.32 -4.809 1 97.81 150 ILE B N 1
ATOM 2828 C CA . ILE B 1 150 ? 22.875 -14.078 -4.078 1 97.81 150 ILE B CA 1
ATOM 2829 C C . ILE B 1 150 ? 22.891 -14.352 -2.576 1 97.81 150 ILE B C 1
ATOM 2831 O O . ILE B 1 150 ? 22.828 -15.508 -2.148 1 97.81 150 ILE B O 1
ATOM 2835 N N . ASN B 1 151 ? 23.062 -13.359 -1.83 1 97.44 151 ASN B N 1
ATOM 2836 C CA . ASN B 1 151 ? 22.781 -13.281 -0.401 1 97.44 151 ASN B CA 1
ATOM 2837 C C . ASN B 1 151 ? 21.719 -12.227 -0.099 1 97.44 151 ASN B C 1
ATOM 2839 O O . ASN B 1 151 ? 21.688 -11.164 -0.726 1 97.44 151 ASN B O 1
ATOM 2843 N N . ILE B 1 152 ? 20.875 -12.555 0.8 1 96 152 ILE B N 1
ATOM 2844 C CA . ILE B 1 152 ? 19.844 -11.617 1.21 1 96 152 ILE B CA 1
ATOM 2845 C C . ILE B 1 152 ? 20.203 -11 2.559 1 96 152 ILE B C 1
ATOM 2847 O O . ILE B 1 152 ? 20.516 -11.719 3.514 1 96 152 ILE B O 1
ATOM 2851 N N . ARG B 1 153 ? 20.078 -9.719 2.643 1 93 153 ARG B N 1
ATOM 2852 C CA . ARG B 1 153 ? 20.5 -8.992 3.838 1 93 153 ARG B CA 1
ATOM 2853 C C . ARG B 1 153 ? 19.516 -9.203 4.98 1 93 153 ARG B C 1
ATOM 2855 O O . ARG B 1 153 ? 19.859 -9.047 6.148 1 93 153 ARG B O 1
ATOM 2862 N N . GLU B 1 154 ? 18.328 -9.555 4.66 1 93.75 154 GLU B N 1
ATOM 2863 C CA . GLU B 1 154 ? 17.266 -9.734 5.652 1 93.75 154 GLU B CA 1
ATOM 2864 C C . GLU B 1 154 ? 16.734 -11.172 5.641 1 93.75 154 GLU B C 1
ATOM 2866 O O . GLU B 1 154 ? 17.125 -11.969 4.785 1 93.75 154 GLU B O 1
ATOM 2871 N N . SER B 1 155 ? 15.969 -11.516 6.68 1 96.12 155 SER B N 1
ATOM 2872 C CA . SER B 1 155 ? 15.305 -12.812 6.648 1 96.12 155 SER B CA 1
ATOM 2873 C C . SER B 1 155 ? 14.352 -12.922 5.457 1 96.12 155 SER B C 1
ATOM 2875 O O . SER B 1 155 ? 13.875 -11.906 4.949 1 96.12 155 SER B O 1
ATOM 2877 N N . ILE B 1 156 ? 14.133 -14.117 5.035 1 95.81 156 ILE B N 1
ATOM 2878 C CA . ILE B 1 156 ? 13.242 -14.359 3.906 1 95.81 156 ILE B CA 1
ATOM 2879 C C . ILE B 1 156 ? 11.852 -13.812 4.227 1 95.81 156 ILE B C 1
ATOM 2881 O O . ILE B 1 156 ? 11.172 -13.266 3.354 1 95.81 156 ILE B O 1
ATOM 2885 N N . ASP B 1 157 ? 11.43 -13.867 5.477 1 94.56 157 ASP B N 1
ATOM 2886 C CA . ASP B 1 157 ? 10.125 -13.359 5.902 1 94.56 157 ASP B CA 1
ATOM 2887 C C . ASP B 1 157 ? 10.062 -11.844 5.781 1 94.56 157 ASP B C 1
ATOM 2889 O O . ASP B 1 157 ? 9.078 -11.289 5.285 1 94.56 157 ASP B O 1
ATOM 2893 N N . GLU B 1 158 ? 11.086 -11.195 6.242 1 96.25 158 GLU B N 1
ATOM 2894 C CA . GLU B 1 158 ? 11.156 -9.742 6.125 1 96.25 158 GLU B CA 1
ATOM 2895 C C . GLU B 1 158 ? 11.203 -9.312 4.664 1 96.25 158 GLU B C 1
ATOM 2897 O O . GLU B 1 158 ? 10.531 -8.352 4.273 1 96.25 158 GLU B O 1
ATOM 2902 N N . PHE B 1 159 ? 11.977 -10.078 3.92 1 96.88 159 PHE B N 1
ATOM 2903 C CA . PHE B 1 159 ? 12.133 -9.789 2.498 1 96.88 159 PHE B CA 1
ATOM 2904 C C . PHE B 1 159 ? 10.797 -9.891 1.775 1 96.88 159 PHE B C 1
ATOM 2906 O O . PHE B 1 159 ? 10.398 -8.969 1.061 1 96.88 159 PHE B O 1
ATOM 2913 N N . THR B 1 160 ? 10.055 -10.938 1.955 1 94.31 160 THR B N 1
ATOM 2914 C CA . THR B 1 160 ? 8.789 -11.156 1.266 1 94.31 160 THR B CA 1
ATOM 2915 C C . THR B 1 160 ? 7.727 -10.18 1.758 1 94.31 160 THR B C 1
ATOM 2917 O O . THR B 1 160 ? 6.898 -9.711 0.975 1 94.31 160 THR B O 1
ATOM 2920 N N . THR B 1 161 ? 7.742 -9.875 3.035 1 95.25 161 THR B N 1
ATOM 2921 C CA . THR B 1 161 ? 6.816 -8.891 3.586 1 95.25 161 THR B CA 1
ATOM 2922 C C . THR B 1 161 ? 7.043 -7.523 2.955 1 95.25 161 THR B C 1
ATOM 2924 O O . THR B 1 161 ? 6.09 -6.859 2.539 1 95.25 161 THR B O 1
ATOM 2927 N N . ASP B 1 162 ? 8.305 -7.129 2.873 1 97.75 162 ASP B N 1
ATOM 2928 C CA . ASP B 1 162 ? 8.625 -5.836 2.277 1 97.75 162 ASP B CA 1
ATOM 2929 C C . ASP B 1 162 ? 8.18 -5.777 0.819 1 97.75 162 ASP B C 1
ATOM 2931 O O . ASP B 1 162 ? 7.602 -4.777 0.382 1 97.75 162 ASP B O 1
ATOM 2935 N N . ILE B 1 163 ? 8.469 -6.832 0.063 1 97.19 163 ILE B N 1
ATOM 2936 C CA . ILE B 1 163 ? 8.07 -6.887 -1.339 1 97.19 163 ILE B CA 1
ATOM 2937 C C . ILE B 1 163 ? 6.551 -6.758 -1.45 1 97.19 163 ILE B C 1
ATOM 2939 O O . ILE B 1 163 ? 6.047 -5.984 -2.268 1 97.19 163 ILE B O 1
ATOM 2943 N N . ARG B 1 164 ? 5.863 -7.469 -0.659 1 94.38 164 ARG B N 1
ATOM 2944 C CA . ARG B 1 164 ? 4.406 -7.414 -0.676 1 94.38 164 ARG B CA 1
ATOM 2945 C C . ARG B 1 164 ? 3.908 -6.008 -0.365 1 94.38 164 ARG B C 1
ATOM 2947 O O . ARG B 1 164 ? 3.002 -5.504 -1.033 1 94.38 164 ARG B O 1
ATOM 2954 N N . MET B 1 165 ? 4.484 -5.383 0.628 1 97 165 MET B N 1
ATOM 2955 C CA . MET B 1 165 ? 4.07 -4.039 1.021 1 97 165 MET B CA 1
ATOM 2956 C C . MET B 1 165 ? 4.348 -3.035 -0.093 1 97 165 MET B C 1
ATOM 2958 O O . MET B 1 165 ? 3.537 -2.143 -0.345 1 97 165 MET B O 1
ATOM 2962 N N . ILE B 1 166 ? 5.453 -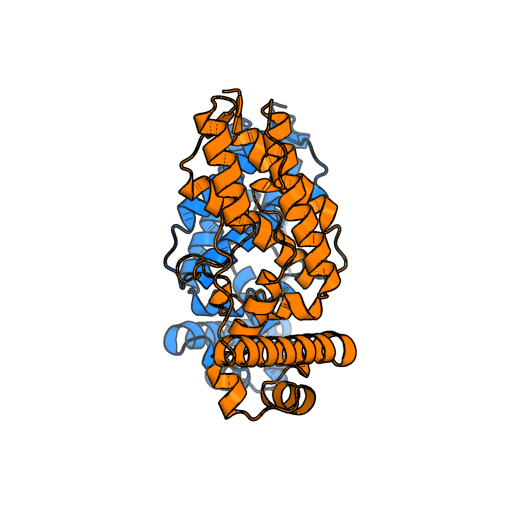3.174 -0.736 1 98.38 166 ILE B N 1
ATOM 2963 C CA . ILE B 1 166 ? 5.781 -2.303 -1.858 1 98.38 166 ILE B CA 1
ATOM 2964 C C . ILE B 1 166 ? 4.75 -2.48 -2.969 1 98.38 166 ILE B C 1
ATOM 2966 O O . ILE B 1 166 ? 4.242 -1.498 -3.518 1 98.38 166 ILE B O 1
ATOM 2970 N N . VAL B 1 167 ? 4.449 -3.701 -3.277 1 96.81 167 VAL B N 1
ATOM 2971 C CA . VAL B 1 167 ? 3.496 -4.004 -4.344 1 96.81 167 VAL B CA 1
ATOM 2972 C C . VAL B 1 167 ? 2.121 -3.451 -3.979 1 96.81 167 VAL B C 1
ATOM 2974 O O . VAL B 1 167 ? 1.455 -2.828 -4.809 1 96.81 167 VAL B O 1
ATOM 2977 N N . ILE B 1 168 ? 1.78 -3.676 -2.756 1 96.62 168 ILE B N 1
ATOM 2978 C CA . ILE B 1 168 ? 0.501 -3.162 -2.281 1 96.62 168 ILE B CA 1
ATOM 2979 C C . ILE B 1 168 ? 0.445 -1.648 -2.482 1 96.62 168 ILE B C 1
ATOM 2981 O O . ILE B 1 168 ? -0.54 -1.122 -3.004 1 96.62 168 ILE B O 1
ATOM 2985 N N . GLY B 1 169 ? 1.441 -0.954 -2.078 1 97.88 169 GLY B N 1
ATOM 2986 C CA . GLY B 1 169 ? 1.48 0.49 -2.244 1 97.88 169 GLY B CA 1
ATOM 2987 C C . GLY B 1 169 ? 1.344 0.928 -3.691 1 97.88 169 GLY B C 1
ATOM 2988 O O . GLY B 1 169 ? 0.702 1.939 -3.98 1 97.88 169 GLY B O 1
ATOM 2989 N N . ASN B 1 170 ? 1.925 0.195 -4.613 1 98.44 170 ASN B N 1
ATOM 2990 C CA . ASN B 1 170 ? 1.85 0.504 -6.035 1 98.44 170 ASN B CA 1
ATOM 2991 C C . ASN B 1 170 ? 0.433 0.323 -6.574 1 98.44 170 ASN B C 1
ATOM 2993 O O . ASN B 1 170 ? -0.073 1.179 -7.301 1 98.44 170 ASN B O 1
ATOM 2997 N N . VAL B 1 171 ? -0.168 -0.799 -6.203 1 96.81 171 VAL B N 1
ATOM 2998 C CA . VAL B 1 171 ? -1.523 -1.056 -6.68 1 96.81 171 VAL B CA 1
ATOM 2999 C C . VAL B 1 171 ? -2.482 -0.024 -6.09 1 96.81 171 VAL B C 1
ATOM 3001 O O . VAL B 1 171 ? -3.338 0.513 -6.801 1 96.81 171 VAL B O 1
ATOM 3004 N N . PHE B 1 172 ? -2.305 0.228 -4.84 1 96.94 172 PHE B N 1
ATOM 3005 C CA . PHE B 1 172 ? -3.145 1.206 -4.16 1 96.94 172 PHE B CA 1
ATOM 3006 C C . PHE B 1 172 ? -3.045 2.568 -4.836 1 96.94 172 PHE B C 1
ATOM 3008 O O . PHE B 1 172 ? -4.066 3.195 -5.133 1 96.94 172 PHE B O 1
ATOM 3015 N N . GLU B 1 173 ? -1.853 3.016 -5.082 1 96.44 173 GLU B N 1
ATOM 3016 C CA . GLU B 1 173 ? -1.622 4.293 -5.75 1 96.44 173 GLU B CA 1
ATOM 3017 C C . GLU B 1 173 ? -2.291 4.324 -7.121 1 96.44 173 GLU B C 1
ATOM 3019 O O . GLU B 1 173 ? -2.9 5.328 -7.5 1 96.44 173 GLU B O 1
ATOM 3024 N N . TRP B 1 174 ? -2.119 3.289 -7.836 1 96.94 174 TRP B N 1
ATOM 3025 C CA . TRP B 1 174 ? -2.725 3.182 -9.156 1 96.94 174 TRP B CA 1
ATOM 3026 C C . TRP B 1 174 ? -4.242 3.303 -9.078 1 96.94 174 TRP B C 1
ATOM 3028 O O . TRP B 1 174 ? -4.859 3.996 -9.883 1 96.94 174 TRP B O 1
ATOM 3038 N N . CYS B 1 175 ? -4.809 2.676 -8.102 1 94.69 175 CYS B N 1
ATOM 3039 C CA . CYS B 1 175 ? -6.254 2.742 -7.898 1 94.69 175 CYS B CA 1
ATOM 3040 C C . CYS B 1 175 ? -6.672 4.129 -7.434 1 94.69 175 CYS B C 1
ATOM 3042 O O . CYS B 1 175 ? -7.676 4.672 -7.906 1 94.69 175 CYS B O 1
ATOM 3044 N N . LEU B 1 176 ? -5.93 4.629 -6.488 1 92.5 176 LEU B N 1
ATOM 3045 C CA . LEU B 1 176 ? -6.211 5.957 -5.953 1 92.5 176 LEU B CA 1
ATOM 3046 C C . LEU B 1 176 ? -6.266 6.996 -7.07 1 92.5 176 LEU B C 1
ATOM 3048 O O . LEU B 1 176 ? -7.09 7.91 -7.035 1 92.5 176 LEU B O 1
ATOM 3052 N N . ARG B 1 177 ? -5.391 6.785 -8.023 1 94.44 177 ARG B N 1
ATOM 3053 C CA . ARG B 1 177 ? -5.289 7.723 -9.141 1 94.44 177 ARG B CA 1
ATOM 3054 C C . ARG B 1 177 ? -6.223 7.324 -10.273 1 94.44 177 ARG B C 1
ATOM 3056 O O . ARG B 1 177 ? -6.086 7.812 -11.398 1 94.44 177 ARG B O 1
ATOM 3063 N N . GLU B 1 178 ? -7.023 6.406 -10.031 1 92.06 178 GLU B N 1
ATOM 3064 C CA . GLU B 1 178 ? -8.031 5.957 -10.992 1 92.06 178 GLU B CA 1
ATOM 3065 C C . GLU B 1 178 ? -7.387 5.504 -12.297 1 92.06 178 GLU B C 1
ATOM 3067 O O . GLU B 1 178 ? -7.891 5.812 -13.383 1 92.06 178 GLU B O 1
ATOM 3072 N N . GLY B 1 179 ? -6.25 4.945 -12.125 1 94.31 179 GLY B N 1
ATOM 3073 C CA . GLY B 1 179 ? -5.562 4.375 -13.273 1 94.31 179 GLY B CA 1
ATOM 3074 C C . GLY B 1 179 ? -4.625 5.355 -13.953 1 94.31 179 GLY B C 1
ATOM 3075 O O . GLY B 1 179 ? -3.914 4.992 -14.891 1 94.31 179 GLY B O 1
ATOM 3076 N N . ASN B 1 180 ? -4.605 6.586 -13.461 1 94 180 ASN B N 1
ATOM 3077 C CA . ASN B 1 180 ? -3.775 7.621 -14.062 1 94 180 ASN B CA 1
ATOM 3078 C C . ASN B 1 180 ? -2.428 7.742 -13.359 1 94 180 ASN B C 1
ATOM 3080 O O . ASN B 1 180 ? -2.088 8.805 -12.836 1 94 180 ASN B O 1
ATOM 3084 N N . ALA B 1 181 ? -1.67 6.754 -13.344 1 94.69 181 ALA B N 1
ATOM 3085 C CA . ALA B 1 181 ? -0.326 6.684 -12.773 1 94.69 181 ALA B CA 1
ATOM 3086 C C . ALA B 1 181 ? 0.589 5.82 -13.641 1 94.69 181 ALA B C 1
ATOM 3088 O O . ALA B 1 181 ? 0.117 4.996 -14.422 1 94.69 181 ALA B O 1
ATOM 3089 N N . ASP B 1 182 ? 1.824 6.094 -13.625 1 96.88 182 ASP B N 1
ATOM 3090 C CA . ASP B 1 182 ? 2.799 5.215 -14.266 1 96.88 182 ASP B CA 1
ATOM 3091 C C . ASP B 1 182 ? 2.982 3.928 -13.469 1 96.88 182 ASP B C 1
ATOM 3093 O O . ASP B 1 182 ? 4.012 3.738 -12.812 1 96.88 182 ASP B O 1
ATOM 3097 N N . PHE B 1 183 ? 2.012 3.047 -13.672 1 97.88 183 PHE B N 1
ATOM 3098 C CA . PHE B 1 183 ? 1.919 1.84 -12.859 1 97.88 183 PHE B CA 1
ATOM 3099 C C . PHE B 1 183 ? 3.15 0.963 -13.047 1 97.88 183 PHE B C 1
ATOM 3101 O O . PHE B 1 183 ? 3.805 0.583 -12.078 1 97.88 183 PHE B O 1
ATOM 3108 N N . GLU B 1 184 ? 3.547 0.666 -14.273 1 97.88 184 GLU B N 1
ATOM 3109 C CA . GLU B 1 184 ? 4.695 -0.176 -14.594 1 97.88 184 GLU B CA 1
ATOM 3110 C C . GLU B 1 184 ? 6 0.47 -14.133 1 97.88 184 GLU B C 1
ATOM 3112 O O . GLU B 1 184 ? 6.844 -0.19 -13.523 1 97.88 184 GLU B O 1
ATOM 3117 N N . GLY B 1 185 ? 6.168 1.726 -14.469 1 97.88 185 GLY B N 1
ATOM 3118 C CA . GLY B 1 185 ? 7.371 2.447 -14.086 1 97.88 185 GLY B CA 1
ATOM 3119 C C . GLY B 1 185 ? 7.562 2.531 -12.578 1 97.88 185 GLY B C 1
ATOM 3120 O O . GLY B 1 185 ? 8.664 2.309 -12.078 1 97.88 185 GLY B O 1
ATOM 3121 N N . ASN B 1 186 ? 6.492 2.844 -11.891 1 98.19 186 ASN B N 1
ATOM 3122 C CA . ASN B 1 186 ? 6.555 2.928 -10.438 1 98.19 186 ASN B CA 1
ATOM 3123 C C . ASN B 1 186 ? 6.918 1.583 -9.812 1 98.19 186 ASN B C 1
ATOM 3125 O O . ASN B 1 186 ? 7.781 1.513 -8.938 1 98.19 186 ASN B O 1
ATOM 3129 N N . MET B 1 187 ? 6.223 0.501 -10.305 1 98.31 187 MET B N 1
ATOM 3130 C CA . MET B 1 187 ? 6.461 -0.842 -9.781 1 98.31 187 MET B CA 1
ATOM 3131 C C . MET B 1 187 ? 7.906 -1.266 -10.008 1 98.31 187 MET B C 1
ATOM 3133 O O . MET B 1 187 ? 8.586 -1.69 -9.07 1 98.31 187 MET B O 1
ATOM 3137 N N . SER B 1 188 ? 8.359 -1.088 -11.172 1 98.31 188 SER B N 1
ATOM 3138 C CA . SER B 1 188 ? 9.719 -1.481 -11.523 1 98.31 188 SER B CA 1
ATOM 3139 C C . SER 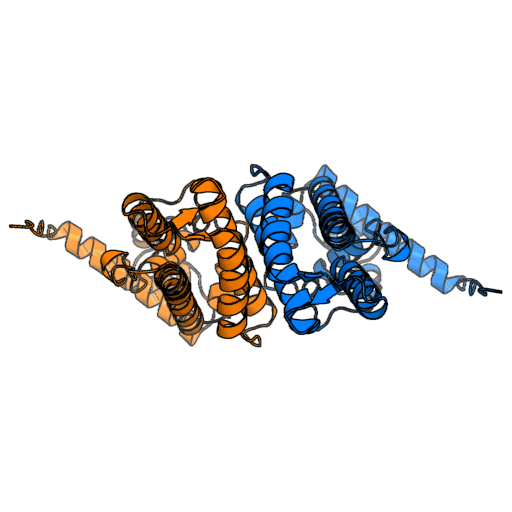B 1 188 ? 10.75 -0.696 -10.719 1 98.31 188 SER B C 1
ATOM 3141 O O . SER B 1 188 ? 11.672 -1.278 -10.141 1 98.31 188 SER B O 1
ATOM 3143 N N . ARG B 1 189 ? 10.578 0.579 -10.68 1 97.81 189 ARG B N 1
ATOM 3144 C CA . ARG B 1 189 ? 11.539 1.453 -10.008 1 97.81 189 ARG B CA 1
ATOM 3145 C C . ARG B 1 189 ? 11.602 1.148 -8.516 1 97.81 189 ARG B C 1
ATOM 3147 O O . ARG B 1 189 ? 12.688 0.932 -7.973 1 97.81 189 ARG B O 1
ATOM 3154 N N . SER B 1 190 ? 10.469 1.152 -7.848 1 98 190 SER B N 1
ATOM 3155 C CA . SER B 1 190 ? 10.445 0.967 -6.398 1 98 190 SER B CA 1
ATOM 3156 C C . SER B 1 190 ? 10.977 -0.409 -6.008 1 98 190 SER B C 1
ATOM 3158 O O . SER B 1 190 ? 11.727 -0.538 -5.039 1 98 190 SER B O 1
ATOM 3160 N N . LEU B 1 191 ? 10.641 -1.478 -6.762 1 98.38 191 LEU B N 1
ATOM 3161 C CA . LEU B 1 191 ? 11.156 -2.812 -6.484 1 98.38 191 LEU B CA 1
ATOM 3162 C C . LEU B 1 191 ? 12.664 -2.867 -6.703 1 98.38 191 LEU B C 1
ATOM 3164 O O . LEU B 1 191 ? 13.398 -3.412 -5.875 1 98.38 191 LEU B O 1
ATOM 3168 N N . ARG B 1 192 ? 13.117 -2.303 -7.75 1 97.94 192 ARG B N 1
ATOM 3169 C CA . ARG B 1 192 ? 14.539 -2.359 -8.062 1 97.94 192 ARG B CA 1
ATOM 3170 C C . ARG B 1 192 ? 15.359 -1.657 -6.984 1 97.94 192 ARG B C 1
ATOM 3172 O O . ARG B 1 192 ? 16.422 -2.152 -6.578 1 97.94 192 ARG B O 1
ATOM 3179 N N . ARG B 1 193 ? 14.891 -0.515 -6.574 1 97.56 193 ARG B N 1
ATOM 3180 C CA . ARG B 1 193 ? 15.602 0.212 -5.531 1 97.56 193 ARG B CA 1
ATOM 3181 C C . ARG B 1 193 ? 15.664 -0.599 -4.242 1 97.56 193 ARG B C 1
ATOM 3183 O O . ARG B 1 193 ? 16.703 -0.653 -3.584 1 97.56 193 ARG B O 1
ATOM 3190 N N . TYR B 1 194 ? 14.57 -1.193 -3.895 1 98.06 194 TYR B N 1
ATOM 3191 C CA . TYR B 1 194 ? 14.562 -2.055 -2.717 1 98.06 194 TYR B CA 1
ATOM 3192 C C . TYR B 1 194 ? 15.539 -3.217 -2.891 1 98.06 194 TYR B C 1
ATOM 3194 O O . TYR B 1 194 ? 16.328 -3.518 -1.987 1 98.06 194 TYR B O 1
ATOM 3202 N N . LEU B 1 195 ? 15.5 -3.863 -4.051 1 98.38 195 LEU B N 1
ATOM 3203 C CA . LEU B 1 195 ? 16.328 -5.035 -4.316 1 98.38 195 LEU B CA 1
ATOM 3204 C C . LEU B 1 195 ? 17.797 -4.664 -4.34 1 98.38 195 LEU B C 1
ATOM 3206 O O . LEU B 1 195 ? 18.656 -5.445 -3.898 1 98.38 195 LEU B O 1
ATOM 3210 N N . ASP B 1 196 ? 18.125 -3.447 -4.809 1 97.12 196 ASP B N 1
ATOM 3211 C CA . ASP B 1 196 ? 19.5 -2.975 -4.879 1 97.12 196 ASP B CA 1
ATOM 3212 C C . ASP B 1 196 ? 20.141 -2.9 -3.488 1 97.12 196 ASP B C 1
ATOM 3214 O O . ASP B 1 196 ? 21.344 -3.072 -3.34 1 97.12 196 ASP B O 1
ATOM 3218 N N . SER B 1 197 ? 19.312 -2.684 -2.553 1 96.69 197 SER B N 1
ATOM 3219 C CA . SER B 1 197 ? 19.844 -2.502 -1.206 1 96.69 197 SER B CA 1
ATOM 3220 C C . SER B 1 197 ? 19.734 -3.785 -0.389 1 96.69 197 SER B C 1
ATOM 3222 O O . SER B 1 197 ? 20.359 -3.914 0.665 1 96.69 197 SER B O 1
ATOM 3224 N N . THR B 1 198 ? 18.969 -4.762 -0.807 1 97.44 198 THR B N 1
ATOM 3225 C CA . THR B 1 198 ? 18.641 -5.91 0.034 1 97.44 198 THR B CA 1
ATOM 3226 C C . THR B 1 198 ? 19.344 -7.168 -0.483 1 97.44 198 THR B C 1
ATOM 3228 O O . THR B 1 198 ? 19.609 -8.094 0.284 1 97.44 198 THR B O 1
ATOM 3231 N N . LEU B 1 199 ? 19.609 -7.207 -1.798 1 97.44 199 LEU B N 1
ATOM 3232 C CA . LEU B 1 199 ? 20.266 -8.352 -2.396 1 97.44 199 LEU B CA 1
ATOM 3233 C C . LEU B 1 199 ? 21.734 -8.039 -2.701 1 97.44 199 LEU B C 1
ATOM 3235 O O . LEU B 1 199 ? 22.047 -6.926 -3.133 1 97.44 199 LEU B O 1
ATOM 3239 N N . GLU B 1 200 ? 22.562 -8.992 -2.455 1 96.94 200 GLU B N 1
ATOM 3240 C CA . GLU B 1 200 ? 23.984 -8.875 -2.738 1 96.94 200 GLU B CA 1
ATOM 3241 C C . GLU B 1 200 ? 24.5 -10.094 -3.502 1 96.94 200 GLU B C 1
ATOM 3243 O O . GLU B 1 200 ? 23.875 -11.164 -3.469 1 96.94 200 GLU B O 1
ATOM 3248 N N . GLU B 1 201 ? 25.594 -9.867 -4.164 1 95.56 201 GLU B N 1
ATOM 3249 C CA . GLU B 1 201 ? 26.219 -10.984 -4.867 1 95.56 201 GLU B CA 1
ATOM 3250 C C . GLU B 1 201 ? 26.641 -12.078 -3.891 1 95.56 201 GLU B C 1
ATOM 3252 O O . GLU B 1 201 ? 27.141 -11.789 -2.805 1 95.56 201 GLU B O 1
ATOM 3257 N N . GLY B 1 202 ? 26.297 -13.273 -4.336 1 89.81 202 GLY B N 1
ATOM 3258 C CA . GLY B 1 202 ? 26.672 -14.414 -3.51 1 89.81 202 GLY B CA 1
ATOM 3259 C C . GLY B 1 202 ? 28.156 -14.68 -3.479 1 89.81 202 GLY B C 1
ATOM 3260 O O . GLY B 1 202 ? 28.891 -14.203 -4.344 1 89.81 202 GLY B O 1
#

Foldseek 3Di:
DPPPPDQPPVRVVLVVLLVLLLVLLLVCCVPPNDVPRDLVSSCVSSVHDSVSCCVNAVDPLRSVLVVLLVQPQCALVVQDQDPALVSLLVRLLVLVLSVVVVDVVSFLRSLLVNLDPPRCCLPPVPPDVGRDSLVRSLVNVVVCVVVQFKDFQDPSVVVSVVLSVQSSVLSNVCSVVRNPDPSSVSSSVVSSVVSVVGMGGD/DPPPPDQPPVRVVLVVLLVLLLVLQLVCCVPPNDVPRDLVSSCVSSVHDSVSCCVNAVDPLRSVLVVLLVQPQCALVVQDQDPALVSLLVRLLVLVLSVVVVDVVSFLRSLLVNLDPPRCCLPPVPPDVGRDSLVRSLVNVVVCVVVQFKDFQDDSVVVSVVLSVQSSVLSNVCSVVRNPDPSSVSSSVVSSVVSVVGMGGD

Organism: NCBI:txid592978

pLDDT: mean 85.72, std 13.32, range [33.62, 98.44]

Solvent-accessible surface area (backbone atoms only — not comparable to full-atom values): 21898 Å² total; per-residue (Å²): 130,87,72,72,75,73,69,48,73,69,53,45,52,52,50,50,51,48,48,38,42,48,51,24,43,51,48,37,40,73,75,63,29,49,90,57,59,40,70,68,52,28,24,62,67,42,70,46,51,72,68,59,46,53,73,74,29,86,42,75,54,49,47,50,42,52,54,60,47,71,38,86,63,67,44,48,85,70,47,76,83,61,85,39,50,66,44,46,56,50,48,50,45,48,54,51,48,52,48,49,53,47,47,57,71,67,26,46,61,43,48,34,65,58,59,34,34,80,38,57,71,74,27,75,89,67,48,61,98,63,69,42,72,61,54,26,45,48,54,46,50,52,50,38,36,72,72,44,39,27,39,64,77,55,55,72,67,57,50,53,51,45,52,49,22,42,51,46,9,42,53,43,49,23,23,46,44,69,55,71,50,64,54,64,60,50,47,47,49,52,51,48,32,34,45,64,51,38,48,41,72,75,129,86,74,71,76,73,69,48,73,69,52,44,52,51,50,50,52,48,47,38,42,48,50,24,44,51,49,36,40,72,74,64,29,49,89,58,61,39,70,67,52,26,24,61,66,41,70,47,51,70,67,58,47,53,72,74,30,87,44,74,55,47,47,51,42,50,55,62,46,70,37,86,63,69,43,48,84,67,46,77,82,61,86,40,48,65,41,47,53,50,49,50,45,49,55,50,49,51,47,48,53,47,47,57,70,68,26,45,58,46,49,34,66,57,60,35,35,80,38,57,70,76,27,75,88,66,47,60,99,63,69,41,72,62,56,26,44,49,54,45,51,51,50,37,37,74,73,45,40,27,41,63,78,57,54,69,66,57,48,52,50,45,53,50,23,42,51,44,10,43,53,42,49,25,22,46,46,68,56,70,50,63,54,64,61,50,47,46,50,52,51,49,32,34,44,63,52,38,49,39,73,73

Radius of gyration: 23.65 Å; Cα contacts (8 Å, |Δi|>4): 464; chains: 2; bounding box: 55×82×40 Å

InterPro domains:
  IPR001647 DNA-binding HTH domain, TetR-type [PF00440] (21-65)
  IPR001647 DNA-binding HTH domain, TetR-type [PR00455] (21-34)
  IPR001647 DNA-binding HTH domain, TetR-type [PR00455] (42-65)
  IPR001647 DNA-binding HTH domain, TetR-type [PS50977] (15-75)
  IPR009057 Homedomain-like superfamily [SSF46689] (12-70)
  IPR023772 DNA-binding HTH domain, TetR-type, conserved site [PS01081] (33-64)
  IPR050624 Nucleoid occlusion factor SlmA/HTH-type transcriptional regulator [PTHR43479] (10-157)

Sequence (404 aa):
MSTKIELSKQQKKSQETKEKIFQAAKKILQKSGYEKLSIKNICEEAGVSNGSFYHHFKTKDDLLSYYIEDQPTMGPDLLETPKSLEDVKDGIVRVYLNYVAYCRELGVEFMAGYYDTKNQALNPAIRTERPYPIVTVQAYVEQAAKDGIINIRESIDEFTTDIRMIVIGNVFEWCLREGNADFEGNMSRSLRRYLDSTLEEGMSTKIELSKQQKKSQETKEKIFQAAKKILQKSGYEKLSIKNICEEAGVSNGSFYHHFKTKDDLLSYYIEDQPTMGPDLLETPKSLEDVKDGIVRVYLNYVAYCRELGVEFMAGYYDTKNQALNPAIRTERPYPIVTVQAYVEQAAKDGIINIRESIDEFTTDIRMIVIGNVFEWCLREGNADFEGNMSRSLRRYLDSTLEEG